Protein AF-0000000077138796 (afdb_homodimer)

Solvent-accessible surface area (backbone atoms only — not comparable to full-atom values): 24630 Å² total; per-residue (Å²): 136,82,81,79,71,82,63,70,66,62,61,59,58,60,59,60,69,66,63,70,77,66,74,88,61,81,78,75,78,73,66,64,68,90,40,55,54,74,89,70,49,51,73,66,55,53,51,49,51,52,53,44,50,52,51,45,54,54,47,49,52,50,46,54,52,45,52,52,51,48,52,52,47,56,36,48,36,50,26,23,49,27,47,30,48,23,30,51,28,45,25,50,26,28,49,34,48,18,53,42,25,49,74,69,69,35,63,67,59,19,50,52,27,49,53,50,23,52,53,35,47,52,52,26,51,54,37,48,51,44,32,52,52,42,53,52,47,46,55,49,51,50,35,48,48,50,22,49,51,28,46,45,48,24,48,53,28,47,47,34,34,55,44,34,55,40,24,41,54,40,39,46,74,71,70,52,50,84,84,40,88,83,46,73,60,56,66,60,33,54,50,48,25,52,51,30,45,50,48,22,52,51,33,44,51,50,33,52,49,52,64,68,66,50,76,91,66,82,91,66,75,65,71,58,61,73,52,79,75,128,139,80,80,79,74,82,66,69,65,61,62,58,59,59,59,61,68,66,60,70,77,60,71,86,57,80,78,75,78,73,66,64,68,90,40,55,53,73,88,70,47,52,71,67,54,54,52,50,51,52,54,46,51,53,51,46,54,55,47,49,52,51,47,54,53,47,50,53,50,49,54,50,46,55,35,49,37,50,25,23,49,26,46,30,49,24,30,50,28,46,25,50,27,27,49,34,47,17,54,42,25,49,74,68,68,36,62,66,60,18,51,51,27,47,53,50,24,51,54,36,48,55,52,28,52,54,36,47,52,42,30,52,52,43,54,51,48,48,54,51,50,49,35,47,47,49,25,48,49,28,45,43,48,22,49,53,29,47,47,34,32,55,41,33,54,40,22,40,54,41,39,45,74,70,69,51,48,86,84,40,88,85,46,71,62,55,65,60,34,52,50,49,25,53,53,30,46,50,48,23,52,51,33,45,51,51,33,54,48,52,63,67,67,50,77,91,66,81,92,66,75,66,71,58,61,72,52,80,77,130

pLDDT: mean 87.89, std 19.14, range [30.2, 98.12]

Nearest PDB structures (foldseek):
  8qhw-assembly1_E  TM=7.052E-01  e=2.015E-01  Synechocystis sp. PCC 6803
  9eom-assembly1_A-56  TM=7.105E-01  e=2.452E-01  Synechocystis sp. PCC 6803
  9eom-assembly1_A-58  TM=7.105E-01  e=2.452E-01  Synechocystis sp. PCC 6803
  9eom-assembly1_A-60  TM=7.106E-01  e=2.452E-01  Synechocystis sp. PCC 6803
  4whe-assembly1_A  TM=5.649E-01  e=1.501E-01  Escherichia coli K-12

Organism: Leptospira biflexa serovar Patoc (strain Patoc 1 / ATCC 23582 / Paris) (NCBI:txid456481)

Sequence (460 aa):
MSARVPFLKTNLFLLLFFSQCVLFEPKISKVPDAYVREEVMNSEQKNATKILTDKIIKLNNEVTNQRKANALTSQAIKISQSKVTKHAAERDLKRAKESYFTLKEDQVSAKRYLEESQAVELERAKEETRYKTWVQKEKEDKAYLEMKEAALGELIAELELVRSEIAVKFQESQGKTPADPEYIKKEIYETQYAEKKSDARRRLSDWERIKTEAPSLPKVNLEDSFDDSKMSARVPFLKTNLFLLLFFSQCVLFEPKISKVPDAYVREEVMNSEQKNATKILTDKIIKLNNEVTNQRKANALTSQAIKISQSKVTKHAAERDLKRAKESYFTLKEDQVSAKRYLEESQAVELERAKEETRYKTWVQKEKEDKAYLEMKEAALGELIAELELVRSEIAVKFQESQGKTPADPEYIKKEIYETQYAEKKSDARRRLSDWERIKTEAPSLPKVNLEDSFDDSK

Structure (mmCIF, N/CA/C/O backbone):
data_AF-0000000077138796-model_v1
#
loop_
_entity.id
_entity.type
_entity.pdbx_description
1 polymer Lipoprotein
#
loop_
_atom_site.group_PDB
_atom_site.id
_atom_site.type_symbol
_atom_site.label_atom_id
_atom_site.label_alt_id
_atom_site.label_comp_id
_atom_site.label_asym_id
_atom_site.label_entity_id
_atom_site.label_seq_id
_atom_site.pdbx_PDB_ins_code
_atom_site.Cartn_x
_atom_site.Cartn_y
_atom_site.Cartn_z
_atom_site.occupancy
_atom_site.B_iso_or_equiv
_atom_site.auth_seq_id
_atom_site.auth_comp_id
_atom_site.auth_asym_id
_atom_site.auth_atom_id
_atom_site.pdbx_PDB_model_num
ATOM 1 N N . MET A 1 1 ? -23.922 -67.812 -21 1 31.36 1 MET A N 1
ATOM 2 C CA . MET A 1 1 ? -24.047 -66.688 -21.938 1 31.36 1 MET A CA 1
ATOM 3 C C . MET A 1 1 ? -23.406 -65.438 -21.375 1 31.36 1 MET A C 1
ATOM 5 O O . MET A 1 1 ? -24.016 -64.75 -20.547 1 31.36 1 MET A O 1
ATOM 9 N N . SER A 1 2 ? -22.062 -65.375 -21.062 1 32.22 2 SER A N 1
ATOM 10 C CA . SER A 1 2 ? -21.188 -64.5 -20.297 1 32.22 2 SER A CA 1
ATOM 11 C C . SER A 1 2 ? -21.078 -63.125 -20.984 1 32.22 2 SER A C 1
ATOM 13 O O . SER A 1 2 ? -20.812 -63.062 -22.188 1 32.22 2 SER A O 1
ATOM 15 N N . ALA A 1 3 ? -21.875 -62.062 -20.484 1 37.69 3 ALA A N 1
ATOM 16 C CA . ALA A 1 3 ? -21.984 -60.688 -20.906 1 37.69 3 ALA A CA 1
ATOM 17 C C . ALA A 1 3 ? -20.609 -60.031 -21.016 1 37.69 3 ALA A C 1
ATOM 19 O O . ALA A 1 3 ? -19.844 -60 -20.031 1 37.69 3 ALA A O 1
ATOM 20 N N . ARG A 1 4 ? -19.953 -60.062 -22.234 1 36.22 4 ARG A N 1
ATOM 21 C CA . ARG A 1 4 ? -18.719 -59.406 -22.625 1 36.22 4 ARG A CA 1
ATOM 22 C C . ARG A 1 4 ? -18.75 -57.938 -22.25 1 36.22 4 ARG A C 1
ATOM 24 O O . ARG A 1 4 ? -19.609 -57.188 -22.734 1 36.22 4 ARG A O 1
ATOM 31 N N . VAL A 1 5 ? -18.469 -57.5 -21.031 1 37.28 5 VAL A N 1
ATOM 32 C CA . VAL A 1 5 ? -18.375 -56.156 -20.469 1 37.28 5 VAL A CA 1
ATOM 33 C C . VAL A 1 5 ? -17.531 -55.281 -21.375 1 37.28 5 VAL A C 1
ATOM 35 O O . VAL A 1 5 ? -16.391 -55.625 -21.719 1 37.28 5 VAL A O 1
ATOM 38 N N . PRO A 1 6 ? -18.141 -54.281 -22.203 1 34.78 6 PRO A N 1
ATOM 39 C CA . PRO A 1 6 ? -17.484 -53.344 -23.109 1 34.78 6 PRO A CA 1
ATOM 40 C C . PRO A 1 6 ? -16.328 -52.594 -22.438 1 34.78 6 PRO A C 1
ATOM 42 O O . PRO A 1 6 ? -16.562 -51.531 -21.844 1 34.78 6 PRO A O 1
ATOM 45 N N . PHE A 1 7 ? -15.477 -53.188 -21.656 1 35.25 7 PHE A N 1
ATOM 46 C CA . PHE A 1 7 ? -14.359 -52.5 -21 1 35.25 7 PHE A CA 1
ATOM 47 C C . PHE A 1 7 ? -13.453 -51.844 -22.016 1 35.25 7 PHE A C 1
ATOM 49 O O . PHE A 1 7 ? -12.594 -51.031 -21.656 1 35.25 7 PHE A O 1
ATOM 56 N N . LEU A 1 8 ? -13.438 -52.281 -23.328 1 36.06 8 LEU A N 1
ATOM 57 C CA . LEU A 1 8 ? -12.336 -51.844 -24.172 1 36.06 8 LEU A CA 1
ATOM 58 C C . LEU A 1 8 ? -12.508 -50.375 -24.578 1 36.06 8 LEU A C 1
ATOM 60 O O . LEU A 1 8 ? -11.516 -49.656 -24.766 1 36.06 8 LEU A O 1
ATOM 64 N N . LYS A 1 9 ? -13.68 -49.812 -24.891 1 41 9 LYS A N 1
ATOM 65 C CA . LYS A 1 9 ? -13.875 -48.5 -25.5 1 41 9 LYS A CA 1
ATOM 66 C C . LYS A 1 9 ? -13.578 -47.375 -24.5 1 41 9 LYS A C 1
ATOM 68 O O . LYS A 1 9 ? -13.164 -46.281 -24.891 1 41 9 LYS A O 1
ATOM 73 N N . THR A 1 10 ? -13.766 -47.688 -23.203 1 36.81 10 THR A N 1
ATOM 74 C CA . THR A 1 10 ? -13.594 -46.562 -22.281 1 36.81 10 THR A CA 1
ATOM 75 C C . THR A 1 10 ? -12.133 -46.156 -22.188 1 36.81 10 THR A C 1
ATOM 77 O O . THR A 1 10 ? -11.82 -44.969 -22.047 1 36.81 10 THR A O 1
ATOM 80 N N . ASN A 1 11 ? -11.203 -47.156 -22.391 1 34.84 11 ASN A N 1
ATOM 81 C CA . ASN A 1 11 ? -9.82 -46.75 -22.172 1 34.84 11 ASN A CA 1
ATOM 82 C C . ASN A 1 11 ? -9.273 -45.938 -23.328 1 34.84 11 ASN A C 1
ATOM 84 O O . ASN A 1 11 ? -8.344 -45.156 -23.156 1 34.84 11 ASN A O 1
ATOM 88 N N . LEU A 1 12 ? -9.781 -46.156 -24.562 1 36.12 12 LEU A N 1
ATOM 89 C CA . LEU A 1 12 ? -9.281 -45.375 -25.703 1 36.12 12 LEU A CA 1
ATOM 90 C C . LEU A 1 12 ? -9.711 -43.906 -25.578 1 36.12 12 LEU A C 1
ATOM 92 O O . LEU A 1 12 ? -8.945 -43 -25.922 1 36.12 12 LEU A O 1
ATOM 96 N N . PHE A 1 13 ? -10.969 -43.594 -25.125 1 35.62 13 PHE A N 1
ATOM 97 C CA . PHE A 1 13 ? -11.453 -42.219 -25.031 1 35.62 13 PHE A CA 1
ATOM 98 C C . PHE A 1 13 ? -10.648 -41.438 -24 1 35.62 13 PHE A C 1
ATOM 100 O O . PHE A 1 13 ? -10.492 -40.219 -24.125 1 35.62 13 PHE A O 1
ATOM 107 N N . LEU A 1 14 ? -10.18 -42.031 -23 1 34.38 14 LEU A N 1
ATOM 108 C CA . LEU A 1 14 ? -9.383 -41.344 -22 1 34.38 14 LEU A CA 1
ATOM 109 C C . LEU A 1 14 ? -8.055 -40.875 -22.594 1 34.38 14 LEU A C 1
ATOM 111 O O . LEU A 1 14 ? -7.531 -39.812 -22.219 1 34.38 14 LEU A O 1
ATOM 115 N N . LEU A 1 15 ? -7.492 -41.531 -23.547 1 37.22 15 LEU A N 1
ATOM 116 C CA . LEU A 1 15 ? -6.234 -41.094 -24.141 1 37.22 15 LEU A CA 1
ATOM 117 C C . LEU A 1 15 ? -6.441 -39.844 -25 1 37.22 15 LEU A C 1
ATOM 119 O O . LEU A 1 15 ? -5.562 -38.969 -25.062 1 37.22 15 LEU A O 1
ATOM 123 N N . LEU A 1 16 ? -7.559 -39.625 -25.641 1 35.34 16 LEU A N 1
ATOM 124 C CA . LEU A 1 16 ? -7.762 -38.469 -26.516 1 35.34 16 LEU A CA 1
ATOM 125 C C . LEU A 1 16 ? -7.805 -37.156 -25.719 1 35.34 16 LEU A C 1
ATOM 127 O O . LEU A 1 16 ? -7.352 -36.125 -26.188 1 35.34 16 LEU A O 1
ATOM 131 N N . PHE A 1 17 ? -8.406 -37.156 -24.531 1 34.5 17 PHE A N 1
ATOM 132 C CA . PHE A 1 17 ? -8.539 -35.906 -23.781 1 34.5 17 PHE A CA 1
ATOM 133 C C . PHE A 1 17 ? -7.18 -35.406 -23.328 1 34.5 17 PHE A C 1
ATOM 135 O O . PHE A 1 17 ? -7.047 -34.25 -22.938 1 34.5 17 PHE A O 1
ATOM 142 N N . PHE A 1 18 ? -6.16 -36.188 -23.266 1 36.19 18 PHE A N 1
ATOM 143 C CA . PHE A 1 18 ? -4.844 -35.719 -22.844 1 36.19 18 PHE A CA 1
ATOM 144 C C . PHE A 1 18 ? -4.25 -34.781 -23.875 1 36.19 18 PHE A C 1
ATOM 146 O O . PHE A 1 18 ? -3.215 -34.156 -23.641 1 36.19 18 PHE A O 1
ATOM 153 N N . SER A 1 19 ? -4.73 -34.688 -25.078 1 34.75 19 SER A N 1
ATOM 154 C CA . SER A 1 19 ? -4.055 -33.906 -26.109 1 34.75 19 SER A CA 1
ATOM 155 C C . SER A 1 19 ? -4.23 -32.406 -25.875 1 34.75 19 SER A C 1
ATOM 157 O O . SER A 1 19 ? -3.617 -31.609 -26.562 1 34.75 19 SER A O 1
ATOM 159 N N . GLN A 1 20 ? -5.152 -31.906 -25.234 1 34.19 20 GLN A N 1
ATOM 160 C CA . GLN A 1 20 ? -5.457 -30.484 -25.406 1 34.19 20 GLN A CA 1
ATOM 161 C C . GLN A 1 20 ? -4.496 -29.625 -24.609 1 34.19 20 GLN A C 1
ATOM 163 O O . GLN A 1 20 ? -4.441 -28.406 -24.797 1 34.19 20 GLN A O 1
ATOM 168 N N . CYS A 1 21 ? -3.943 -29.969 -23.516 1 34.94 21 CYS A N 1
ATOM 169 C CA . CYS A 1 21 ? -3.318 -28.953 -22.672 1 34.94 21 CYS A CA 1
ATOM 170 C C . CYS A 1 21 ? -1.932 -28.594 -23.188 1 34.94 21 CYS A C 1
ATOM 172 O O . CYS A 1 21 ? -1.199 -27.844 -22.547 1 34.94 21 CYS A O 1
ATOM 174 N N . VAL A 1 22 ? -1.152 -29.469 -23.969 1 36.94 22 VAL A N 1
ATOM 175 C CA . VAL A 1 22 ? 0.225 -29.109 -24.281 1 36.94 22 VAL A CA 1
ATOM 176 C C . VAL A 1 22 ? 0.24 -27.953 -25.281 1 36.94 22 VAL A C 1
ATOM 178 O O . VAL A 1 22 ? -0.158 -28.109 -26.438 1 36.94 22 VAL A O 1
ATOM 181 N N . LEU A 1 23 ? 0.192 -26.719 -24.984 1 37.59 23 LEU A N 1
ATOM 182 C CA . LEU A 1 23 ? 0.35 -25.562 -25.859 1 37.59 23 LEU A CA 1
ATOM 183 C C . LEU A 1 23 ? 1.434 -25.828 -26.906 1 37.59 23 LEU A C 1
ATOM 185 O O . LEU A 1 23 ? 1.188 -25.703 -28.109 1 37.59 23 LEU A O 1
ATOM 189 N N . PHE A 1 24 ? 2.785 -25.094 -26.672 1 37.59 24 PHE A N 1
ATOM 190 C CA . PHE A 1 24 ? 3.766 -24.859 -27.734 1 37.59 24 PHE A CA 1
ATOM 191 C C . PHE A 1 24 ? 4.445 -26.172 -28.125 1 37.59 24 PHE A C 1
ATOM 193 O O . PHE A 1 24 ? 5.488 -26.172 -28.781 1 37.59 24 PHE A O 1
ATOM 200 N N . GLU A 1 25 ? 4.324 -27.281 -27.5 1 47.44 25 GLU A N 1
ATOM 201 C CA . GLU A 1 25 ? 5.164 -28.375 -27.984 1 47.44 25 GLU A CA 1
ATOM 202 C C . GLU A 1 25 ? 4.684 -28.875 -29.344 1 47.44 25 GLU A C 1
ATOM 204 O O . GLU A 1 25 ? 3.479 -28.969 -29.578 1 47.44 25 GLU A O 1
ATOM 209 N N . PRO A 1 26 ? 5.602 -28.922 -30.375 1 53.34 26 PRO A N 1
ATOM 210 C CA . PRO A 1 26 ? 5.23 -29.516 -31.672 1 53.34 26 PRO A CA 1
ATOM 211 C C . PRO A 1 26 ? 4.379 -30.781 -31.516 1 53.34 26 PRO A C 1
ATOM 213 O O . PRO A 1 26 ? 4.664 -31.625 -30.656 1 53.34 26 PRO A O 1
ATOM 216 N N . LYS A 1 27 ? 3.223 -30.766 -32.094 1 73.5 27 LYS A N 1
ATOM 217 C CA . LYS A 1 27 ? 2.172 -31.781 -32.188 1 73.5 27 LYS A CA 1
ATOM 218 C C . LYS A 1 27 ? 2.74 -33.125 -32.594 1 73.5 27 LYS A C 1
ATOM 220 O O . LYS A 1 27 ? 3.545 -33.219 -33.531 1 73.5 27 LYS A O 1
ATOM 225 N N . ILE A 1 28 ? 3.039 -33.938 -31.641 1 86.56 28 ILE A N 1
ATOM 226 C CA . ILE A 1 28 ? 3.479 -35.281 -31.922 1 86.56 28 ILE A CA 1
ATOM 227 C C . ILE A 1 28 ? 2.547 -35.938 -32.938 1 86.56 28 ILE A C 1
ATOM 229 O O . ILE A 1 28 ? 1.324 -35.938 -32.781 1 86.56 28 ILE A O 1
ATOM 233 N N . SER A 1 29 ? 3.258 -36.188 -34.031 1 89.62 29 SER A N 1
ATOM 234 C CA . SER A 1 29 ? 2.498 -36.938 -35.031 1 89.62 29 SER A CA 1
ATOM 235 C C . SER A 1 29 ? 2.078 -38.281 -34.5 1 89.62 29 SER A C 1
ATOM 237 O O . SER A 1 29 ? 2.855 -38.969 -33.812 1 89.62 29 SER A O 1
ATOM 239 N N . LYS A 1 30 ? 0.842 -38.625 -34.812 1 94.25 30 LYS A N 1
ATOM 240 C CA . LYS A 1 30 ? 0.315 -39.875 -34.312 1 94.25 30 LYS A CA 1
ATOM 241 C C . LYS A 1 30 ? 0.002 -40.844 -35.469 1 94.25 30 LYS A C 1
ATOM 243 O O . LYS A 1 30 ? -0.43 -40.406 -36.531 1 94.25 30 LYS A O 1
ATOM 248 N N . VAL A 1 31 ? 0.333 -42.188 -35.156 1 96 31 VAL A N 1
ATOM 249 C CA . VAL A 1 31 ? -0.026 -43.25 -36.094 1 96 31 VAL A CA 1
ATOM 250 C C . VAL A 1 31 ? -1.519 -43.531 -36 1 96 31 VAL A C 1
ATOM 252 O O . VAL A 1 31 ? -2.045 -43.75 -34.906 1 96 31 VAL A O 1
ATOM 255 N N . PRO A 1 32 ? -2.266 -43.5 -37.219 1 93.88 32 PRO A N 1
ATOM 256 C CA . PRO A 1 32 ? -3.688 -43.844 -37.156 1 93.88 32 PRO A CA 1
ATOM 257 C C . PRO A 1 32 ? -3.924 -45.25 -36.562 1 93.88 32 PRO A C 1
ATOM 259 O O . PRO A 1 32 ? -3.25 -46.188 -36.938 1 93.88 32 PRO A O 1
ATOM 262 N N . ASP A 1 33 ? -4.922 -45.344 -35.75 1 93.12 33 ASP A N 1
ATOM 263 C CA . ASP A 1 33 ? -5.223 -46.594 -35.031 1 93.12 33 ASP A CA 1
ATOM 264 C C . ASP A 1 33 ? -5.605 -47.719 -36 1 93.12 33 ASP A C 1
ATOM 266 O O . ASP A 1 33 ? -5.371 -48.875 -35.719 1 93.12 33 ASP A O 1
ATOM 270 N N . ALA A 1 34 ? -6.094 -47.281 -37.094 1 92.75 34 ALA A N 1
ATOM 271 C CA . ALA A 1 34 ? -6.586 -48.25 -38.062 1 92.75 34 ALA A CA 1
ATOM 272 C C . ALA A 1 34 ? -5.457 -49.156 -38.562 1 92.75 34 ALA A C 1
ATOM 274 O O . ALA A 1 34 ? -5.699 -50.281 -39.031 1 92.75 34 ALA A O 1
ATOM 275 N N . TYR A 1 35 ? -4.234 -48.719 -38.438 1 94.38 35 TYR A N 1
ATOM 276 C CA . TYR A 1 35 ? -3.113 -49.469 -39 1 94.38 35 TYR A CA 1
ATOM 277 C C . TYR A 1 35 ? -2.363 -50.25 -37.938 1 94.38 35 TYR A C 1
ATOM 279 O O . TYR A 1 35 ? -1.422 -50.969 -38.25 1 94.38 35 TYR A O 1
ATOM 287 N N . VAL A 1 36 ? -2.758 -50.094 -36.781 1 94.94 36 VAL A N 1
ATOM 288 C CA . VAL A 1 36 ? -2.078 -50.781 -35.688 1 94.94 36 VAL A CA 1
ATOM 289 C C . VAL A 1 36 ? -2.883 -52 -35.25 1 94.94 36 VAL A C 1
ATOM 291 O O . VAL A 1 36 ? -3.797 -51.906 -34.438 1 94.94 36 VAL A O 1
ATOM 294 N N . ARG A 1 37 ? -2.432 -53.125 -35.781 1 93.44 37 ARG A N 1
ATOM 295 C CA . ARG A 1 37 ? -3.188 -54.344 -35.594 1 93.44 37 ARG A CA 1
ATOM 296 C C . ARG A 1 37 ? -2.383 -55.375 -34.781 1 93.44 37 ARG A C 1
ATOM 298 O O . ARG A 1 37 ? -1.199 -55.594 -35.062 1 93.44 37 ARG A O 1
ATOM 305 N N . GLU A 1 38 ? -3.035 -56.125 -33.938 1 90.81 38 GLU A N 1
ATOM 306 C CA . GLU A 1 38 ? -2.375 -57.062 -33.062 1 90.81 38 GLU A CA 1
ATOM 307 C C . GLU A 1 38 ? -1.893 -58.281 -33.844 1 90.81 38 GLU A C 1
ATOM 309 O O . GLU A 1 38 ? -0.902 -58.906 -33.469 1 90.81 38 GLU A O 1
ATOM 314 N N . GLU A 1 39 ? -2.574 -58.594 -34.906 1 91.75 39 GLU A N 1
ATOM 315 C CA . GLU A 1 39 ? -2.295 -59.812 -35.656 1 91.75 39 GLU A CA 1
ATOM 316 C C . GLU A 1 39 ? -0.883 -59.781 -36.25 1 91.75 39 GLU A C 1
ATOM 318 O O . GLU A 1 39 ? -0.284 -60.812 -36.469 1 91.75 39 GLU A O 1
ATOM 323 N N . VAL A 1 40 ? -0.346 -58.594 -36.469 1 93.81 40 VAL A N 1
ATOM 324 C CA . VAL A 1 40 ? 0.958 -58.5 -37.125 1 93.81 40 VAL A CA 1
ATOM 325 C C . VAL A 1 40 ? 2.023 -58.156 -36.094 1 93.81 40 VAL A C 1
ATOM 327 O O . VAL A 1 40 ? 3.201 -58 -36.406 1 93.81 40 VAL A O 1
ATOM 330 N N . MET A 1 41 ? 1.694 -58.062 -34.844 1 93.75 41 MET A N 1
ATOM 331 C CA . MET A 1 41 ? 2.635 -57.719 -33.781 1 93.75 41 MET A CA 1
ATOM 332 C C . MET A 1 41 ? 3.451 -58.938 -33.375 1 93.75 41 MET A C 1
ATOM 334 O O . MET A 1 41 ? 2.91 -60.031 -33.219 1 93.75 41 MET A O 1
ATOM 338 N N . ASN A 1 42 ? 4.727 -58.719 -33.188 1 93.62 42 ASN A N 1
ATOM 339 C CA . ASN A 1 42 ? 5.52 -59.75 -32.562 1 93.62 42 ASN A CA 1
ATOM 340 C C . ASN A 1 42 ? 5.496 -59.594 -31.031 1 93.62 42 ASN A C 1
ATOM 342 O O . ASN A 1 42 ? 4.906 -58.656 -30.5 1 93.62 42 ASN A O 1
ATOM 346 N N . SER A 1 43 ? 6.031 -60.594 -30.297 1 93.62 43 SER A N 1
ATOM 347 C CA . SER A 1 43 ? 5.988 -60.625 -28.844 1 93.62 43 SER A CA 1
ATOM 348 C C . SER A 1 43 ? 6.703 -59.406 -28.25 1 93.62 43 SER A C 1
ATOM 350 O O . SER A 1 43 ? 6.242 -58.844 -27.25 1 93.62 43 SER A O 1
ATOM 352 N N . GLU A 1 44 ? 7.781 -59.031 -28.875 1 94.81 44 GLU A N 1
ATOM 353 C CA . GLU A 1 44 ? 8.562 -57.906 -28.391 1 94.81 44 GLU A CA 1
ATOM 354 C C . GLU A 1 44 ? 7.773 -56.594 -28.516 1 94.81 44 GLU A C 1
ATOM 356 O O . GLU A 1 44 ? 7.777 -55.781 -27.609 1 94.81 44 GLU A O 1
ATOM 361 N N . GLN A 1 45 ? 7.094 -56.438 -29.594 1 95.5 45 GLN A N 1
ATOM 362 C CA . GLN A 1 45 ? 6.305 -55.25 -29.844 1 95.5 45 GLN A CA 1
ATOM 363 C C . GLN A 1 45 ? 5.109 -55.156 -28.906 1 95.5 45 GLN A C 1
ATOM 365 O O . GLN A 1 45 ? 4.781 -54.062 -28.406 1 95.5 45 GLN A O 1
ATOM 370 N N . LYS A 1 46 ? 4.465 -56.281 -28.625 1 95.31 46 LYS A N 1
ATOM 371 C CA . LYS A 1 46 ? 3.344 -56.312 -27.688 1 95.31 46 LYS A CA 1
ATOM 372 C C . LYS A 1 46 ? 3.785 -55.906 -26.281 1 95.31 46 LYS A C 1
ATOM 374 O O . LYS A 1 46 ? 3.135 -55.094 -25.641 1 95.31 46 LYS A O 1
ATOM 379 N N . ASN A 1 47 ? 4.918 -56.469 -25.906 1 95.94 47 ASN A N 1
ATOM 380 C CA . ASN A 1 47 ? 5.461 -56.156 -24.594 1 95.94 47 ASN A CA 1
ATOM 381 C C . ASN A 1 47 ? 5.879 -54.688 -24.5 1 95.94 47 ASN A C 1
ATOM 383 O O . ASN A 1 47 ? 5.59 -54 -23.516 1 95.94 47 ASN A O 1
ATOM 387 N N . ALA A 1 48 ? 6.516 -54.156 -25.484 1 96.31 48 ALA A N 1
ATOM 388 C CA . ALA A 1 48 ? 6.973 -52.781 -25.516 1 96.31 48 ALA A CA 1
ATOM 389 C C . ALA A 1 48 ? 5.797 -51.812 -25.453 1 96.31 48 ALA A C 1
ATOM 391 O O . ALA A 1 48 ? 5.844 -50.812 -24.734 1 96.31 48 ALA A O 1
ATOM 392 N N . THR A 1 49 ? 4.742 -52.031 -26.219 1 95.56 49 THR A N 1
ATOM 393 C CA . THR A 1 49 ? 3.564 -51.188 -26.234 1 95.56 49 THR A CA 1
ATOM 394 C C . THR A 1 49 ? 2.918 -51.125 -24.844 1 95.56 49 THR A C 1
ATOM 396 O O . THR A 1 49 ? 2.535 -50.062 -24.391 1 95.56 49 THR A O 1
ATOM 399 N N . LYS A 1 50 ? 2.854 -52.281 -24.266 1 96.38 50 LYS A N 1
ATOM 400 C CA . LYS A 1 50 ? 2.262 -52.344 -22.938 1 96.38 50 LYS A CA 1
ATOM 401 C C . LYS A 1 50 ? 3.088 -51.562 -21.938 1 96.38 50 LYS A C 1
ATOM 403 O O . LYS A 1 50 ? 2.549 -50.719 -21.203 1 96.38 50 LYS A O 1
ATOM 408 N N . ILE A 1 51 ? 4.406 -51.812 -21.938 1 97.5 51 ILE A N 1
ATOM 409 C CA . ILE A 1 51 ? 5.301 -51.156 -20.984 1 97.5 51 ILE A CA 1
ATOM 410 C C . ILE A 1 51 ? 5.273 -49.656 -21.203 1 97.5 51 ILE A C 1
ATOM 412 O O . ILE A 1 51 ? 5.156 -48.875 -20.25 1 97.5 51 ILE A O 1
ATOM 416 N N . LEU A 1 52 ? 5.332 -49.188 -22.422 1 97.81 52 LEU A N 1
ATOM 417 C CA . LEU A 1 52 ? 5.348 -47.75 -22.734 1 97.81 52 LEU A CA 1
ATOM 418 C C . LEU A 1 52 ? 4.023 -47.094 -22.359 1 97.81 52 LEU A C 1
ATOM 420 O O . LEU A 1 52 ? 4.004 -46 -21.797 1 97.81 52 LEU A O 1
ATOM 424 N N . THR A 1 53 ? 2.949 -47.75 -22.625 1 97 53 THR A N 1
ATOM 425 C CA . THR A 1 53 ? 1.637 -47.219 -22.281 1 97 53 THR A CA 1
ATOM 426 C C . THR A 1 53 ? 1.502 -47.031 -20.766 1 97 53 THR A C 1
ATOM 428 O O . THR A 1 53 ? 1.021 -46 -20.297 1 97 53 THR A O 1
ATOM 431 N N . ASP A 1 54 ? 1.979 -48.031 -20.047 1 97.38 54 ASP A N 1
ATOM 432 C CA . ASP A 1 54 ? 1.92 -47.938 -18.594 1 97.38 54 ASP A CA 1
ATOM 433 C C . ASP A 1 54 ? 2.77 -46.781 -18.062 1 97.38 54 ASP A C 1
ATOM 435 O O . ASP A 1 54 ? 2.338 -46.031 -17.188 1 97.38 54 ASP A O 1
ATOM 439 N N . LYS A 1 55 ? 3.9 -46.625 -18.594 1 97.94 55 LYS A N 1
ATOM 440 C CA . LYS A 1 55 ? 4.793 -45.562 -18.188 1 97.94 55 LYS A CA 1
ATOM 441 C C . LYS A 1 55 ? 4.18 -44.188 -18.516 1 97.94 55 LYS A C 1
ATOM 443 O O . LYS A 1 55 ? 4.301 -43.25 -17.734 1 97.94 55 LYS A O 1
ATOM 448 N N . ILE A 1 56 ? 3.582 -44.094 -19.625 1 97.44 56 ILE A N 1
ATOM 449 C CA . ILE A 1 56 ? 2.971 -42.844 -20.062 1 97.44 56 ILE A CA 1
ATOM 450 C C . ILE A 1 56 ? 1.833 -42.469 -19.125 1 97.44 56 ILE A C 1
ATOM 452 O O . ILE A 1 56 ? 1.726 -41.312 -18.703 1 97.44 56 ILE A O 1
ATOM 456 N N . ILE A 1 57 ? 1.004 -43.406 -18.781 1 97.38 57 ILE A N 1
ATOM 457 C CA . ILE A 1 57 ? -0.115 -43.156 -17.875 1 97.38 57 ILE A CA 1
ATOM 458 C C . ILE A 1 57 ? 0.41 -42.656 -16.531 1 97.38 57 ILE A C 1
ATOM 460 O O . ILE A 1 57 ? -0.065 -41.656 -16 1 97.38 57 ILE A O 1
ATOM 464 N N . LYS A 1 58 ? 1.388 -43.406 -16.031 1 97.69 58 LYS A N 1
ATOM 465 C CA . LYS A 1 58 ? 1.968 -43.031 -14.75 1 97.69 58 LYS A CA 1
ATOM 466 C C . LYS A 1 58 ? 2.578 -41.625 -14.797 1 97.69 58 LYS A C 1
ATOM 468 O O . LYS A 1 58 ? 2.312 -40.812 -13.922 1 97.69 58 LYS A O 1
ATOM 473 N N . LEU A 1 59 ? 3.344 -41.344 -15.805 1 97.75 59 LEU A N 1
ATOM 474 C CA . LEU A 1 59 ? 4.031 -40.062 -15.914 1 97.75 59 LEU A CA 1
ATOM 475 C C . LEU A 1 59 ? 3.035 -38.938 -16.172 1 97.75 59 LEU A C 1
ATOM 477 O O . LEU A 1 59 ? 3.221 -37.812 -15.68 1 97.75 59 LEU A O 1
ATOM 481 N N . ASN A 1 60 ? 1.99 -39.188 -16.891 1 96.38 60 ASN A N 1
ATOM 482 C CA . ASN A 1 60 ? 0.95 -38.188 -17.125 1 96.38 60 ASN A CA 1
ATOM 483 C C . ASN A 1 60 ? 0.26 -37.781 -15.82 1 96.38 60 ASN A C 1
ATOM 485 O O . ASN A 1 60 ? -0.049 -36.625 -15.609 1 96.38 60 ASN A O 1
ATOM 489 N N . ASN A 1 61 ? -0 -38.75 -15 1 96.62 61 ASN A N 1
ATOM 490 C CA . ASN A 1 61 ? -0.566 -38.469 -13.688 1 96.62 61 ASN A CA 1
ATOM 491 C C . ASN A 1 61 ? 0.375 -37.594 -12.844 1 96.62 61 ASN A C 1
ATOM 493 O O . ASN A 1 61 ? -0.063 -36.656 -12.18 1 96.62 61 ASN A O 1
ATOM 497 N N . GLU A 1 62 ? 1.651 -37.906 -12.898 1 97.06 62 GLU A N 1
ATOM 498 C CA . GLU A 1 62 ? 2.641 -37.125 -12.18 1 97.06 62 GLU A CA 1
ATOM 499 C C . GLU A 1 62 ? 2.678 -35.688 -12.695 1 97.06 62 GLU A C 1
ATOM 501 O O . GLU A 1 62 ? 2.762 -34.75 -11.906 1 97.06 62 GLU A O 1
ATOM 506 N N . VAL A 1 63 ? 2.584 -35.531 -13.977 1 96.75 63 VAL A N 1
ATOM 507 C CA . VAL A 1 63 ? 2.594 -34.219 -14.602 1 96.75 63 VAL A CA 1
ATOM 508 C C . VAL A 1 63 ? 1.36 -33.438 -14.172 1 96.75 63 VAL A C 1
ATOM 510 O O . VAL A 1 63 ? 1.462 -32.25 -13.812 1 96.75 63 VAL A O 1
ATOM 513 N N . THR A 1 64 ? 0.231 -34.062 -14.148 1 96 64 THR A N 1
ATOM 514 C CA . THR A 1 64 ? -1.012 -33.406 -13.742 1 96 64 THR A CA 1
ATOM 515 C C . THR A 1 64 ? -0.937 -32.969 -12.289 1 96 64 THR A C 1
ATOM 517 O O . THR A 1 64 ? -1.306 -31.828 -11.961 1 96 64 THR A O 1
ATOM 520 N N . ASN A 1 65 ? -0.395 -33.812 -11.445 1 96.06 65 ASN A N 1
ATOM 521 C CA . ASN A 1 65 ? -0.247 -33.469 -10.031 1 96.06 65 ASN A CA 1
ATOM 522 C C . ASN A 1 65 ? 0.74 -32.344 -9.836 1 96.06 65 ASN A C 1
ATOM 524 O O . ASN A 1 65 ? 0.514 -31.453 -9 1 96.06 65 ASN A O 1
ATOM 528 N N . GLN A 1 66 ? 1.775 -32.406 -10.633 1 96.88 66 GLN A N 1
ATOM 529 C CA . GLN A 1 66 ? 2.781 -31.344 -10.531 1 96.88 66 GLN A CA 1
ATOM 530 C C . GLN A 1 66 ? 2.227 -30 -11.008 1 96.88 66 GLN A C 1
ATOM 532 O O . GLN A 1 66 ? 2.566 -28.953 -10.461 1 96.88 66 GLN A O 1
ATOM 537 N N . ARG A 1 67 ? 1.423 -30 -11.992 1 97.06 67 ARG A N 1
ATOM 538 C CA . ARG A 1 67 ? 0.788 -28.766 -12.469 1 97.06 67 ARG A CA 1
ATOM 539 C C . ARG A 1 67 ? -0.088 -28.156 -11.383 1 97.06 67 ARG A C 1
ATOM 541 O O . ARG A 1 67 ? -0.064 -26.938 -11.18 1 97.06 67 ARG A O 1
ATOM 548 N N . LYS A 1 68 ? -0.78 -28.969 -10.719 1 94.81 68 LYS A N 1
ATOM 549 C CA . LYS A 1 68 ? -1.614 -28.5 -9.617 1 94.81 68 LYS A CA 1
ATOM 550 C C . LYS A 1 68 ? -0.763 -27.906 -8.5 1 94.81 68 LYS A C 1
ATOM 552 O O . LYS A 1 68 ? -1.082 -26.844 -7.965 1 94.81 68 LYS A O 1
ATOM 557 N N . ALA A 1 69 ? 0.291 -28.609 -8.172 1 95.38 69 ALA A N 1
ATOM 558 C CA . ALA A 1 69 ? 1.199 -28.141 -7.133 1 95.38 69 ALA A CA 1
ATOM 559 C C . ALA A 1 69 ? 1.808 -26.797 -7.516 1 95.38 69 ALA A C 1
ATOM 561 O O . ALA A 1 69 ? 1.947 -25.906 -6.672 1 95.38 69 ALA A O 1
ATOM 562 N N . ASN A 1 70 ? 2.135 -26.641 -8.789 1 96.31 70 ASN A N 1
ATOM 563 C CA . ASN A 1 70 ? 2.703 -25.391 -9.273 1 96.31 70 ASN A CA 1
ATOM 564 C C . ASN A 1 70 ? 1.706 -24.234 -9.156 1 96.31 70 ASN A C 1
ATOM 566 O O . ASN A 1 70 ? 2.086 -23.109 -8.828 1 96.31 70 ASN A O 1
ATOM 570 N N . ALA A 1 71 ? 0.463 -24.531 -9.445 1 96.06 71 ALA A N 1
ATOM 571 C CA . ALA A 1 71 ? -0.575 -23.516 -9.32 1 96.06 71 ALA A CA 1
ATOM 572 C C . ALA A 1 71 ? -0.724 -23.062 -7.871 1 96.06 71 ALA A C 1
ATOM 574 O O . ALA A 1 71 ? -0.857 -21.859 -7.605 1 96.06 71 ALA A O 1
ATOM 575 N N . LEU A 1 72 ? -0.649 -23.984 -6.941 1 95.44 72 LEU A N 1
ATOM 576 C CA . LEU A 1 72 ? -0.757 -23.656 -5.523 1 95.44 72 LEU A CA 1
ATOM 577 C C . LEU A 1 72 ? 0.454 -22.859 -5.051 1 95.44 72 LEU A C 1
ATOM 579 O O . LEU A 1 72 ? 0.316 -21.922 -4.254 1 95.44 72 LEU A O 1
ATOM 583 N N . THR A 1 73 ? 1.59 -23.25 -5.547 1 95.88 73 THR A N 1
ATOM 584 C CA . THR A 1 73 ? 2.803 -22.516 -5.203 1 95.88 73 THR A CA 1
ATOM 585 C C . THR A 1 73 ? 2.723 -21.078 -5.703 1 95.88 73 THR A C 1
ATOM 587 O O . THR A 1 73 ? 3.078 -20.141 -4.98 1 95.88 73 THR A O 1
ATOM 590 N N . SER A 1 74 ? 2.207 -20.891 -6.895 1 95.94 74 SER A N 1
ATOM 591 C CA . SER A 1 74 ? 2.045 -19.547 -7.449 1 95.94 74 SER A CA 1
ATOM 592 C C . SER A 1 74 ? 1.1 -18.719 -6.598 1 95.94 74 SER A C 1
ATOM 594 O O . SER A 1 74 ? 1.343 -17.516 -6.379 1 95.94 74 SER A O 1
ATOM 596 N N . GLN A 1 75 ? 0.067 -19.406 -6.141 1 96.06 75 GLN A N 1
ATOM 597 C CA . GLN A 1 75 ? -0.877 -18.703 -5.281 1 96.06 75 GLN A CA 1
ATOM 598 C C . GLN A 1 75 ? -0.257 -18.391 -3.922 1 96.06 75 GLN A C 1
ATOM 600 O O . GLN A 1 75 ? -0.52 -17.328 -3.34 1 96.06 75 GLN A O 1
ATOM 605 N N . ALA A 1 76 ? 0.58 -19.234 -3.383 1 95.12 76 ALA A N 1
ATOM 606 C CA . ALA A 1 76 ? 1.284 -19.016 -2.123 1 95.12 76 ALA A CA 1
ATOM 607 C C . ALA A 1 76 ? 2.209 -17.812 -2.221 1 95.12 76 ALA A C 1
ATOM 609 O O . ALA A 1 76 ? 2.352 -17.047 -1.26 1 95.12 76 ALA A O 1
ATOM 610 N N . ILE A 1 77 ? 2.811 -17.625 -3.336 1 97.12 77 ILE A N 1
ATOM 611 C CA . ILE A 1 77 ? 3.672 -16.469 -3.572 1 97.12 77 ILE A CA 1
ATOM 612 C C . ILE A 1 77 ? 2.857 -15.188 -3.451 1 97.12 77 ILE A C 1
ATOM 614 O O . ILE A 1 77 ? 3.295 -14.219 -2.816 1 97.12 77 ILE A O 1
ATOM 618 N N . LYS A 1 78 ? 1.678 -15.188 -4.008 1 96.81 78 LYS A N 1
ATOM 619 C CA . LYS A 1 78 ? 0.808 -14.016 -3.939 1 96.81 78 LYS A CA 1
ATOM 620 C C . LYS A 1 78 ? 0.407 -13.711 -2.498 1 96.81 78 LYS A C 1
ATOM 622 O O . LYS A 1 78 ? 0.35 -12.547 -2.096 1 96.81 78 LYS A O 1
ATOM 627 N N . ILE A 1 79 ? 0.158 -14.734 -1.78 1 97 79 ILE A N 1
ATOM 628 C CA . ILE A 1 79 ? -0.207 -14.57 -0.377 1 97 79 ILE A CA 1
ATOM 629 C C . ILE A 1 79 ? 0.967 -13.969 0.392 1 97 79 ILE A C 1
ATOM 631 O O . ILE A 1 79 ? 0.796 -13 1.14 1 97 79 ILE A O 1
ATOM 635 N N . SER A 1 80 ? 2.098 -14.523 0.163 1 95.62 80 SER A N 1
ATOM 636 C CA . SER A 1 80 ? 3.279 -14.039 0.867 1 95.62 80 SER A CA 1
ATOM 637 C C . SER A 1 80 ? 3.576 -12.586 0.502 1 95.62 80 SER A C 1
ATOM 639 O O . SER A 1 80 ? 3.891 -11.773 1.374 1 95.62 80 SER A O 1
ATOM 641 N N . GLN A 1 81 ? 3.459 -12.297 -0.719 1 96.25 81 GLN A N 1
ATOM 642 C CA . GLN A 1 81 ? 3.664 -10.93 -1.181 1 96.25 81 GLN A CA 1
ATOM 643 C C . GLN A 1 81 ? 2.654 -9.977 -0.545 1 96.25 81 GLN A C 1
ATOM 645 O O . GLN A 1 81 ? 3.014 -8.875 -0.12 1 96.25 81 GLN A O 1
ATOM 650 N N . SER A 1 82 ? 1.425 -10.398 -0.54 1 96.5 82 SER A N 1
ATOM 651 C CA . SER A 1 82 ? 0.376 -9.594 0.072 1 96.5 82 SER A CA 1
ATOM 652 C C . SER A 1 82 ? 0.636 -9.383 1.56 1 96.5 82 SER A C 1
ATOM 654 O O . SER A 1 82 ? 0.353 -8.312 2.1 1 96.5 82 SER A O 1
ATOM 656 N N . LYS A 1 83 ? 1.18 -10.344 2.25 1 96.06 83 LYS A N 1
ATOM 657 C CA . LYS A 1 83 ? 1.521 -10.219 3.664 1 96.06 83 LYS A CA 1
ATOM 658 C C . LYS A 1 83 ? 2.621 -9.18 3.873 1 96.06 83 LYS A C 1
ATOM 660 O O . LYS A 1 83 ? 2.547 -8.367 4.797 1 96.06 83 LYS A O 1
ATOM 665 N N . VAL A 1 84 ? 3.557 -9.258 3.025 1 96.81 84 VAL A N 1
ATOM 666 C CA . VAL A 1 84 ? 4.633 -8.273 3.096 1 96.81 84 VAL A CA 1
ATOM 667 C C . VAL A 1 84 ? 4.059 -6.867 2.943 1 96.81 84 VAL A C 1
ATOM 669 O O . VAL A 1 84 ? 4.402 -5.961 3.707 1 96.81 84 VAL A O 1
ATOM 672 N N . THR A 1 85 ? 3.18 -6.703 1.988 1 97.25 85 THR A N 1
ATOM 673 C CA . THR A 1 85 ? 2.555 -5.406 1.736 1 97.25 85 THR A CA 1
ATOM 674 C C . THR A 1 85 ? 1.723 -4.965 2.938 1 97.25 85 THR A C 1
ATOM 676 O O . THR A 1 85 ? 1.744 -3.793 3.316 1 97.25 85 THR A O 1
ATOM 679 N N . LYS A 1 86 ? 0.995 -5.852 3.543 1 96.75 86 LYS A N 1
ATOM 680 C CA . LYS A 1 86 ? 0.19 -5.551 4.723 1 96.75 86 LYS A CA 1
ATOM 681 C C . LYS A 1 86 ? 1.066 -5.074 5.879 1 96.75 86 LYS A C 1
ATOM 683 O O . LYS A 1 86 ? 0.752 -4.078 6.531 1 96.75 86 LYS A O 1
ATOM 688 N N . HIS A 1 87 ? 2.156 -5.777 6.098 1 96.69 87 HIS A N 1
ATOM 689 C CA . HIS A 1 87 ? 3.059 -5.391 7.176 1 96.69 87 HIS A CA 1
ATOM 690 C C . HIS A 1 87 ? 3.699 -4.035 6.898 1 96.69 87 HIS A C 1
ATOM 692 O O . HIS A 1 87 ? 3.895 -3.238 7.82 1 96.69 87 HIS A O 1
ATOM 698 N N . ALA A 1 88 ? 4.023 -3.771 5.672 1 97.38 88 ALA A N 1
ATOM 699 C CA . ALA A 1 88 ? 4.582 -2.471 5.312 1 97.38 88 ALA A CA 1
ATOM 700 C C . ALA A 1 88 ? 3.586 -1.35 5.598 1 97.38 88 ALA A C 1
ATOM 702 O O . ALA A 1 88 ? 3.953 -0.312 6.156 1 97.38 88 ALA A O 1
ATOM 703 N N . ALA A 1 89 ? 2.357 -1.577 5.195 1 97.19 89 ALA A N 1
ATOM 704 C CA . ALA A 1 89 ? 1.312 -0.589 5.445 1 97.19 89 ALA A CA 1
ATOM 705 C C . ALA A 1 89 ? 1.104 -0.379 6.941 1 97.19 89 ALA A C 1
ATOM 707 O O . ALA A 1 89 ? 0.881 0.747 7.395 1 97.19 89 ALA A O 1
ATOM 708 N N . GLU A 1 90 ? 1.182 -1.408 7.68 1 96.5 90 GLU A N 1
ATOM 709 C CA . GLU A 1 90 ? 1.033 -1.327 9.125 1 96.5 90 GLU A CA 1
ATOM 710 C C . GLU A 1 90 ? 2.186 -0.549 9.758 1 96.5 90 GLU A C 1
ATOM 712 O O . GLU A 1 90 ? 1.972 0.267 10.656 1 96.5 90 GLU A O 1
ATOM 717 N N . ARG A 1 91 ? 3.393 -0.87 9.312 1 97.25 91 ARG A N 1
ATOM 718 C CA . ARG A 1 91 ? 4.555 -0.124 9.789 1 97.25 91 ARG A CA 1
ATOM 719 C C . ARG A 1 91 ? 4.387 1.37 9.539 1 97.25 91 ARG A C 1
ATOM 721 O O . ARG A 1 91 ? 4.609 2.186 10.438 1 97.25 91 ARG A O 1
ATOM 728 N N . ASP A 1 92 ? 3.951 1.721 8.383 1 96.88 92 ASP A N 1
ATOM 729 C CA . ASP A 1 92 ? 3.771 3.121 8.016 1 96.88 92 ASP A CA 1
ATOM 730 C C . ASP A 1 92 ? 2.695 3.781 8.875 1 96.88 92 ASP A C 1
ATOM 732 O O . ASP A 1 92 ? 2.832 4.941 9.266 1 96.88 92 ASP A O 1
ATOM 736 N N . LEU A 1 93 ? 1.615 3.098 9.109 1 97.44 93 LEU A N 1
ATOM 737 C CA . LEU A 1 93 ? 0.569 3.607 9.992 1 97.44 93 LEU A CA 1
ATOM 738 C C . LEU A 1 93 ? 1.121 3.896 11.383 1 97.44 93 LEU A C 1
ATOM 740 O O . LEU A 1 93 ? 0.87 4.965 11.945 1 97.44 93 LEU A O 1
ATOM 744 N N . LYS A 1 94 ? 1.911 2.975 11.906 1 97.62 94 LYS A N 1
ATOM 745 C CA . LYS A 1 94 ? 2.49 3.166 13.234 1 97.62 94 LYS A CA 1
ATOM 746 C C . LYS A 1 94 ? 3.451 4.352 13.25 1 97.62 94 LYS A C 1
ATOM 748 O O . LYS A 1 94 ? 3.484 5.117 14.211 1 97.62 94 LYS A O 1
ATOM 753 N N . ARG A 1 95 ? 4.18 4.539 12.203 1 97.5 95 ARG A N 1
ATOM 754 C CA . ARG A 1 95 ? 5.098 5.668 12.094 1 97.5 95 ARG A CA 1
ATOM 755 C C . ARG A 1 95 ? 4.336 6.988 12.016 1 97.5 95 ARG A C 1
ATOM 757 O O . ARG A 1 95 ? 4.754 7.988 12.602 1 97.5 95 ARG A O 1
ATOM 764 N N . ALA A 1 96 ? 3.27 6.961 11.281 1 96.75 96 ALA A N 1
ATOM 765 C CA . ALA A 1 96 ? 2.436 8.156 11.203 1 96.75 96 ALA A CA 1
ATOM 766 C C . ALA A 1 96 ? 1.871 8.523 12.578 1 96.75 96 ALA A C 1
ATOM 768 O O . ALA A 1 96 ? 1.831 9.695 12.945 1 96.75 96 ALA A O 1
ATOM 769 N N . LYS A 1 97 ? 1.467 7.578 13.336 1 96.94 97 LYS A N 1
ATOM 770 C CA . LYS A 1 97 ? 0.958 7.809 14.688 1 96.94 97 LYS A CA 1
ATOM 771 C C . LYS A 1 97 ? 2.064 8.305 15.609 1 96.94 97 LYS A C 1
ATOM 773 O O . LYS A 1 97 ? 1.84 9.195 16.438 1 96.94 97 LYS A O 1
ATOM 778 N N . GLU A 1 98 ? 3.264 7.727 15.484 1 97.19 98 GLU A N 1
ATOM 779 C CA . GLU A 1 98 ? 4.414 8.211 16.25 1 97.19 98 GLU A CA 1
ATOM 780 C C . GLU A 1 98 ? 4.625 9.711 16.031 1 97.19 98 GLU A C 1
ATOM 782 O O . GLU A 1 98 ? 4.805 10.461 16.984 1 97.19 98 GLU A O 1
ATOM 787 N N . SER A 1 99 ? 4.578 10.133 14.797 1 96.75 99 SER A N 1
ATOM 788 C CA . SER A 1 99 ? 4.77 11.531 14.445 1 96.75 99 SER A CA 1
ATOM 789 C C . SER A 1 99 ? 3.676 12.406 15.047 1 96.75 99 SER A C 1
ATOM 791 O O . SER A 1 99 ? 3.949 13.508 15.531 1 96.75 99 SER A O 1
ATOM 793 N N . TYR A 1 100 ? 2.48 11.914 15.07 1 96.69 100 TYR A N 1
ATOM 794 C CA . TYR A 1 100 ? 1.353 12.648 15.633 1 96.69 100 TYR A CA 1
ATOM 795 C C . TYR A 1 100 ? 1.554 12.898 17.125 1 96.69 100 TYR A C 1
ATOM 797 O O . TYR A 1 100 ? 1.419 14.031 17.594 1 96.69 100 TYR A O 1
ATOM 805 N N . PHE A 1 101 ? 1.983 11.945 17.781 1 96.44 101 PHE A N 1
ATOM 806 C CA . PHE A 1 101 ? 2.107 12.055 19.219 1 96.44 101 PHE A CA 1
ATOM 807 C C . PHE A 1 101 ? 3.371 12.82 19.609 1 96.44 101 PHE A C 1
ATOM 809 O O . PHE A 1 101 ? 3.439 13.422 20.672 1 96.44 101 PHE A O 1
ATOM 816 N N . THR A 1 102 ? 4.328 12.719 18.703 1 96.81 102 THR A N 1
ATOM 817 C CA . THR A 1 102 ? 5.484 13.594 18.906 1 96.81 102 THR A CA 1
ATOM 818 C C . THR A 1 102 ? 5.078 15.062 18.812 1 96.81 102 THR A C 1
ATOM 820 O O . THR A 1 102 ? 5.477 15.867 19.656 1 96.81 102 THR A O 1
ATOM 823 N N . LEU A 1 103 ? 4.234 15.367 17.828 1 94.88 103 LEU A N 1
ATOM 824 C CA . LEU A 1 103 ? 3.746 16.734 17.641 1 94.88 103 LEU A CA 1
ATOM 825 C C . LEU A 1 103 ? 2.875 17.156 18.828 1 94.88 103 LEU A C 1
ATOM 827 O O . LEU A 1 103 ? 2.875 18.328 19.203 1 94.88 103 LEU A O 1
ATOM 831 N N . LYS A 1 104 ? 2.244 16.25 19.406 1 94.12 104 LYS A N 1
ATOM 832 C CA . LYS A 1 104 ? 1.376 16.516 20.562 1 94.12 104 LYS A CA 1
ATOM 833 C C . LYS A 1 104 ? 2.178 16.562 21.859 1 94.12 104 LYS A C 1
ATOM 835 O O . LYS A 1 104 ? 1.614 16.781 22.938 1 94.12 104 LYS A O 1
ATOM 840 N N . GLU A 1 105 ? 3.506 16.234 21.766 1 93.56 105 GLU A N 1
ATOM 841 C CA . GLU A 1 105 ? 4.426 16.234 22.906 1 93.56 105 GLU A CA 1
ATOM 842 C C . GLU A 1 105 ? 4.059 15.148 23.906 1 93.56 105 GLU A C 1
ATOM 844 O O . GLU A 1 105 ? 4.191 15.344 25.125 1 93.56 105 GLU A O 1
ATOM 849 N N . ASP A 1 106 ? 3.416 14.109 23.438 1 95.5 106 ASP A N 1
ATOM 850 C CA . ASP A 1 106 ? 3.166 12.891 24.203 1 95.5 106 ASP A CA 1
ATOM 851 C C . ASP A 1 106 ? 4.262 11.859 23.953 1 95.5 106 ASP A C 1
ATOM 853 O O . ASP A 1 106 ? 4.113 10.977 23.109 1 95.5 106 ASP A O 1
ATOM 857 N N . GLN A 1 107 ? 5.281 11.906 24.812 1 95.5 107 GLN A N 1
ATOM 858 C CA . GLN A 1 107 ? 6.48 11.109 24.578 1 95.5 107 GLN A CA 1
ATOM 859 C C . GLN A 1 107 ? 6.215 9.633 24.859 1 95.5 107 GLN A C 1
ATOM 861 O O . GLN A 1 107 ? 6.812 8.758 24.219 1 95.5 107 GLN A O 1
ATOM 866 N N . VAL A 1 108 ? 5.34 9.312 25.703 1 97.25 108 VAL A N 1
ATOM 867 C CA . VAL A 1 108 ? 5.031 7.934 26.047 1 97.25 108 VAL A CA 1
ATOM 868 C C . VAL A 1 108 ? 4.367 7.238 24.875 1 97.25 108 VAL A C 1
ATOM 870 O O . VAL A 1 108 ? 4.805 6.164 24.453 1 97.25 108 VAL A O 1
ATOM 873 N N . SER A 1 109 ? 3.344 7.879 24.344 1 95.69 109 SER A N 1
ATOM 874 C CA . SER A 1 109 ? 2.674 7.309 23.188 1 95.69 109 SER A CA 1
ATOM 875 C C . SER A 1 109 ? 3.613 7.246 21.984 1 95.69 109 SER A C 1
ATOM 877 O O . SER A 1 109 ? 3.625 6.258 21.25 1 95.69 109 SER A O 1
ATOM 879 N N . ALA A 1 110 ? 4.395 8.25 21.75 1 96.88 110 ALA A N 1
ATOM 880 C CA . ALA A 1 110 ? 5.34 8.266 20.641 1 96.88 110 ALA A CA 1
ATOM 881 C C . ALA A 1 110 ? 6.309 7.09 20.734 1 96.88 110 ALA A C 1
ATOM 883 O O . ALA A 1 110 ? 6.559 6.41 19.734 1 96.88 110 ALA A O 1
ATOM 884 N N . LYS A 1 111 ? 6.781 6.844 21.906 1 97.69 111 LYS A N 1
ATOM 885 C CA . LYS A 1 111 ? 7.719 5.742 22.109 1 97.69 111 LYS A CA 1
ATOM 886 C C . LYS A 1 111 ? 7.039 4.395 21.875 1 97.69 111 LYS A C 1
ATOM 888 O O . LYS A 1 111 ? 7.625 3.488 21.281 1 97.69 111 LYS A O 1
ATOM 893 N N . ARG A 1 112 ? 5.832 4.273 22.375 1 97.62 112 ARG A N 1
ATOM 894 C CA . ARG A 1 112 ? 5.074 3.041 22.172 1 97.62 112 ARG A CA 1
ATOM 895 C C . ARG A 1 112 ? 4.938 2.727 20.688 1 97.62 112 ARG A C 1
ATOM 897 O O . ARG A 1 112 ? 5.223 1.607 20.25 1 97.62 112 ARG A O 1
ATOM 904 N N . TYR A 1 113 ? 4.512 3.729 19.922 1 97.75 113 TYR A N 1
ATOM 905 C CA . TYR A 1 113 ? 4.273 3.492 18.5 1 97.75 113 TYR A CA 1
ATOM 906 C C . TYR A 1 113 ? 5.586 3.287 17.75 1 97.75 113 TYR A C 1
ATOM 908 O O . TYR A 1 113 ? 5.637 2.551 16.766 1 97.75 113 TYR A O 1
ATOM 916 N N . LEU A 1 114 ? 6.637 3.84 18.203 1 97.62 114 LEU A N 1
ATOM 917 C CA . LEU A 1 114 ? 7.953 3.559 17.641 1 97.62 114 LEU A CA 1
ATOM 918 C C . LEU A 1 114 ? 8.328 2.094 17.844 1 97.62 114 LEU A C 1
ATOM 920 O O . LEU A 1 114 ? 8.758 1.423 16.906 1 97.62 114 LEU A O 1
ATOM 924 N N . GLU A 1 115 ? 8.148 1.603 19.016 1 98 115 GLU A N 1
ATOM 925 C CA . GLU A 1 115 ? 8.453 0.207 19.328 1 98 115 GLU A CA 1
ATOM 926 C C . GLU A 1 115 ? 7.574 -0.739 18.516 1 98 115 GLU A C 1
ATOM 928 O O . GLU A 1 115 ? 8.055 -1.744 17.984 1 98 115 GLU A O 1
ATOM 933 N N . GLU A 1 116 ? 6.348 -0.406 18.438 1 97.25 116 GLU A N 1
ATOM 934 C CA . GLU A 1 116 ? 5.438 -1.224 17.641 1 97.25 116 GLU A CA 1
ATOM 935 C C . GLU A 1 116 ? 5.855 -1.251 16.172 1 97.25 116 GLU A C 1
ATOM 937 O O . GLU A 1 116 ? 5.766 -2.289 15.516 1 97.25 116 GLU A O 1
ATOM 942 N N . SER A 1 117 ? 6.246 -0.087 15.641 1 97.38 117 SER A N 1
ATOM 943 C CA . SER A 1 117 ? 6.68 -0.027 14.25 1 97.38 117 SER A CA 1
ATOM 944 C C . SER A 1 117 ? 7.902 -0.906 14.016 1 97.38 117 SER A C 1
ATOM 946 O O . SER A 1 117 ? 8.016 -1.555 12.977 1 97.38 117 SER A O 1
ATOM 948 N N . GLN A 1 118 ? 8.758 -0.98 15.008 1 97.5 118 GLN A N 1
ATOM 949 C CA . GLN A 1 118 ? 9.953 -1.815 14.898 1 97.5 118 GLN A CA 1
ATOM 950 C C . GLN A 1 118 ? 9.594 -3.297 14.953 1 97.5 118 GLN A C 1
ATOM 952 O O . GLN A 1 118 ? 10.172 -4.113 14.234 1 97.5 118 GLN A O 1
ATOM 957 N N . ALA A 1 119 ? 8.656 -3.596 15.781 1 97.19 119 ALA A N 1
ATOM 958 C CA . ALA A 1 119 ? 8.203 -4.98 15.875 1 97.19 119 ALA A CA 1
ATOM 959 C C . ALA A 1 119 ? 7.57 -5.438 14.562 1 97.19 119 ALA A C 1
ATOM 961 O O . ALA A 1 119 ? 7.824 -6.551 14.102 1 97.19 119 ALA A O 1
ATOM 962 N N . VAL A 1 120 ? 6.746 -4.578 13.945 1 96.75 120 VAL A N 1
ATOM 963 C CA . VAL A 1 120 ? 6.094 -4.902 12.68 1 96.75 120 VAL A CA 1
ATOM 964 C C . VAL A 1 120 ? 7.141 -5.062 11.586 1 96.75 120 VAL A C 1
ATOM 966 O O . VAL A 1 120 ? 7.004 -5.918 10.703 1 96.75 120 VAL A O 1
ATOM 969 N N . GLU A 1 121 ? 8.18 -4.273 11.648 1 96.94 121 GLU A N 1
ATOM 970 C CA . GLU A 1 121 ? 9.242 -4.348 10.656 1 96.94 121 GLU A CA 1
ATOM 971 C C . GLU A 1 121 ? 9.977 -5.684 10.734 1 96.94 121 GLU A C 1
ATOM 973 O O . GLU A 1 121 ? 10.375 -6.242 9.711 1 96.94 121 GLU A O 1
ATOM 978 N N . LEU A 1 122 ? 10.148 -6.211 11.883 1 96.38 122 LEU A N 1
ATOM 979 C CA . LEU A 1 122 ? 10.773 -7.52 12.047 1 96.38 122 LEU A CA 1
ATOM 980 C C . LEU A 1 122 ? 9.906 -8.617 11.438 1 96.38 122 LEU A C 1
ATOM 982 O O . LEU A 1 122 ? 10.414 -9.523 10.773 1 96.38 122 LEU A O 1
ATOM 986 N N . GLU A 1 123 ? 8.672 -8.508 11.641 1 94.19 123 GLU A N 1
ATOM 987 C CA . GLU A 1 123 ? 7.758 -9.477 11.031 1 94.19 123 GLU A CA 1
ATOM 988 C C . GLU A 1 123 ? 7.773 -9.375 9.516 1 94.19 123 GLU A C 1
ATOM 990 O O . GLU A 1 123 ? 7.738 -10.391 8.812 1 94.19 123 GLU A O 1
ATOM 995 N N . ARG A 1 124 ? 7.766 -8.203 8.984 1 95.94 124 ARG A N 1
ATOM 996 C CA . ARG A 1 124 ? 7.84 -7.992 7.547 1 95.94 124 ARG A CA 1
ATOM 997 C C . ARG A 1 124 ? 9.078 -8.656 6.961 1 95.94 124 ARG A C 1
ATOM 999 O O . ARG A 1 124 ? 9.016 -9.297 5.906 1 95.94 124 ARG A O 1
ATOM 1006 N N . ALA A 1 125 ? 10.188 -8.555 7.664 1 94.19 125 ALA A N 1
ATOM 1007 C CA . ALA A 1 125 ? 11.445 -9.141 7.199 1 94.19 125 ALA A CA 1
ATOM 1008 C C . ALA A 1 125 ? 11.359 -10.664 7.152 1 94.19 125 ALA A C 1
ATOM 1010 O O . ALA A 1 125 ? 11.883 -11.289 6.227 1 94.19 125 ALA A O 1
ATOM 1011 N N . LYS A 1 126 ? 10.727 -11.258 8.117 1 92.19 126 LYS A N 1
ATOM 1012 C CA . LYS A 1 126 ? 10.523 -12.703 8.117 1 92.19 126 LYS A CA 1
ATOM 1013 C C . LYS A 1 126 ? 9.68 -13.133 6.918 1 92.19 126 LYS A C 1
ATOM 1015 O O . LYS A 1 126 ? 10.008 -14.117 6.246 1 92.19 126 LYS A O 1
ATOM 1020 N N . GLU A 1 127 ? 8.641 -12.32 6.723 1 94.5 127 GLU A N 1
ATOM 1021 C CA . GLU A 1 127 ? 7.766 -12.648 5.602 1 94.5 127 GLU A CA 1
ATOM 1022 C C . GLU A 1 127 ? 8.484 -12.469 4.27 1 94.5 127 GLU A C 1
ATOM 1024 O O . GLU A 1 127 ? 8.25 -13.219 3.322 1 94.5 127 GLU A O 1
ATOM 1029 N N . GLU A 1 128 ? 9.328 -11.547 4.184 1 94.88 128 GLU A N 1
ATOM 1030 C CA . GLU A 1 128 ? 10.109 -11.336 2.969 1 94.88 128 GLU A CA 1
ATOM 1031 C C . GLU A 1 128 ? 11.008 -12.531 2.676 1 94.88 128 GLU A C 1
ATOM 1033 O O . GLU A 1 128 ? 11.172 -12.922 1.518 1 94.88 128 GLU A O 1
ATOM 1038 N N . THR A 1 129 ? 11.516 -13.102 3.717 1 93.94 129 THR A N 1
ATOM 1039 C CA . THR A 1 129 ? 12.328 -14.305 3.549 1 93.94 129 THR A CA 1
ATOM 1040 C C . THR A 1 129 ? 11.469 -15.461 3.037 1 93.94 129 THR A C 1
ATOM 1042 O O . THR A 1 129 ? 11.891 -16.203 2.146 1 93.94 129 THR A O 1
ATOM 1045 N N . ARG A 1 130 ? 10.359 -15.594 3.568 1 94.19 130 ARG A N 1
ATOM 1046 C CA . ARG A 1 130 ? 9.453 -16.625 3.092 1 94.19 130 ARG A CA 1
ATOM 1047 C C . ARG A 1 130 ? 9.078 -16.391 1.631 1 94.19 130 ARG A C 1
ATOM 1049 O O . ARG A 1 130 ? 9.023 -17.344 0.843 1 94.19 130 ARG A O 1
ATOM 1056 N N . TYR A 1 131 ? 8.828 -15.172 1.306 1 96.5 131 TYR A N 1
ATOM 1057 C CA . TYR A 1 131 ? 8.516 -14.812 -0.071 1 96.5 131 TYR A CA 1
ATOM 1058 C C . TYR A 1 131 ? 9.625 -15.242 -1.018 1 96.5 131 TYR A C 1
ATOM 1060 O O . TYR A 1 131 ? 9.367 -15.883 -2.039 1 96.5 131 TYR A O 1
ATOM 1068 N N . LYS A 1 132 ? 10.812 -14.984 -0.677 1 94.44 132 LYS A N 1
ATOM 1069 C CA . LYS A 1 132 ? 11.953 -15.359 -1.507 1 94.44 132 LYS A CA 1
ATOM 1070 C C . LYS A 1 132 ? 12.086 -16.875 -1.618 1 94.44 132 LYS A C 1
ATOM 1072 O O . LYS A 1 132 ? 12.43 -17.391 -2.682 1 94.44 132 LYS A O 1
ATOM 1077 N N . THR A 1 133 ? 11.828 -17.562 -0.515 1 94.56 133 THR A N 1
ATOM 1078 C CA . THR A 1 133 ? 11.883 -19.016 -0.522 1 94.56 133 THR A CA 1
ATOM 1079 C C . THR A 1 133 ? 10.812 -19.594 -1.441 1 94.56 133 THR A C 1
ATOM 1081 O O . THR A 1 133 ? 11.07 -20.547 -2.184 1 94.56 133 THR A O 1
ATOM 1084 N N . TRP A 1 134 ? 9.625 -18.984 -1.433 1 95.19 134 TRP A N 1
ATOM 1085 C CA . TRP A 1 134 ? 8.555 -19.422 -2.326 1 95.19 134 TRP A CA 1
ATOM 1086 C C . TR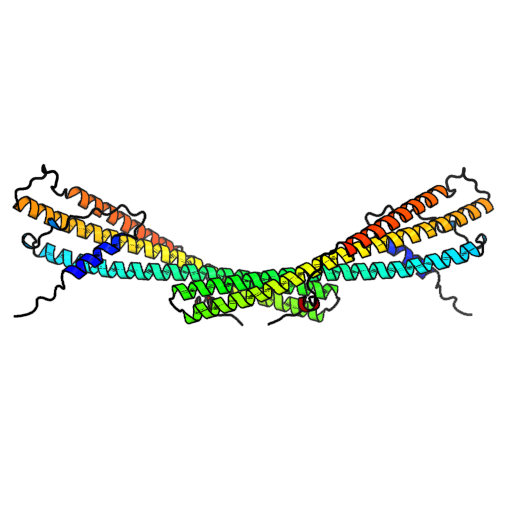P A 1 134 ? 8.945 -19.203 -3.785 1 95.19 134 TRP A C 1
ATOM 1088 O O . TRP A 1 134 ? 8.68 -20.047 -4.641 1 95.19 134 TRP A O 1
ATOM 1098 N N . VAL A 1 135 ? 9.523 -18.078 -4.09 1 95.31 135 VAL A N 1
ATOM 1099 C CA . VAL A 1 135 ? 9.922 -17.734 -5.453 1 95.31 135 VAL A CA 1
ATOM 1100 C C . VAL A 1 135 ? 10.953 -18.75 -5.949 1 95.31 135 VAL A C 1
ATOM 1102 O O . VAL A 1 135 ? 10.883 -19.219 -7.09 1 95.31 135 VAL A O 1
ATOM 1105 N N . GLN A 1 136 ? 11.875 -19.141 -5.066 1 94.31 136 GLN A N 1
ATOM 1106 C CA . GLN A 1 136 ? 12.867 -20.141 -5.43 1 94.31 136 GLN A CA 1
ATOM 1107 C C . GLN A 1 136 ? 12.211 -21.5 -5.676 1 94.31 136 GLN A C 1
ATOM 1109 O O . GLN A 1 136 ? 12.539 -22.188 -6.648 1 94.31 136 GLN A O 1
ATOM 1114 N N . LYS A 1 137 ? 11.336 -21.875 -4.879 1 93.88 137 LYS A N 1
ATOM 1115 C CA . LYS A 1 137 ? 10.625 -23.125 -5.043 1 93.88 137 LYS A CA 1
ATOM 1116 C C . LYS A 1 137 ? 9.859 -23.156 -6.367 1 93.88 137 LYS A C 1
ATOM 1118 O O . LYS A 1 137 ? 9.844 -24.188 -7.051 1 93.88 137 LYS A O 1
ATOM 1123 N N . GLU A 1 138 ? 9.18 -22.047 -6.68 1 95.75 138 GLU A N 1
ATOM 1124 C CA . GLU A 1 138 ? 8.445 -21.969 -7.941 1 95.75 138 GLU A CA 1
ATOM 1125 C C . GLU A 1 138 ? 9.375 -22.203 -9.133 1 95.75 138 GLU A C 1
ATOM 1127 O O . GLU A 1 138 ? 9.016 -22.906 -10.078 1 95.75 138 GLU A O 1
ATOM 1132 N N . LYS A 1 139 ? 10.523 -21.609 -9.055 1 95.44 139 LYS A N 1
ATOM 1133 C CA . LYS A 1 139 ? 11.5 -21.781 -10.133 1 95.44 139 LYS A CA 1
ATOM 1134 C C . LYS A 1 139 ? 11.914 -23.234 -10.289 1 95.44 139 LYS A C 1
ATOM 1136 O O . LYS A 1 139 ? 11.953 -23.766 -11.398 1 95.44 139 LYS A O 1
ATOM 1141 N N . GLU A 1 140 ? 12.18 -23.891 -9.219 1 94.44 140 GLU A N 1
ATOM 1142 C CA . GLU A 1 140 ? 12.562 -25.312 -9.227 1 94.44 140 GLU A CA 1
ATOM 1143 C C . GLU A 1 140 ? 11.414 -26.188 -9.703 1 94.44 140 GLU A C 1
ATOM 1145 O O . GLU A 1 140 ? 11.609 -27.094 -10.516 1 94.44 140 GLU A O 1
ATOM 1150 N N . ASP A 1 141 ? 10.234 -25.906 -9.172 1 95.56 141 ASP A N 1
ATOM 1151 C CA . ASP A 1 141 ? 9.062 -26.688 -9.531 1 95.56 141 ASP A CA 1
ATOM 1152 C C . ASP A 1 141 ? 8.742 -26.547 -11.023 1 95.56 141 ASP A C 1
ATOM 1154 O O . ASP A 1 141 ? 8.328 -27.5 -11.672 1 95.56 141 ASP A O 1
ATOM 1158 N N . LYS A 1 142 ? 8.898 -25.359 -11.539 1 96.88 142 LYS A N 1
ATOM 1159 C CA . LYS A 1 142 ? 8.656 -25.125 -12.961 1 96.88 142 LYS A CA 1
ATOM 1160 C C . LYS A 1 142 ? 9.633 -25.938 -13.82 1 96.88 142 LYS A C 1
ATOM 1162 O O . LYS A 1 142 ? 9.234 -26.562 -14.797 1 96.88 142 LYS A O 1
ATOM 1167 N N . ALA A 1 143 ? 10.867 -25.875 -13.414 1 96.69 143 ALA A N 1
ATOM 1168 C CA . ALA A 1 143 ? 11.875 -26.641 -14.141 1 96.69 143 ALA A CA 1
ATOM 1169 C C . ALA A 1 143 ? 11.594 -28.141 -14.047 1 96.69 143 ALA A C 1
ATOM 1171 O O . ALA A 1 143 ? 11.734 -28.875 -15.031 1 96.69 143 ALA A O 1
ATOM 1172 N N . TYR A 1 144 ? 11.195 -28.641 -12.93 1 97.06 144 TYR A N 1
ATOM 1173 C CA . TYR A 1 144 ? 10.844 -30.031 -12.719 1 97.06 144 TYR A CA 1
ATOM 1174 C C . TYR A 1 144 ? 9.664 -30.438 -13.602 1 97.06 144 TYR A C 1
ATOM 1176 O O . TYR A 1 144 ? 9.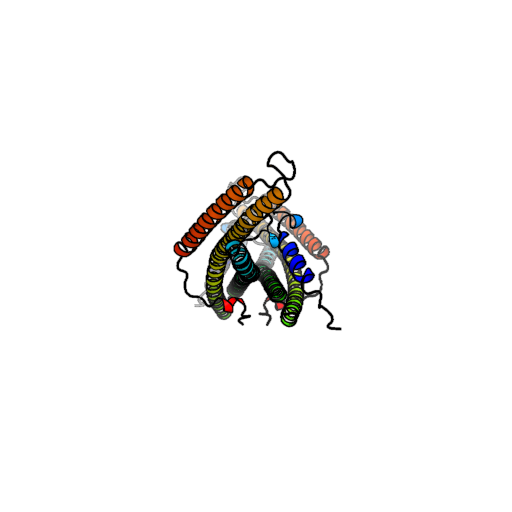695 -31.5 -14.234 1 97.06 144 TYR A O 1
ATOM 1184 N N . LEU A 1 145 ? 8.688 -29.547 -13.633 1 97.88 145 LEU A N 1
ATOM 1185 C CA . LEU A 1 145 ? 7.523 -29.812 -14.477 1 97.88 145 LEU A CA 1
ATOM 1186 C C . LEU A 1 145 ? 7.93 -29.906 -15.945 1 97.88 145 LEU A C 1
ATOM 1188 O O . LEU A 1 145 ? 7.516 -30.828 -16.656 1 97.88 145 LEU A O 1
ATOM 1192 N N . GLU A 1 146 ? 8.727 -29 -16.359 1 97.5 146 GLU A N 1
ATOM 1193 C CA . GLU A 1 146 ? 9.18 -29 -17.75 1 97.5 146 GLU A CA 1
ATOM 1194 C C . GLU A 1 146 ? 9.961 -30.266 -18.078 1 97.5 146 GLU A C 1
ATOM 1196 O O . GLU A 1 146 ? 9.82 -30.828 -19.172 1 97.5 146 GLU A O 1
ATOM 1201 N N . MET A 1 147 ? 10.797 -30.734 -17.125 1 97.56 147 MET A N 1
ATOM 1202 C CA . MET A 1 147 ? 11.555 -31.969 -17.297 1 97.56 147 MET A CA 1
ATOM 1203 C C . MET A 1 147 ? 10.617 -33.156 -17.438 1 97.56 147 MET A C 1
ATOM 1205 O O . MET A 1 147 ? 10.781 -34 -18.344 1 97.56 147 MET A O 1
ATOM 1209 N N . LYS A 1 148 ? 9.609 -33.219 -16.609 1 97.62 148 LYS A N 1
ATOM 1210 C CA . LYS A 1 148 ? 8.664 -34.312 -16.656 1 97.62 148 LYS A CA 1
ATOM 1211 C C . LYS A 1 148 ? 7.828 -34.312 -17.922 1 97.62 148 LYS A C 1
ATOM 1213 O O . LYS A 1 148 ? 7.551 -35.344 -18.516 1 97.62 148 LYS A O 1
ATOM 1218 N N . GLU A 1 149 ? 7.438 -33.125 -18.312 1 97.56 149 GLU A N 1
ATOM 1219 C CA . GLU A 1 149 ? 6.672 -32.969 -19.547 1 97.56 149 GLU A CA 1
ATOM 1220 C C . GLU A 1 149 ? 7.492 -33.406 -20.766 1 97.56 149 GLU A C 1
ATOM 1222 O O . GLU A 1 149 ? 6.973 -34.062 -21.672 1 97.56 149 GLU A O 1
ATOM 1227 N N . ALA A 1 150 ? 8.758 -33.031 -20.734 1 97.44 150 ALA A N 1
ATOM 1228 C CA . ALA A 1 150 ? 9.633 -33.438 -21.828 1 97.44 150 ALA A CA 1
ATOM 1229 C C . ALA A 1 150 ? 9.812 -34.938 -21.844 1 97.44 150 ALA A C 1
ATOM 1231 O O . ALA A 1 150 ? 9.805 -35.562 -22.922 1 97.44 150 ALA A O 1
ATOM 1232 N N . ALA A 1 151 ? 9.984 -35.562 -20.719 1 97.75 151 ALA A N 1
ATOM 1233 C CA . ALA A 1 151 ? 10.102 -37.031 -20.625 1 97.75 151 ALA A CA 1
ATOM 1234 C C . ALA A 1 151 ? 8.836 -37.719 -21.141 1 97.75 151 ALA A C 1
ATOM 1236 O O . ALA A 1 151 ? 8.906 -38.719 -21.812 1 97.75 151 ALA A O 1
ATOM 1237 N N . LEU A 1 152 ? 7.699 -37.094 -20.766 1 97.75 152 LEU A N 1
ATOM 1238 C CA . LEU A 1 152 ? 6.43 -37.625 -21.25 1 97.75 152 LEU A CA 1
ATOM 1239 C C . LEU A 1 152 ? 6.367 -37.562 -22.781 1 97.75 152 LEU A C 1
ATOM 1241 O O . LEU A 1 152 ? 5.961 -38.531 -23.422 1 97.75 152 LEU A O 1
ATOM 1245 N N . GLY A 1 153 ? 6.781 -36.438 -23.297 1 96.94 153 GLY A N 1
ATOM 1246 C CA . GLY A 1 153 ? 6.82 -36.312 -24.75 1 96.94 153 GLY A CA 1
ATOM 1247 C C . GLY A 1 153 ? 7.699 -37.344 -25.422 1 96.94 153 GLY A C 1
ATOM 1248 O O . GLY A 1 153 ? 7.355 -37.844 -26.484 1 96.94 153 GLY A O 1
ATOM 1249 N N . GLU A 1 154 ? 8.82 -37.688 -24.812 1 97.81 154 GLU A N 1
ATOM 1250 C CA . GLU A 1 154 ? 9.727 -38.688 -25.359 1 97.81 154 GLU A CA 1
ATOM 1251 C C . GLU A 1 154 ? 9.07 -40.062 -25.359 1 97.81 154 GLU A C 1
ATOM 1253 O O . GLU A 1 154 ? 9.156 -40.812 -26.344 1 97.81 154 GLU A O 1
ATOM 1258 N N . LEU A 1 155 ? 8.438 -40.406 -24.25 1 97.62 155 LEU A N 1
ATOM 1259 C CA . LEU A 1 155 ? 7.781 -41.688 -24.156 1 97.62 155 LEU A CA 1
ATOM 1260 C C . LEU A 1 155 ? 6.672 -41.844 -25.188 1 97.62 155 LEU A C 1
ATOM 1262 O O . LEU A 1 155 ? 6.52 -42.875 -25.812 1 97.62 155 LEU A O 1
ATOM 1266 N N . ILE A 1 156 ? 5.938 -40.75 -25.359 1 97.69 156 ILE A N 1
ATOM 1267 C CA . ILE A 1 156 ? 4.859 -40.781 -26.344 1 97.69 156 ILE A CA 1
ATOM 1268 C C . ILE A 1 156 ? 5.449 -40.938 -27.75 1 97.69 156 ILE A C 1
ATOM 1270 O O . ILE A 1 156 ? 4.938 -41.719 -28.562 1 97.69 156 ILE A O 1
ATOM 1274 N N . ALA A 1 157 ? 6.527 -40.25 -28 1 97.88 157 ALA A N 1
ATOM 1275 C CA . ALA A 1 157 ? 7.191 -40.344 -29.297 1 97.88 157 ALA A CA 1
ATOM 1276 C C . ALA A 1 157 ? 7.73 -41.75 -29.516 1 97.88 157 ALA A C 1
ATOM 1278 O O . ALA A 1 157 ? 7.676 -42.281 -30.625 1 97.88 157 ALA A O 1
ATOM 1279 N N . GLU A 1 158 ? 8.273 -42.406 -28.516 1 98.06 158 GLU A N 1
ATOM 1280 C CA . GLU A 1 158 ? 8.773 -43.75 -28.609 1 98.06 158 GLU A CA 1
ATOM 1281 C C . GLU A 1 158 ? 7.645 -44.75 -28.922 1 98.06 158 GLU A C 1
ATOM 1283 O O . GLU A 1 158 ? 7.797 -45.625 -29.766 1 98.06 158 GLU A O 1
ATOM 1288 N N . LEU A 1 159 ? 6.578 -44.5 -28.219 1 97.81 159 LEU A N 1
ATOM 1289 C CA . LEU A 1 159 ? 5.422 -45.375 -28.484 1 97.81 159 LEU A CA 1
ATOM 1290 C C . LEU A 1 159 ? 4.957 -45.219 -29.922 1 97.81 159 LEU A C 1
ATOM 1292 O O . LEU A 1 159 ? 4.664 -46.219 -30.594 1 97.81 159 LEU A O 1
ATOM 1296 N N . GLU A 1 160 ? 4.918 -44 -30.422 1 97.56 160 GLU A N 1
ATOM 1297 C CA . GLU A 1 160 ? 4.48 -43.781 -31.797 1 97.56 160 GLU A CA 1
ATOM 1298 C C . GLU A 1 160 ? 5.457 -44.406 -32.781 1 97.56 160 GLU A C 1
ATOM 1300 O O . GLU A 1 160 ? 5.051 -44.875 -33.844 1 97.56 160 GLU A O 1
ATOM 1305 N N . LEU A 1 161 ? 6.734 -44.469 -32.469 1 98.06 161 LEU A N 1
ATOM 1306 C CA . LEU A 1 161 ? 7.711 -45.156 -33.312 1 98.06 161 LEU A CA 1
ATOM 1307 C C . LEU A 1 161 ? 7.422 -46.656 -33.375 1 98.06 161 LEU A C 1
ATOM 1309 O O . LEU A 1 161 ? 7.402 -47.219 -34.469 1 98.06 161 LEU A O 1
ATOM 1313 N N . VAL A 1 162 ? 7.18 -47.219 -32.25 1 97.69 162 VAL A N 1
ATOM 1314 C CA . VAL A 1 162 ? 6.832 -48.656 -32.219 1 97.69 162 VAL A CA 1
ATOM 1315 C C . VAL A 1 162 ? 5.555 -48.875 -33.031 1 97.69 162 VAL A C 1
ATOM 1317 O O . VAL A 1 162 ? 5.488 -49.812 -33.844 1 97.69 162 VAL A O 1
ATOM 1320 N N . ARG A 1 163 ? 4.578 -48 -32.844 1 97.5 163 ARG A N 1
ATOM 1321 C CA . ARG A 1 163 ? 3.312 -48.125 -33.562 1 97.5 163 ARG A CA 1
ATOM 1322 C C . ARG A 1 163 ? 3.52 -47.969 -35.062 1 97.5 163 ARG A C 1
ATOM 1324 O O . ARG A 1 163 ? 2.857 -48.656 -35.875 1 97.5 163 ARG A O 1
ATOM 1331 N N . SER A 1 164 ? 4.453 -47.125 -35.438 1 97.25 164 SER A N 1
ATOM 1332 C CA . SER A 1 164 ? 4.738 -46.938 -36.875 1 97.25 164 SER A CA 1
ATOM 1333 C C . SER A 1 164 ? 5.336 -48.188 -37.469 1 97.25 164 SER A C 1
ATOM 1335 O O . SER A 1 164 ? 5.027 -48.562 -38.625 1 97.25 164 SER A O 1
ATOM 1337 N N . GLU A 1 165 ? 6.172 -48.969 -36.781 1 97.19 165 GLU A N 1
ATOM 1338 C CA . GLU A 1 165 ? 6.746 -50.219 -37.25 1 97.19 165 GLU A CA 1
ATOM 1339 C C . GLU A 1 165 ? 5.668 -51.281 -37.438 1 97.19 165 GLU A C 1
ATOM 1341 O O . GLU A 1 165 ? 5.688 -52 -38.438 1 97.19 165 GLU A O 1
ATOM 1346 N N . ILE A 1 166 ? 4.766 -51.25 -36.5 1 96.81 166 ILE A N 1
ATOM 1347 C CA . ILE A 1 166 ? 3.648 -52.188 -36.562 1 96.81 166 ILE A CA 1
ATOM 1348 C C . ILE A 1 166 ? 2.77 -51.844 -37.781 1 96.81 166 ILE A C 1
ATOM 1350 O O . ILE A 1 166 ? 2.363 -52.719 -38.531 1 96.81 166 ILE A O 1
ATOM 1354 N N . ALA A 1 167 ? 2.535 -50.562 -37.938 1 96.88 167 ALA A N 1
ATOM 1355 C CA . ALA A 1 167 ? 1.678 -50.062 -39 1 96.88 167 ALA A CA 1
ATOM 1356 C C . ALA A 1 167 ? 2.283 -50.406 -40.375 1 96.88 167 ALA A C 1
ATOM 1358 O O . ALA A 1 167 ? 1.576 -50.812 -41.281 1 96.88 167 ALA A O 1
ATOM 1359 N N . VAL A 1 168 ? 3.586 -50.25 -40.531 1 96.62 168 VAL A N 1
ATOM 1360 C CA . VAL A 1 168 ? 4.277 -50.562 -41.781 1 96.62 168 VAL A CA 1
ATOM 1361 C C . VAL A 1 168 ? 4.148 -52.031 -42.094 1 96.62 168 VAL A C 1
ATOM 1363 O O . VAL A 1 168 ? 3.818 -52.438 -43.219 1 96.62 168 VAL A O 1
ATOM 1366 N N . LYS A 1 169 ? 4.336 -52.906 -41.125 1 95.56 169 LYS A N 1
ATOM 1367 C CA . LYS A 1 169 ? 4.211 -54.344 -41.281 1 95.56 169 LYS A CA 1
ATOM 1368 C C . LYS A 1 169 ? 2.799 -54.75 -41.75 1 95.56 169 LYS A C 1
ATOM 1370 O O . LYS A 1 169 ? 2.625 -55.594 -42.625 1 95.56 169 LYS A O 1
ATOM 1375 N N . PHE A 1 170 ? 1.875 -54.125 -41.125 1 95.94 170 PHE A N 1
ATOM 1376 C CA . PHE A 1 170 ? 0.482 -54.375 -41.469 1 95.94 170 PHE A CA 1
ATOM 1377 C C . PHE A 1 170 ? 0.181 -53.938 -42.906 1 95.94 170 PHE A C 1
ATOM 1379 O O . PHE A 1 170 ? -0.415 -54.688 -43.688 1 95.94 170 PHE A O 1
ATOM 1386 N N . GLN A 1 171 ? 0.628 -52.75 -43.281 1 96.62 171 GLN A N 1
ATOM 1387 C CA . GLN A 1 171 ? 0.38 -52.25 -44.625 1 96.62 171 GLN A CA 1
ATOM 1388 C C . GLN A 1 171 ? 1.068 -53.125 -45.656 1 96.62 171 GLN A C 1
ATOM 1390 O O . GLN A 1 171 ? 0.496 -53.375 -46.719 1 96.62 171 GLN A O 1
ATOM 1395 N N . GLU A 1 172 ? 2.213 -53.562 -45.312 1 95.31 172 GLU A N 1
ATOM 1396 C CA . GLU A 1 172 ? 2.934 -54.438 -46.219 1 95.31 172 GLU A CA 1
ATOM 1397 C C . GLU A 1 172 ? 2.227 -55.781 -46.375 1 95.31 172 GLU A C 1
ATOM 1399 O O . GLU A 1 172 ? 2.189 -56.344 -47.469 1 95.31 172 GLU A O 1
ATOM 1404 N N . SER A 1 173 ? 1.638 -56.25 -45.281 1 93.69 173 SER A N 1
ATOM 1405 C CA . SER A 1 173 ? 0.898 -57.5 -45.344 1 93.69 173 SER A CA 1
ATOM 1406 C C . SER A 1 173 ? -0.352 -57.375 -46.188 1 93.69 173 SER A C 1
ATOM 1408 O O . SER A 1 173 ? -0.875 -58.406 -46.688 1 93.69 173 SER A O 1
ATOM 1410 N N . GLN A 1 174 ? -0.794 -56.156 -46.406 1 94 174 GLN A N 1
ATOM 1411 C CA . GLN A 1 174 ? -1.968 -55.906 -47.219 1 94 174 GLN A CA 1
ATOM 1412 C C . GLN A 1 174 ? -1.567 -55.562 -48.656 1 94 174 GLN A C 1
ATOM 1414 O O . GLN A 1 174 ? -2.414 -55.219 -49.469 1 94 174 GLN A O 1
ATOM 1419 N N . GLY A 1 175 ? -0.29 -55.531 -48.906 1 94 175 GLY A N 1
ATOM 1420 C CA . GLY A 1 175 ? 0.206 -55.312 -50.25 1 94 175 GLY A CA 1
ATOM 1421 C C . GLY A 1 175 ? 0.481 -53.844 -50.562 1 94 175 GLY A C 1
ATOM 1422 O O . GLY A 1 175 ? 0.747 -53.5 -51.719 1 94 175 GLY A O 1
ATOM 1423 N N . LYS A 1 176 ? 0.396 -53.094 -49.5 1 94.38 176 LYS A N 1
ATOM 1424 C CA . LYS A 1 176 ? 0.681 -51.688 -49.719 1 94.38 176 LYS A CA 1
ATOM 1425 C C . LYS A 1 176 ? 2.182 -51.438 -49.812 1 94.38 176 LYS A C 1
ATOM 1427 O O . LYS A 1 176 ? 2.98 -52.156 -49.25 1 94.38 176 LYS A O 1
ATOM 1432 N N . THR A 1 177 ? 2.57 -50.375 -50.562 1 93.25 177 THR A N 1
ATOM 1433 C CA . THR A 1 177 ? 3.969 -50 -50.781 1 93.25 177 THR A CA 1
ATOM 1434 C C . THR A 1 177 ? 4.23 -48.562 -50.375 1 93.25 177 THR A C 1
ATOM 1436 O O . THR A 1 177 ? 3.289 -47.781 -50.188 1 93.25 177 THR A O 1
ATOM 1439 N N . PRO A 1 178 ? 5.5 -48.219 -50.188 1 92 178 PRO A N 1
ATOM 1440 C CA . PRO A 1 178 ? 5.848 -46.844 -49.812 1 92 178 PRO A CA 1
ATOM 1441 C C . PRO A 1 178 ? 5.391 -45.781 -50.812 1 92 178 PRO A C 1
ATOM 1443 O O . PRO A 1 178 ? 5.328 -44.594 -50.5 1 92 178 PRO A O 1
ATOM 1446 N N . ALA A 1 179 ? 5.055 -46.156 -51.969 1 92 179 ALA A N 1
ATOM 1447 C CA . ALA A 1 179 ? 4.586 -45.25 -53 1 92 179 ALA A CA 1
ATOM 1448 C C . ALA A 1 179 ? 3.123 -44.844 -52.781 1 92 179 ALA A C 1
ATOM 1450 O O . ALA A 1 179 ? 2.643 -43.875 -53.344 1 92 179 ALA A O 1
ATOM 1451 N N . ASP A 1 180 ? 2.496 -45.594 -51.969 1 93.56 180 ASP A N 1
ATOM 1452 C CA . ASP A 1 180 ? 1.101 -45.312 -51.656 1 93.56 180 ASP A CA 1
ATOM 1453 C C . ASP A 1 180 ? 0.984 -44.094 -50.75 1 93.56 180 ASP A C 1
ATOM 1455 O O . ASP A 1 180 ? 1.752 -43.938 -49.812 1 93.56 180 ASP A O 1
ATOM 1459 N N . PRO A 1 181 ? 0.048 -43.281 -51.062 1 91.25 181 PRO A N 1
ATOM 1460 C CA . PRO A 1 181 ? -0.088 -42 -50.312 1 91.25 181 PRO A CA 1
ATOM 1461 C C . PRO A 1 181 ? -0.361 -42.219 -48.844 1 91.25 181 PRO A C 1
ATOM 1463 O O . PRO A 1 181 ? 0.061 -41.406 -48 1 91.25 181 PRO A O 1
ATOM 1466 N N . GLU A 1 182 ? -1.003 -43.312 -48.469 1 91.06 182 GLU A N 1
ATOM 1467 C CA . GLU A 1 182 ? -1.38 -43.531 -47.062 1 91.06 182 GLU A CA 1
ATOM 1468 C C . GLU A 1 182 ? -0.315 -44.344 -46.344 1 91.06 182 GLU A C 1
ATOM 1470 O O . GLU A 1 182 ? -0.466 -44.625 -45.156 1 91.06 182 GLU A O 1
ATOM 1475 N N . TYR A 1 183 ? 0.727 -44.688 -47.062 1 94.69 183 TYR A N 1
ATOM 1476 C CA . TYR A 1 183 ? 1.772 -45.5 -46.438 1 94.69 183 TYR A CA 1
ATOM 1477 C C . TYR A 1 183 ? 2.48 -44.75 -45.344 1 94.69 183 TYR A C 1
ATOM 1479 O O . TYR A 1 183 ? 2.873 -43.594 -45.5 1 94.69 183 TYR A O 1
ATOM 1487 N N . ILE A 1 184 ? 2.627 -45.312 -44.219 1 95.5 184 ILE A N 1
ATOM 1488 C CA . ILE A 1 184 ? 3.236 -44.719 -43.062 1 95.5 184 ILE A CA 1
ATOM 1489 C C . ILE A 1 184 ? 4.742 -44.562 -43.25 1 95.5 184 ILE A C 1
ATOM 1491 O O . ILE A 1 184 ? 5.426 -45.562 -43.562 1 95.5 184 ILE A O 1
ATOM 1495 N N . LYS A 1 185 ? 5.176 -43.406 -43.219 1 94.44 185 LYS A N 1
ATOM 1496 C CA . LYS A 1 185 ? 6.605 -43.125 -43.312 1 94.44 185 LYS A CA 1
ATOM 1497 C C . LYS A 1 185 ? 7.289 -43.219 -41.969 1 94.44 185 LYS A C 1
ATOM 1499 O O . LYS A 1 185 ? 7.266 -42.25 -41.188 1 94.44 185 LYS A O 1
ATOM 1504 N N . LYS A 1 186 ? 8.055 -44.25 -41.75 1 94.88 186 LYS A N 1
ATOM 1505 C CA . LYS A 1 186 ? 8.695 -44.531 -40.469 1 94.88 186 LYS A CA 1
ATOM 1506 C C . LYS A 1 186 ? 9.688 -43.406 -40.094 1 94.88 186 LYS A C 1
ATOM 1508 O O . LYS A 1 186 ? 9.898 -43.125 -38.938 1 94.88 186 LYS A O 1
ATOM 1513 N N . GLU A 1 187 ? 10.273 -42.812 -41.125 1 94.88 187 GLU A N 1
ATOM 1514 C CA . GLU A 1 187 ? 11.305 -41.781 -40.938 1 94.88 187 GLU A CA 1
ATOM 1515 C C . GLU A 1 187 ? 10.773 -40.594 -40.156 1 94.88 187 GLU A C 1
ATOM 1517 O O . GLU A 1 187 ? 11.516 -39.938 -39.406 1 94.88 187 GLU A O 1
ATOM 1522 N N . ILE A 1 188 ? 9.516 -40.281 -40.281 1 95.69 188 ILE A N 1
ATOM 1523 C CA . ILE A 1 188 ? 8.891 -39.188 -39.594 1 95.69 188 ILE A CA 1
ATOM 1524 C C . ILE A 1 188 ? 8.906 -39.438 -38.094 1 95.69 188 ILE A C 1
ATOM 1526 O O . ILE A 1 188 ? 9.227 -38.531 -37.312 1 95.69 188 ILE A O 1
ATOM 1530 N N . TYR A 1 189 ? 8.641 -40.625 -37.781 1 97.25 189 TYR A N 1
ATOM 1531 C CA . TYR A 1 189 ? 8.523 -41 -36.375 1 97.25 189 TYR A CA 1
ATOM 1532 C C . TYR A 1 189 ? 9.891 -41.219 -35.75 1 97.25 189 TYR A C 1
ATOM 1534 O O . TYR A 1 189 ? 10.086 -40.969 -34.562 1 97.25 189 TYR A O 1
ATOM 1542 N N . GLU A 1 190 ? 10.867 -41.688 -36.531 1 97.75 190 GLU A N 1
ATOM 1543 C CA . GLU A 1 190 ? 12.25 -41.781 -36.062 1 97.75 190 GLU A CA 1
ATOM 1544 C C . GLU A 1 190 ? 12.812 -40.406 -35.719 1 97.75 190 GLU A C 1
ATOM 1546 O O . GLU A 1 190 ? 13.43 -40.188 -34.688 1 97.75 190 GLU A O 1
ATOM 1551 N N . THR A 1 191 ? 12.523 -39.469 -36.594 1 97.5 191 THR A N 1
ATOM 1552 C CA . THR A 1 191 ? 13 -38.094 -36.375 1 97.5 191 THR A CA 1
ATOM 1553 C C . THR A 1 191 ? 12.32 -37.469 -35.188 1 97.5 191 THR A C 1
ATOM 1555 O O . THR A 1 191 ? 12.977 -36.812 -34.375 1 97.5 191 THR A O 1
ATOM 1558 N N . GLN A 1 192 ? 11.031 -37.688 -35.094 1 97.38 192 GLN A N 1
ATOM 1559 C CA . GLN A 1 192 ? 10.273 -37.156 -33.969 1 97.38 192 GLN A CA 1
ATOM 1560 C C . GLN A 1 192 ? 10.82 -37.688 -32.656 1 97.38 192 GLN A C 1
ATOM 1562 O O . GLN A 1 192 ? 10.992 -36.938 -31.688 1 97.38 192 GLN A O 1
ATOM 1567 N N . TYR A 1 193 ? 11.102 -38.938 -32.625 1 97.81 193 TYR A N 1
ATOM 1568 C CA . TYR A 1 193 ? 11.617 -39.531 -31.391 1 97.81 193 TYR A CA 1
ATOM 1569 C C . TYR A 1 193 ? 12.992 -39 -31.047 1 97.81 193 TYR A C 1
ATOM 1571 O O . TYR A 1 193 ? 13.266 -38.688 -29.891 1 97.81 193 TYR A O 1
ATOM 1579 N N . ALA A 1 194 ? 13.797 -38.844 -32.031 1 97.88 194 ALA A N 1
ATOM 1580 C CA . ALA A 1 194 ? 15.133 -38.281 -31.812 1 97.88 194 ALA A CA 1
ATOM 1581 C C . ALA A 1 194 ? 15.062 -36.875 -31.266 1 97.88 194 ALA A C 1
ATOM 1583 O O . ALA A 1 194 ? 15.812 -36.531 -30.344 1 97.88 194 ALA A O 1
ATOM 1584 N N . GLU A 1 195 ? 14.18 -36.094 -31.812 1 97.19 195 GLU A N 1
ATOM 1585 C CA . GLU A 1 195 ? 14.016 -34.688 -31.375 1 97.19 195 GLU A CA 1
ATOM 1586 C C . GLU A 1 195 ? 13.523 -34.625 -29.922 1 97.19 195 GLU A C 1
ATOM 1588 O O . GLU A 1 195 ? 14.047 -33.875 -29.125 1 97.19 195 GLU A O 1
ATOM 1593 N N . LYS A 1 196 ? 12.531 -35.406 -29.625 1 97.62 196 LYS A N 1
ATOM 1594 C CA . LYS A 1 196 ? 11.969 -35.406 -28.281 1 97.62 196 LYS A CA 1
ATOM 1595 C C . LYS A 1 196 ? 12.969 -35.938 -27.266 1 97.62 196 LYS A C 1
ATOM 1597 O O . LYS A 1 196 ? 13.016 -35.5 -26.125 1 97.62 196 LYS A O 1
ATOM 1602 N N . LYS A 1 197 ? 13.75 -36.906 -27.703 1 97.69 197 LYS A N 1
ATOM 1603 C CA . LYS A 1 197 ? 14.797 -37.469 -26.844 1 97.69 197 LYS A CA 1
ATOM 1604 C C . LYS A 1 197 ? 15.836 -36.375 -26.516 1 97.69 197 LYS A C 1
ATOM 1606 O O . LYS A 1 197 ? 16.25 -36.25 -25.359 1 97.69 197 LYS A O 1
ATOM 1611 N N . SER A 1 198 ? 16.141 -35.688 -27.516 1 97.31 198 SER A N 1
ATOM 1612 C CA . SER A 1 198 ? 17.094 -34.594 -27.328 1 97.31 198 SER A CA 1
ATOM 1613 C C . SER A 1 198 ? 16.516 -33.531 -26.406 1 97.31 198 SER A C 1
ATOM 1615 O O . SER A 1 198 ? 17.219 -33.031 -25.516 1 97.31 198 SER A O 1
ATOM 1617 N N . ASP A 1 199 ? 15.336 -33.156 -26.578 1 96.62 199 ASP A N 1
ATOM 1618 C CA . ASP A 1 199 ? 14.68 -32.156 -25.734 1 96.62 199 ASP A CA 1
ATOM 1619 C C . ASP A 1 199 ? 14.625 -32.625 -24.281 1 96.62 199 ASP A C 1
ATOM 1621 O O . ASP A 1 199 ? 14.891 -31.844 -23.375 1 96.62 199 ASP A O 1
ATOM 1625 N N . ALA A 1 200 ? 14.297 -33.875 -24.125 1 97.69 200 ALA A N 1
ATOM 1626 C CA . ALA A 1 200 ? 14.219 -34.438 -22.766 1 97.69 200 ALA A CA 1
ATOM 1627 C C . ALA A 1 200 ? 15.57 -34.344 -22.062 1 97.69 200 ALA A C 1
ATOM 1629 O O . ALA A 1 200 ? 15.641 -34.031 -20.875 1 97.69 200 ALA A O 1
ATOM 1630 N N . ARG A 1 201 ? 16.594 -34.625 -22.859 1 97.94 201 ARG A N 1
ATOM 1631 C CA . ARG A 1 201 ? 17.938 -34.562 -22.281 1 97.94 201 ARG A CA 1
ATOM 1632 C C . ARG A 1 201 ? 18.281 -33.125 -21.906 1 97.94 201 ARG A C 1
ATOM 1634 O O . ARG A 1 201 ? 18.875 -32.875 -20.859 1 97.94 201 ARG A O 1
ATOM 1641 N N . ARG A 1 202 ? 17.922 -32.219 -22.719 1 97.94 202 ARG A N 1
ATOM 1642 C CA . ARG A 1 202 ? 18.188 -30.812 -22.453 1 97.94 202 ARG A CA 1
ATOM 1643 C C . ARG A 1 202 ? 17.438 -30.344 -21.203 1 97.94 202 ARG A C 1
ATOM 1645 O O . ARG A 1 202 ? 18.016 -29.672 -20.344 1 97.94 202 ARG A O 1
ATOM 1652 N N . ARG A 1 203 ? 16.172 -30.688 -21.109 1 97.62 203 ARG A N 1
ATOM 1653 C CA . ARG A 1 203 ? 15.352 -30.25 -19.984 1 97.62 203 ARG A CA 1
ATOM 1654 C C . ARG A 1 203 ? 15.844 -30.875 -18.672 1 97.62 203 ARG A C 1
ATOM 1656 O O . ARG A 1 203 ? 15.758 -30.25 -17.609 1 97.62 203 ARG A O 1
ATOM 1663 N N . LEU A 1 204 ? 16.312 -32.094 -18.797 1 96.88 204 LEU A N 1
ATOM 1664 C CA . LEU A 1 204 ? 16.906 -32.75 -17.625 1 96.88 204 LEU A CA 1
ATOM 1665 C C . LEU A 1 204 ? 18.141 -31.984 -17.156 1 96.88 204 LEU A C 1
ATOM 1667 O O . LEU A 1 204 ? 18.297 -31.719 -15.961 1 96.88 204 LEU A O 1
ATOM 1671 N N . SER A 1 205 ? 18.953 -31.609 -18.078 1 96.75 205 SER A N 1
ATOM 1672 C CA . SER A 1 205 ? 20.141 -30.828 -17.75 1 96.75 205 SER A CA 1
ATOM 1673 C C . SER A 1 205 ? 19.781 -29.484 -17.141 1 96.75 205 SER A C 1
ATOM 1675 O O . SER A 1 205 ? 20.422 -29.047 -16.172 1 96.75 205 SER A O 1
ATOM 1677 N N . ASP A 1 206 ? 18.812 -28.828 -17.672 1 95.81 206 ASP A N 1
ATOM 1678 C CA . ASP A 1 206 ? 18.359 -27.547 -17.141 1 95.81 206 ASP A CA 1
ATOM 1679 C C . ASP A 1 206 ? 17.875 -27.672 -15.703 1 95.81 206 ASP A C 1
ATOM 1681 O O . ASP A 1 206 ? 18.219 -26.844 -14.859 1 95.81 206 ASP A O 1
ATOM 1685 N N . TRP A 1 207 ? 17.109 -28.656 -15.43 1 96.25 207 TRP A N 1
ATOM 1686 C CA . TRP A 1 207 ? 16.578 -28.891 -14.086 1 96.25 207 TRP A CA 1
ATOM 1687 C C . TRP A 1 207 ? 17.703 -29.109 -13.094 1 96.25 207 TRP A C 1
ATOM 1689 O O . TRP A 1 207 ? 17.703 -28.547 -11.992 1 96.25 207 TRP A O 1
ATOM 1699 N N . GLU A 1 208 ? 18.719 -29.891 -13.547 1 95.88 208 GLU A N 1
ATOM 1700 C CA . GLU A 1 208 ? 19.859 -30.141 -12.688 1 95.88 208 GLU A CA 1
ATOM 1701 C C . GLU A 1 208 ? 20.656 -28.859 -12.414 1 95.88 208 GLU A C 1
ATOM 1703 O O . GLU A 1 208 ? 21.078 -28.609 -11.281 1 95.88 208 GLU A O 1
ATOM 1708 N N . ARG A 1 209 ? 20.766 -28.062 -13.328 1 96.19 209 ARG A N 1
ATOM 1709 C CA . ARG A 1 209 ? 21.469 -26.781 -13.18 1 96.19 209 ARG A CA 1
ATOM 1710 C C . ARG A 1 209 ? 20.719 -25.859 -12.219 1 96.19 209 ARG A C 1
ATOM 1712 O O . ARG A 1 209 ? 21.328 -25.266 -11.336 1 96.19 209 ARG A O 1
ATOM 1719 N N . ILE A 1 210 ? 19.438 -25.781 -12.398 1 94.31 210 ILE A N 1
ATOM 1720 C CA . ILE A 1 210 ? 18.609 -24.891 -11.578 1 94.31 210 ILE A CA 1
ATOM 1721 C C . ILE A 1 210 ? 18.672 -25.359 -10.117 1 94.31 210 ILE A C 1
ATOM 1723 O O . ILE A 1 210 ? 18.75 -24.531 -9.203 1 94.31 210 ILE A O 1
ATOM 1727 N N . LYS A 1 211 ? 18.688 -26.594 -9.922 1 90.94 211 LYS A N 1
ATOM 1728 C CA . LYS A 1 211 ? 18.734 -27.156 -8.578 1 90.94 211 LYS A CA 1
ATOM 1729 C C . LYS A 1 211 ? 20.094 -26.859 -7.918 1 90.94 211 LYS A C 1
ATOM 1731 O O . LYS A 1 211 ? 20.141 -26.531 -6.73 1 90.94 211 LYS A O 1
ATOM 1736 N N . THR A 1 212 ? 21.094 -26.906 -8.695 1 91.94 212 THR A N 1
ATOM 1737 C CA . THR A 1 212 ? 22.438 -26.734 -8.172 1 91.94 212 THR A CA 1
ATOM 1738 C C . THR A 1 212 ? 22.75 -25.266 -7.941 1 91.94 212 THR A C 1
ATOM 1740 O O . THR A 1 212 ? 23.469 -24.906 -7.004 1 91.94 212 THR A O 1
ATOM 1743 N N . GLU A 1 213 ? 22.219 -24.391 -8.781 1 90.5 213 GLU A N 1
ATOM 1744 C CA . GLU A 1 213 ? 22.516 -22.953 -8.711 1 90.5 213 GLU A CA 1
ATOM 1745 C C . GLU A 1 213 ? 21.594 -22.25 -7.73 1 90.5 213 GLU A C 1
ATOM 1747 O O . GLU A 1 213 ? 21.75 -21.062 -7.457 1 90.5 213 GLU A O 1
ATOM 1752 N N . ALA A 1 214 ? 20.703 -22.984 -7.184 1 87.06 214 ALA A N 1
ATOM 1753 C CA . ALA A 1 214 ? 19.75 -22.359 -6.258 1 87.06 214 ALA A CA 1
ATOM 1754 C C . ALA A 1 214 ? 20.469 -21.797 -5.043 1 87.06 214 ALA A C 1
ATOM 1756 O O . ALA A 1 214 ? 21.312 -22.469 -4.434 1 87.06 214 ALA A O 1
ATOM 1757 N N . PRO A 1 215 ? 20.172 -20.5 -4.828 1 84.12 215 PRO A N 1
ATOM 1758 C CA . PRO A 1 215 ? 20.812 -19.906 -3.658 1 84.12 215 PRO A CA 1
ATOM 1759 C C . PRO A 1 215 ? 20.406 -20.578 -2.352 1 84.12 215 PRO A C 1
ATOM 1761 O O . PRO A 1 215 ? 19.312 -21.141 -2.256 1 84.12 215 PRO A O 1
ATOM 1764 N N . SER A 1 216 ? 21.391 -20.641 -1.429 1 82.25 216 SER A N 1
ATOM 1765 C CA . SER A 1 216 ? 21.078 -21.141 -0.093 1 82.25 216 SER A CA 1
ATOM 1766 C C . SER A 1 216 ? 20.266 -20.109 0.706 1 82.25 216 SER A C 1
ATOM 1768 O O . SER A 1 216 ? 20.75 -19.016 0.98 1 82.25 216 SER A O 1
ATOM 1770 N N . LEU A 1 217 ? 19 -20.344 0.861 1 78.62 217 LEU A N 1
ATOM 1771 C CA . LEU A 1 217 ? 18.141 -19.484 1.672 1 78.62 217 LEU A CA 1
ATOM 1772 C C . LEU A 1 217 ? 17.969 -20.062 3.074 1 78.62 217 LEU A C 1
ATOM 1774 O O . LEU A 1 217 ? 18.062 -21.281 3.27 1 78.62 217 LEU A O 1
ATOM 1778 N N . PRO A 1 218 ? 17.828 -19.031 4.039 1 80 218 PRO A N 1
ATOM 1779 C CA . PRO A 1 218 ? 17.562 -19.547 5.383 1 80 218 PRO A CA 1
ATOM 1780 C C . PRO A 1 218 ? 16.359 -20.484 5.414 1 80 218 PRO A C 1
ATOM 1782 O O . PRO A 1 218 ? 15.422 -20.328 4.625 1 80 218 PRO A O 1
ATOM 1785 N N . LYS A 1 219 ? 16.594 -21.422 6.301 1 82.56 219 LYS A N 1
ATOM 1786 C CA . LYS A 1 219 ? 15.492 -22.375 6.426 1 82.56 219 LYS A CA 1
ATOM 1787 C C . LYS A 1 219 ? 14.289 -21.75 7.117 1 82.56 219 LYS A C 1
ATOM 1789 O O . LYS A 1 219 ? 14.398 -21.25 8.234 1 82.56 219 LYS A O 1
ATOM 1794 N N . VAL A 1 220 ? 13.203 -21.578 6.293 1 83.75 220 VAL A N 1
ATOM 1795 C CA . VAL A 1 220 ? 11.969 -21.031 6.855 1 83.75 220 VAL A CA 1
ATOM 1796 C C . VAL A 1 220 ? 10.812 -21.984 6.598 1 83.75 220 VAL A C 1
ATOM 1798 O O . VAL A 1 220 ? 10.828 -22.734 5.621 1 83.75 220 VAL A O 1
ATOM 1801 N N . ASN A 1 221 ? 9.914 -21.984 7.684 1 84.19 221 ASN A N 1
ATOM 1802 C CA . ASN A 1 221 ? 8.711 -22.781 7.488 1 84.19 221 ASN A CA 1
ATOM 1803 C C . ASN A 1 221 ? 7.746 -22.109 6.52 1 84.19 221 ASN A C 1
ATOM 1805 O O . ASN A 1 221 ? 7.129 -21.094 6.855 1 84.19 221 ASN A O 1
ATOM 1809 N N . LEU A 1 222 ? 7.516 -22.641 5.379 1 87.75 222 LEU A N 1
ATOM 1810 C CA . LEU A 1 222 ? 6.715 -22.062 4.312 1 87.75 222 LEU A CA 1
ATOM 1811 C C . LEU A 1 222 ? 5.234 -22.078 4.672 1 87.75 222 LEU A C 1
ATOM 1813 O O . LEU A 1 222 ? 4.465 -21.234 4.188 1 87.75 222 LEU A O 1
ATOM 1817 N N . GLU A 1 223 ? 4.871 -23.016 5.535 1 81.12 223 GLU A N 1
ATOM 1818 C CA . GLU A 1 223 ? 3.461 -23.141 5.895 1 81.12 223 GLU A CA 1
ATOM 1819 C C . GLU A 1 223 ? 2.994 -21.953 6.723 1 81.12 223 GLU A C 1
ATOM 1821 O O . GLU A 1 223 ? 1.804 -21.625 6.742 1 81.12 223 GLU A O 1
ATOM 1826 N N . ASP A 1 224 ? 3.855 -21.297 7.305 1 84 224 ASP A N 1
ATOM 1827 C CA . ASP A 1 224 ? 3.535 -20.094 8.086 1 84 224 ASP A CA 1
ATOM 1828 C C . ASP A 1 224 ? 2.963 -19 7.195 1 84 224 ASP A C 1
ATOM 1830 O O . ASP A 1 224 ? 2.334 -18.062 7.688 1 84 224 ASP A O 1
ATOM 1834 N N . SER A 1 225 ? 3.209 -19.156 5.961 1 84.81 225 SER A N 1
ATOM 1835 C CA . SER A 1 225 ? 2.686 -18.172 5.012 1 84.81 225 SER A CA 1
ATOM 1836 C C . SER A 1 225 ? 1.164 -18.109 5.07 1 84.81 225 SER A C 1
ATOM 1838 O O . SER A 1 225 ? 0.572 -17.078 4.754 1 84.81 225 SER A O 1
ATOM 1840 N N . PHE A 1 226 ? 0.627 -19.156 5.562 1 85.44 226 PHE A N 1
ATOM 1841 C CA . PHE A 1 22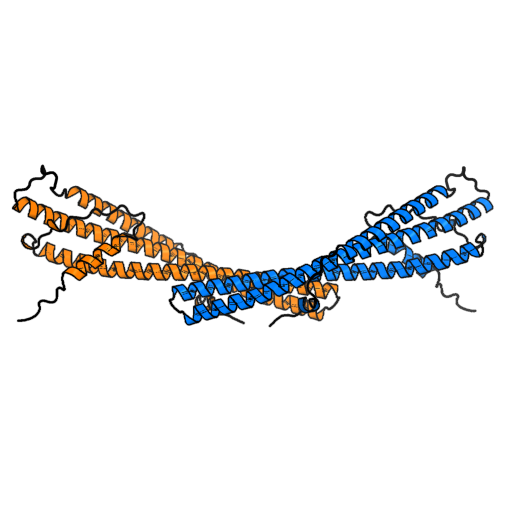6 ? -0.828 -19.234 5.512 1 85.44 226 PHE A CA 1
ATOM 1842 C C . PHE A 1 226 ? -1.436 -18.891 6.867 1 85.44 226 PHE A C 1
ATOM 1844 O O . PHE A 1 226 ? -2.652 -18.719 6.984 1 85.44 226 PHE A O 1
ATOM 1851 N N . ASP A 1 227 ? -0.591 -18.797 7.816 1 79.81 227 ASP A N 1
ATOM 1852 C CA . ASP A 1 227 ? -1.052 -18.484 9.164 1 79.81 227 ASP A CA 1
ATOM 1853 C C . ASP A 1 227 ? -1.492 -17.031 9.281 1 79.81 227 ASP A C 1
ATOM 1855 O O . ASP A 1 227 ? -0.896 -16.156 8.664 1 79.81 227 ASP A O 1
ATOM 1859 N N . ASP A 1 228 ? -2.693 -16.859 9.82 1 72.31 228 ASP A N 1
ATOM 1860 C CA . ASP A 1 228 ? -3.178 -15.508 10.094 1 72.31 228 ASP A CA 1
ATOM 1861 C C . ASP A 1 228 ? -2.432 -14.883 11.266 1 72.31 228 ASP A C 1
ATOM 1863 O O . ASP A 1 228 ? -2.418 -15.438 12.367 1 72.31 228 ASP A O 1
ATOM 1867 N N . SER A 1 229 ? -1.282 -14.719 11.141 1 53.75 229 SER A N 1
ATOM 1868 C CA . SER A 1 229 ? -0.513 -14.188 12.258 1 53.75 229 SER A CA 1
ATOM 1869 C C . SER A 1 229 ? -1.337 -13.188 13.07 1 53.75 229 SER A C 1
ATOM 1871 O O . SER A 1 229 ? -2.07 -12.375 12.508 1 53.75 229 SER A O 1
ATOM 1873 N N . LYS A 1 230 ? -1.564 -13.469 14.422 1 44.28 230 LYS A N 1
ATOM 1874 C CA . LYS A 1 230 ? -2.105 -12.617 15.484 1 44.28 230 LYS A CA 1
ATOM 1875 C C . LYS A 1 230 ? -1.397 -11.266 15.516 1 44.28 230 LYS A C 1
ATOM 1877 O O . LYS A 1 230 ? -0.197 -11.18 15.25 1 44.28 230 LYS A O 1
ATOM 1882 N N . MET B 1 1 ? 14.594 51.344 50.062 1 30.2 1 MET B N 1
ATOM 1883 C CA . MET B 1 1 ? 15.539 51.094 48.969 1 30.2 1 MET B CA 1
ATOM 1884 C C . MET B 1 1 ? 14.969 50.062 48 1 30.2 1 MET B C 1
ATOM 1886 O O . MET B 1 1 ? 15.188 48.844 48.188 1 30.2 1 MET B O 1
ATOM 1890 N N . SER B 1 2 ? 13.695 50.188 47.531 1 33.06 2 SER B N 1
ATOM 1891 C CA . SER B 1 2 ? 12.766 49.344 46.781 1 33.06 2 SER B CA 1
ATOM 1892 C C . SER B 1 2 ? 13.266 49.062 45.375 1 33.06 2 SER B C 1
ATOM 1894 O O . SER B 1 2 ? 13.641 50 44.656 1 33.06 2 SER B O 1
ATOM 1896 N N . ALA B 1 3 ? 13.938 47.812 45.125 1 38.25 3 ALA B N 1
ATOM 1897 C CA . ALA B 1 3 ? 14.547 47.312 43.906 1 38.25 3 ALA B CA 1
ATOM 1898 C C . ALA B 1 3 ? 13.57 47.375 42.75 1 38.25 3 ALA B C 1
ATOM 1900 O O . ALA B 1 3 ? 12.469 46.844 42.812 1 38.25 3 ALA B O 1
ATOM 1901 N N . ARG B 1 4 ? 13.609 48.469 41.906 1 38.78 4 ARG B N 1
ATOM 1902 C CA . ARG B 1 4 ? 12.914 48.719 40.656 1 38.78 4 ARG B CA 1
ATOM 1903 C C . ARG B 1 4 ? 13.109 47.531 39.688 1 38.78 4 ARG B C 1
ATOM 1905 O O . ARG B 1 4 ? 14.242 47.25 39.281 1 38.78 4 ARG B O 1
ATOM 1912 N N . VAL B 1 5 ? 12.383 46.375 39.781 1 37 5 VAL B N 1
ATOM 1913 C CA . VAL B 1 5 ? 12.383 45.188 38.938 1 37 5 VAL B CA 1
ATOM 1914 C C . VAL B 1 5 ? 12.305 45.625 37.469 1 37 5 VAL B C 1
ATOM 1916 O O . VAL B 1 5 ? 11.406 46.375 37.094 1 37 5 VAL B O 1
ATOM 1919 N N . PRO B 1 6 ? 13.461 45.5 36.656 1 33.91 6 PRO B N 1
ATOM 1920 C CA . PRO B 1 6 ? 13.555 45.844 35.25 1 33.91 6 PRO B CA 1
ATOM 1921 C C . PRO B 1 6 ? 12.453 45.219 34.406 1 33.91 6 PRO B C 1
ATOM 1923 O O . PRO B 1 6 ? 12.586 44.062 34 1 33.91 6 PRO B O 1
ATOM 1926 N N . PHE B 1 7 ? 11.172 45.312 34.688 1 35.75 7 PHE B N 1
ATOM 1927 C CA . PHE B 1 7 ? 10.039 44.781 33.938 1 35.75 7 PHE B CA 1
ATOM 1928 C C . PHE B 1 7 ? 10.07 45.281 32.5 1 35.75 7 PHE B C 1
ATOM 1930 O O . PHE B 1 7 ? 9.312 44.812 31.656 1 35.75 7 PHE B O 1
ATOM 1937 N N . LEU B 1 8 ? 10.758 46.438 32.188 1 36.59 8 LEU B N 1
ATOM 1938 C CA . LEU B 1 8 ? 10.492 47.031 30.891 1 36.59 8 LEU B CA 1
ATOM 1939 C C . LEU B 1 8 ? 11.164 46.25 29.766 1 36.59 8 LEU B C 1
ATOM 1941 O O . LEU B 1 8 ? 10.656 46.219 28.641 1 36.59 8 LEU B O 1
ATOM 1945 N N . LYS B 1 9 ? 12.359 45.656 29.844 1 40.94 9 LYS B N 1
ATOM 1946 C CA . LYS B 1 9 ? 13.133 45.062 28.75 1 40.94 9 LYS B CA 1
ATOM 1947 C C . LYS B 1 9 ? 12.516 43.75 28.281 1 40.94 9 LYS B C 1
ATOM 1949 O O . LYS B 1 9 ? 12.688 43.375 27.125 1 40.94 9 LYS B O 1
ATOM 1954 N N . THR B 1 10 ? 11.789 43.094 29.172 1 36.75 10 THR B N 1
ATOM 1955 C CA . THR B 1 10 ? 11.32 41.781 28.734 1 36.75 10 THR B CA 1
ATOM 1956 C C . THR B 1 10 ? 10.234 41.938 27.672 1 36.75 10 THR B C 1
ATOM 1958 O O . THR B 1 10 ? 10.141 41.125 26.75 1 36.75 10 THR B O 1
ATOM 1961 N N . ASN B 1 11 ? 9.453 43.062 27.766 1 34.38 11 ASN B N 1
ATOM 1962 C CA . ASN B 1 11 ? 8.352 43.094 26.797 1 34.38 11 ASN B CA 1
ATOM 1963 C C . ASN B 1 11 ? 8.844 43.438 25.391 1 34.38 11 ASN B C 1
ATOM 1965 O O . ASN B 1 11 ? 8.203 43.062 24.406 1 34.38 11 ASN B O 1
ATOM 1969 N N . LEU B 1 12 ? 9.953 44.188 25.266 1 35.62 12 LEU B N 1
ATOM 1970 C CA . LEU B 1 12 ? 10.438 44.5 23.922 1 35.62 12 LEU B CA 1
ATOM 1971 C C . LEU B 1 12 ? 10.984 43.281 23.234 1 35.62 12 LEU B C 1
ATOM 1973 O O . LEU B 1 12 ? 10.805 43.094 22.016 1 35.62 12 LEU B O 1
ATOM 1977 N N . PHE B 1 13 ? 11.734 42.375 23.953 1 35.66 13 PHE B N 1
ATOM 1978 C CA . PHE B 1 13 ? 12.328 41.188 23.328 1 35.66 13 PHE B CA 1
ATOM 1979 C C . PHE B 1 13 ? 11.242 40.219 22.828 1 35.66 13 PHE B C 1
ATOM 1981 O O . PHE B 1 13 ? 11.469 39.469 21.875 1 35.66 13 PHE B O 1
ATOM 1988 N N . LEU B 1 14 ? 10.125 40.156 23.422 1 34.5 14 LEU B N 1
ATOM 1989 C CA . LEU B 1 14 ? 9.055 39.281 22.938 1 34.5 14 LEU B CA 1
ATOM 1990 C C . LEU B 1 14 ? 8.516 39.781 21.594 1 34.5 14 LEU B C 1
ATOM 1992 O O . LEU B 1 14 ? 8.125 38.969 20.75 1 34.5 14 LEU B O 1
ATOM 1996 N N . LEU B 1 15 ? 8.523 41.031 21.297 1 37.56 15 LEU B N 1
ATOM 1997 C CA . LEU B 1 15 ? 8.023 41.531 20 1 37.56 15 LEU B CA 1
ATOM 1998 C C . LEU B 1 15 ? 8.977 41.125 18.875 1 37.56 15 LEU B C 1
ATOM 2000 O O . LEU B 1 15 ? 8.539 40.844 17.766 1 37.56 15 LEU B O 1
ATOM 2004 N N . LEU B 1 16 ? 10.258 41.031 19.047 1 35.72 16 LEU B N 1
ATOM 2005 C CA . LEU B 1 16 ? 11.195 40.75 17.969 1 35.72 16 LEU B CA 1
ATOM 2006 C C . LEU B 1 16 ? 11.023 39.312 17.484 1 35.72 16 LEU B C 1
ATOM 2008 O O . LEU B 1 16 ? 11.164 39.031 16.297 1 35.72 16 LEU B O 1
ATOM 2012 N N . PHE B 1 17 ? 10.797 38.344 18.359 1 34.59 17 PHE B N 1
ATOM 2013 C CA . PHE B 1 17 ? 10.719 36.938 17.938 1 34.59 17 PHE B CA 1
ATOM 2014 C C . PHE B 1 17 ? 9.492 36.719 17.062 1 34.59 17 PHE B C 1
ATOM 2016 O O . PHE B 1 17 ? 9.422 35.719 16.312 1 34.59 17 PHE B O 1
ATOM 2023 N N . PHE B 1 18 ? 8.492 37.531 17.062 1 36.53 18 PHE B N 1
ATOM 2024 C CA . PHE B 1 18 ? 7.336 37.375 16.203 1 36.53 18 PHE B CA 1
ATOM 2025 C C . PHE B 1 18 ? 7.723 37.594 14.742 1 36.53 18 PHE B C 1
ATOM 2027 O O . PHE B 1 18 ? 6.938 37.281 13.836 1 36.53 18 PHE B O 1
ATOM 2034 N N . SER B 1 19 ? 8.859 38.125 14.383 1 35.31 19 SER B N 1
ATOM 2035 C CA . SER B 1 19 ? 9.18 38.469 13 1 35.31 19 SER B CA 1
ATOM 2036 C C . SER B 1 19 ? 9.477 37.25 12.172 1 35.31 19 SER B C 1
ATOM 2038 O O . SER B 1 19 ? 9.484 37.281 10.945 1 35.31 19 SER B O 1
ATOM 2040 N N . GLN B 1 20 ? 9.938 36.188 12.602 1 34.94 20 GLN B N 1
ATOM 2041 C CA . GLN B 1 20 ? 10.555 35.219 11.695 1 34.94 20 GLN B CA 1
ATOM 2042 C C . GLN B 1 20 ? 9.508 34.375 10.969 1 34.94 20 GLN B C 1
ATOM 2044 O O . GLN B 1 20 ? 9.812 33.719 9.969 1 34.94 20 GLN B O 1
ATOM 2049 N N . CYS B 1 21 ? 8.367 34.094 11.43 1 35.75 21 CYS B N 1
ATOM 2050 C CA . CYS B 1 21 ? 7.535 33.094 10.781 1 35.75 21 CYS B CA 1
ATOM 2051 C C . CYS B 1 21 ? 6.836 33.688 9.555 1 35.75 21 CYS B C 1
ATOM 2053 O O . CYS B 1 21 ? 6.039 33 8.906 1 35.75 21 CYS B O 1
ATOM 2055 N N . VAL B 1 22 ? 6.641 35.031 9.398 1 38.66 22 VAL B N 1
ATOM 2056 C CA . VAL B 1 22 ? 5.867 35.562 8.273 1 38.66 22 VAL B CA 1
ATOM 2057 C C . VAL B 1 22 ? 6.676 35.438 6.988 1 38.66 22 VAL B C 1
ATOM 2059 O O . VAL B 1 22 ? 7.555 36.25 6.711 1 38.66 22 VAL B O 1
ATOM 2062 N N . LEU B 1 23 ? 6.984 34.406 6.426 1 36.59 23 LEU B N 1
ATOM 2063 C CA . LEU B 1 23 ? 7.758 34.281 5.195 1 36.59 23 LEU B CA 1
ATOM 2064 C C . LEU B 1 23 ? 7.234 35.219 4.121 1 36.59 23 LEU B C 1
ATOM 2066 O O . LEU B 1 23 ? 8.016 35.906 3.473 1 36.59 23 LEU B O 1
ATOM 2070 N N . PHE B 1 24 ? 6.07 34.844 3.357 1 38.03 24 PHE B N 1
ATOM 2071 C CA . PHE B 1 24 ? 5.785 35.562 2.123 1 38.03 24 PHE B CA 1
ATOM 2072 C C . PHE B 1 24 ? 5.16 36.938 2.42 1 38.03 24 PHE B C 1
ATOM 2074 O O . PHE B 1 24 ? 4.641 37.594 1.52 1 38.03 24 PHE B O 1
ATOM 2081 N N . GLU B 1 25 ? 4.73 37.312 3.582 1 47.88 25 GLU B N 1
ATOM 2082 C CA . GLU B 1 25 ? 4.062 38.625 3.652 1 47.88 25 GLU B CA 1
ATOM 2083 C C . GLU B 1 25 ? 5.066 39.75 3.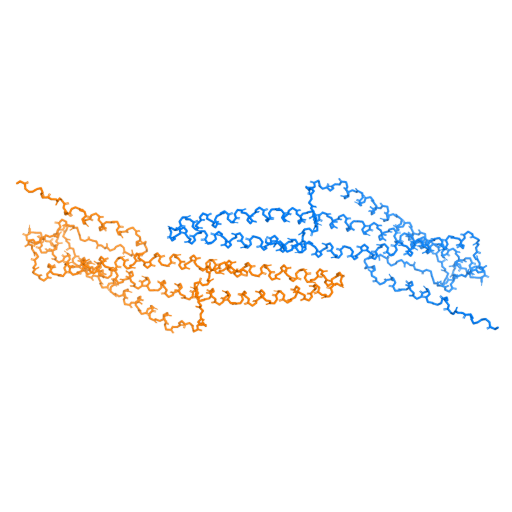555 1 47.88 25 GLU B C 1
ATOM 2085 O O . GLU B 1 25 ? 6.164 39.688 4.113 1 47.88 25 GLU B O 1
ATOM 2090 N N . PRO B 1 26 ? 4.84 40.719 2.561 1 53.5 26 PRO B N 1
ATOM 2091 C CA . PRO B 1 26 ? 5.684 41.906 2.545 1 53.5 26 PRO B CA 1
ATOM 2092 C C . PRO B 1 26 ? 5.973 42.469 3.945 1 53.5 26 PRO B C 1
ATOM 2094 O O . PRO B 1 26 ? 5.078 42.5 4.789 1 53.5 26 PRO B O 1
ATOM 2097 N N . LYS B 1 27 ? 7.227 42.562 4.262 1 74.88 27 LYS B N 1
ATOM 2098 C CA . LYS B 1 27 ? 7.852 43.062 5.492 1 74.88 27 LYS B CA 1
ATOM 2099 C C . LYS B 1 27 ? 7.262 44.375 5.93 1 74.88 27 LYS B C 1
ATOM 2101 O O . LYS B 1 27 ? 7.07 45.281 5.105 1 74.88 27 LYS B O 1
ATOM 2106 N N . ILE B 1 28 ? 6.32 44.344 6.805 1 87.38 28 ILE B N 1
ATOM 2107 C CA . ILE B 1 28 ? 5.766 45.562 7.387 1 87.38 28 ILE B CA 1
ATOM 2108 C C . ILE B 1 28 ? 6.895 46.469 7.852 1 87.38 28 ILE B C 1
ATOM 2110 O O . ILE B 1 28 ? 7.789 46.031 8.586 1 87.38 28 ILE B O 1
ATOM 2114 N N . SER B 1 29 ? 6.848 47.594 7.133 1 89.94 29 SER B N 1
ATOM 2115 C CA . SER B 1 29 ? 7.793 48.594 7.602 1 89.94 29 SER B CA 1
ATOM 2116 C C . SER B 1 29 ? 7.488 49 9.031 1 89.94 29 SER B C 1
ATOM 2118 O O . SER B 1 29 ? 6.324 49.188 9.398 1 89.94 29 SER B O 1
ATOM 2120 N N . LYS B 1 30 ? 8.555 49.125 9.781 1 94.31 30 LYS B N 1
ATOM 2121 C CA . LYS B 1 30 ? 8.383 49.5 11.18 1 94.31 30 LYS B CA 1
ATOM 2122 C C . LYS B 1 30 ? 9 50.875 11.469 1 94.31 30 LYS B C 1
ATOM 2124 O O . LYS B 1 30 ? 10.031 51.219 10.898 1 94.31 30 LYS B O 1
ATOM 2129 N N . VAL B 1 31 ? 8.219 51.656 12.375 1 96 31 VAL B N 1
ATOM 2130 C CA . VAL B 1 31 ? 8.75 52.938 12.844 1 96 31 VAL B CA 1
ATOM 2131 C C . VAL B 1 31 ? 9.82 52.688 13.906 1 96 31 VAL B C 1
ATOM 2133 O O . VAL B 1 31 ? 9.609 51.906 14.844 1 96 31 VAL B O 1
ATOM 2136 N N . PRO B 1 32 ? 11.07 53.312 13.727 1 94 32 PRO B N 1
ATOM 2137 C CA . PRO B 1 32 ? 12.086 53.156 14.766 1 94 32 PRO B CA 1
ATOM 2138 C C . PRO B 1 32 ? 11.602 53.594 16.141 1 94 32 PRO B C 1
ATOM 2140 O O . PRO B 1 32 ? 11.008 54.656 16.281 1 94 32 PRO B O 1
ATOM 2143 N N . ASP B 1 33 ? 11.938 52.875 17.125 1 93.19 33 ASP B N 1
ATOM 2144 C CA . ASP B 1 33 ? 11.477 53.125 18.5 1 93.19 33 ASP B CA 1
ATOM 2145 C C . ASP B 1 33 ? 12.008 54.438 19.031 1 93.19 33 ASP B C 1
ATOM 2147 O O . ASP B 1 33 ? 11.359 55.094 19.859 1 93.19 33 ASP B O 1
ATOM 2151 N N . ALA B 1 34 ? 13.094 54.812 18.5 1 92.81 34 ALA B N 1
ATOM 2152 C CA . ALA B 1 34 ? 13.766 56 18.969 1 92.81 34 ALA B CA 1
ATOM 2153 C C . ALA B 1 34 ? 12.891 57.25 18.75 1 92.81 34 ALA B C 1
ATOM 2155 O O . ALA B 1 34 ? 13.031 58.25 19.453 1 92.81 34 ALA B O 1
ATOM 2156 N N . TYR B 1 35 ? 11.938 57.156 17.859 1 94.56 35 TYR B N 1
ATOM 2157 C CA . TYR B 1 35 ? 11.148 58.344 17.5 1 94.56 35 TYR B CA 1
ATOM 2158 C C . TYR B 1 35 ? 9.773 58.312 18.141 1 94.56 35 TYR B C 1
ATOM 2160 O O . TYR B 1 35 ? 8.984 59.25 18 1 94.56 35 TYR B O 1
ATOM 2168 N N . VAL B 1 36 ? 9.516 57.25 18.812 1 95.25 36 VAL B N 1
ATOM 2169 C CA . VAL B 1 36 ? 8.211 57.125 19.438 1 95.25 36 VAL B CA 1
ATOM 2170 C C . VAL B 1 36 ? 8.312 57.438 20.922 1 95.25 36 VAL B C 1
ATOM 2172 O O . VAL B 1 36 ? 8.617 56.562 21.734 1 95.25 36 VAL B O 1
ATOM 2175 N N . ARG B 1 37 ? 7.938 58.688 21.219 1 93.38 37 ARG B N 1
ATOM 2176 C CA . ARG B 1 37 ? 8.117 59.188 22.578 1 93.38 37 ARG B CA 1
ATOM 2177 C C . ARG B 1 37 ? 6.777 59.5 23.219 1 93.38 37 ARG B C 1
ATOM 2179 O O . ARG B 1 37 ? 5.914 60.125 22.594 1 93.38 37 ARG B O 1
ATOM 2186 N N . GLU B 1 38 ? 6.664 59.25 24.484 1 90.94 38 GLU B N 1
ATOM 2187 C CA . GLU B 1 38 ? 5.406 59.406 25.203 1 90.94 38 GLU B CA 1
ATOM 2188 C C . GLU B 1 38 ? 5.109 60.906 25.438 1 90.94 38 GLU B C 1
ATOM 2190 O O . GLU B 1 38 ? 3.945 61.281 25.516 1 90.94 38 GLU B O 1
ATOM 2195 N N . GLU B 1 39 ? 6.145 61.656 25.516 1 92 39 GLU B N 1
ATOM 2196 C CA . GLU B 1 39 ? 6.016 63.094 25.859 1 92 39 GLU B CA 1
ATOM 2197 C C . GLU B 1 39 ? 5.191 63.812 24.797 1 92 39 GLU B C 1
ATOM 2199 O O . GLU B 1 39 ? 4.555 64.812 25.094 1 92 39 GLU B O 1
ATOM 2204 N N . VAL B 1 40 ? 5.188 63.344 23.578 1 93.88 40 VAL B N 1
ATOM 2205 C CA . VAL B 1 40 ? 4.508 64.062 22.5 1 93.88 40 VAL B CA 1
ATOM 2206 C C . VAL B 1 40 ? 3.195 63.344 22.156 1 93.88 40 VAL B C 1
ATOM 2208 O O . VAL B 1 40 ? 2.463 63.781 21.266 1 93.88 40 VAL B O 1
ATOM 2211 N N . MET B 1 41 ? 2.838 62.344 22.875 1 93.69 41 MET B N 1
ATOM 2212 C CA . MET B 1 41 ? 1.607 61.594 22.625 1 93.69 41 MET B CA 1
ATOM 2213 C C . MET B 1 41 ? 0.406 62.312 23.25 1 93.69 41 MET B C 1
ATOM 2215 O O . MET B 1 41 ? 0.485 62.812 24.375 1 93.69 41 MET B O 1
ATOM 2219 N N . ASN B 1 42 ? -0.652 62.375 22.469 1 93.62 42 ASN B N 1
ATOM 2220 C CA . ASN B 1 42 ? -1.906 62.812 23.094 1 93.62 42 ASN B CA 1
ATOM 2221 C C . ASN B 1 42 ? -2.65 61.625 23.719 1 93.62 42 ASN B C 1
ATOM 2223 O O . ASN B 1 42 ? -2.207 60.469 23.609 1 93.62 42 ASN B O 1
ATOM 2227 N N . SER B 1 43 ? -3.727 61.906 24.453 1 93.56 43 SER B N 1
ATOM 2228 C CA . SER B 1 43 ? -4.473 60.875 25.188 1 93.56 43 SER B CA 1
ATOM 2229 C C . SER B 1 43 ? -5.055 59.844 24.25 1 93.56 43 SER B C 1
ATOM 2231 O O . SER B 1 43 ? -5.059 58.625 24.562 1 93.56 43 SER B O 1
ATOM 2233 N N . GLU B 1 44 ? -5.496 60.312 23.125 1 94.44 44 GLU B N 1
ATOM 2234 C CA . GLU B 1 44 ? -6.09 59.406 22.141 1 94.44 44 GLU B CA 1
ATOM 2235 C C . GLU B 1 44 ? -5.051 58.438 21.578 1 94.44 44 GLU B C 1
ATOM 2237 O O . GLU B 1 44 ? -5.324 57.25 21.438 1 94.44 44 GLU B O 1
ATOM 2242 N N . GLN B 1 45 ? -3.891 58.906 21.328 1 95.44 45 GLN B N 1
ATOM 2243 C CA . GLN B 1 45 ? -2.807 58.094 20.781 1 95.44 45 GLN B CA 1
ATOM 2244 C C . GLN B 1 45 ? -2.32 57.062 21.812 1 95.44 45 GLN B C 1
ATOM 2246 O O . GLN B 1 45 ? -2.041 55.906 21.469 1 95.44 45 GLN B O 1
ATOM 2251 N N . LYS B 1 46 ? -2.238 57.469 23.078 1 95.38 46 LYS B N 1
ATOM 2252 C CA . LYS B 1 46 ? -1.842 56.531 24.141 1 95.38 46 LYS B CA 1
ATOM 2253 C C . LYS B 1 46 ? -2.836 55.406 24.281 1 95.38 46 LYS B C 1
ATOM 2255 O O . LYS B 1 46 ? -2.439 54.219 24.359 1 95.38 46 LYS B O 1
ATOM 2260 N N . ASN B 1 47 ? -4.102 55.781 24.25 1 95.88 47 ASN B N 1
ATOM 2261 C CA . ASN B 1 47 ? -5.152 54.75 24.344 1 95.88 47 ASN B CA 1
ATOM 2262 C C . ASN B 1 47 ? -5.152 53.844 23.141 1 95.88 47 ASN B C 1
ATOM 2264 O O . ASN B 1 47 ? -5.281 52.625 23.281 1 95.88 47 ASN B O 1
ATOM 2268 N N . ALA B 1 48 ? -5.012 54.344 21.969 1 96.31 48 ALA B N 1
ATOM 2269 C CA . ALA B 1 48 ? -5.004 53.562 20.734 1 96.31 48 ALA B CA 1
ATOM 2270 C C . ALA B 1 48 ? -3.84 52.594 20.719 1 96.31 48 ALA B C 1
ATOM 2272 O O . ALA B 1 48 ? -4.004 51.438 20.328 1 96.31 48 ALA B O 1
ATOM 2273 N N . THR B 1 49 ? -2.65 53 21.078 1 95.62 49 THR B N 1
ATOM 2274 C CA . THR B 1 49 ? -1.468 52.156 21.094 1 95.62 49 THR B CA 1
ATOM 2275 C C . THR B 1 49 ? -1.663 50.969 22.062 1 95.62 49 THR B C 1
ATOM 2277 O O . THR B 1 49 ? -1.32 49.844 21.734 1 95.62 49 THR B O 1
ATOM 2280 N N . LYS B 1 50 ? -2.219 51.344 23.188 1 96.31 50 LYS B N 1
ATOM 2281 C CA . LYS B 1 50 ? -2.467 50.281 24.172 1 96.31 50 LYS B CA 1
ATOM 2282 C C . LYS B 1 50 ? -3.463 49.25 23.641 1 96.31 50 LYS B C 1
ATOM 2284 O O . LYS B 1 50 ? -3.203 48.062 23.703 1 96.31 50 LYS B O 1
ATOM 2289 N N . ILE B 1 51 ? -4.582 49.781 23.109 1 97.5 51 ILE B N 1
ATOM 2290 C CA . ILE B 1 51 ? -5.637 48.875 22.625 1 97.5 51 ILE B CA 1
ATOM 2291 C C . ILE B 1 51 ? -5.105 48.031 21.484 1 97.5 51 ILE B C 1
ATOM 2293 O O . ILE B 1 51 ? -5.32 46.812 21.453 1 97.5 51 ILE B O 1
ATOM 2297 N N . LEU B 1 52 ? -4.395 48.594 20.562 1 97.81 52 LEU B N 1
ATOM 2298 C CA . LEU B 1 52 ? -3.867 47.875 19.406 1 97.81 52 LEU B CA 1
ATOM 2299 C C . LEU B 1 52 ? -2.834 46.844 19.844 1 97.81 52 LEU B C 1
ATOM 2301 O O . LEU B 1 52 ? -2.83 45.688 19.344 1 97.81 52 LEU B O 1
ATOM 2305 N N . THR B 1 53 ? -1.997 47.188 20.75 1 96.94 53 THR B N 1
ATOM 2306 C CA . THR B 1 53 ? -0.982 46.25 21.234 1 96.94 53 THR B CA 1
ATOM 2307 C C . THR B 1 53 ? -1.631 45.031 21.891 1 96.94 53 THR B C 1
ATOM 2309 O O . THR B 1 53 ? -1.223 43.906 21.641 1 96.94 53 THR B O 1
ATOM 2312 N N . ASP B 1 54 ? -2.666 45.312 22.672 1 97.44 54 ASP B N 1
ATOM 2313 C CA . ASP B 1 54 ? -3.371 44.219 23.328 1 97.44 54 ASP B CA 1
ATOM 2314 C C . ASP B 1 54 ? -4.035 43.281 22.312 1 97.44 54 ASP B C 1
ATOM 2316 O O . ASP B 1 54 ? -3.963 42.062 22.438 1 97.44 54 ASP B O 1
ATOM 2320 N N . LYS B 1 55 ? -4.637 43.844 21.344 1 98 55 LYS B N 1
ATOM 2321 C CA . LYS B 1 55 ? -5.289 43.062 20.297 1 98 55 LYS B CA 1
ATOM 2322 C C . LYS B 1 55 ? -4.273 42.219 19.516 1 98 55 LYS B C 1
ATOM 2324 O O . LYS B 1 55 ? -4.543 41.062 19.172 1 98 55 LYS B O 1
ATOM 2329 N N . ILE B 1 56 ? -3.166 42.781 19.25 1 97.44 56 ILE B N 1
ATOM 2330 C CA . ILE B 1 56 ? -2.115 42.094 18.5 1 97.44 56 ILE B CA 1
ATOM 2331 C C . ILE B 1 56 ? -1.601 40.906 19.297 1 97.44 56 ILE B C 1
ATOM 2333 O O . ILE B 1 56 ? -1.437 39.812 18.734 1 97.44 56 ILE B O 1
ATOM 2337 N N . ILE B 1 57 ? -1.354 41.094 20.562 1 97.44 57 ILE B N 1
ATOM 2338 C CA . ILE B 1 57 ? -0.863 40 21.406 1 97.44 57 ILE B CA 1
ATOM 2339 C C . ILE B 1 57 ? -1.879 38.875 21.422 1 97.44 57 ILE B C 1
ATOM 2341 O O . ILE B 1 57 ? -1.52 37.688 21.219 1 97.44 57 ILE B O 1
ATOM 2345 N N . LYS B 1 58 ? -3.123 39.25 21.641 1 97.56 58 LYS B N 1
ATOM 2346 C CA . LYS B 1 58 ? -4.184 38.25 21.688 1 97.56 58 LYS B CA 1
ATOM 2347 C C . LYS B 1 58 ? -4.289 37.5 20.359 1 97.56 58 LYS B C 1
ATOM 2349 O O . LYS B 1 58 ? -4.328 36.281 20.344 1 97.56 58 LYS B O 1
ATOM 2354 N N . LEU B 1 59 ? -4.297 38.219 19.281 1 97.69 59 LEU B N 1
ATOM 2355 C CA . LEU B 1 59 ? -4.461 37.594 17.953 1 97.69 59 LEU B CA 1
ATOM 2356 C C . LEU B 1 59 ? -3.232 36.781 17.594 1 97.69 59 LEU B C 1
ATOM 2358 O O . LEU B 1 59 ? -3.355 35.719 16.938 1 97.69 59 LEU B O 1
ATOM 2362 N N . ASN B 1 60 ? -2.064 37.188 17.969 1 96.19 60 ASN B N 1
ATOM 2363 C CA . ASN B 1 60 ? -0.847 36.438 17.734 1 96.19 60 ASN B CA 1
ATOM 2364 C C . ASN B 1 60 ? -0.883 35.062 18.438 1 96.19 60 ASN B C 1
ATOM 2366 O O . ASN B 1 60 ? -0.441 34.062 17.875 1 96.19 60 ASN B O 1
ATOM 2370 N N . ASN B 1 61 ? -1.357 35.062 19.641 1 96.56 61 ASN B N 1
ATOM 2371 C CA . ASN B 1 61 ? -1.527 33.812 20.359 1 96.56 61 ASN B CA 1
ATOM 2372 C C . ASN B 1 61 ? -2.51 32.875 19.641 1 96.56 61 ASN B C 1
ATOM 2374 O O . ASN B 1 61 ? -2.266 31.688 19.531 1 96.56 61 ASN B O 1
ATOM 2378 N N . GLU B 1 62 ? -3.598 33.438 19.172 1 97.06 62 GLU B N 1
ATOM 2379 C CA . GLU B 1 62 ? -4.574 32.656 18.422 1 97.06 62 GLU B CA 1
ATOM 2380 C C . GLU B 1 62 ? -3.953 32.062 17.156 1 97.06 62 GLU B C 1
ATOM 2382 O O . GLU B 1 62 ? -4.188 30.906 16.828 1 97.06 62 GLU B O 1
ATOM 2387 N N . VAL B 1 63 ? -3.152 32.844 16.484 1 96.69 63 VAL B N 1
ATOM 2388 C CA . VAL B 1 63 ? -2.484 32.438 15.258 1 96.69 63 VAL B CA 1
ATOM 2389 C C . VAL B 1 63 ? -1.518 31.281 15.578 1 96.69 63 VAL B C 1
ATOM 2391 O O . VAL B 1 63 ? -1.485 30.266 14.875 1 96.69 63 VAL B O 1
ATOM 2394 N N . THR B 1 64 ? -0.778 31.406 16.656 1 95.88 64 THR B N 1
ATOM 2395 C CA . THR B 1 64 ? 0.177 30.375 17.062 1 95.88 64 THR B CA 1
ATOM 2396 C C . THR B 1 64 ? -0.54 29.078 17.391 1 95.88 64 THR B C 1
ATOM 2398 O O . THR B 1 64 ? -0.119 28 16.953 1 95.88 64 THR B O 1
ATOM 2401 N N . ASN B 1 65 ? -1.648 29.188 18.078 1 96 65 ASN B N 1
ATOM 2402 C CA . ASN B 1 65 ? -2.428 28 18.438 1 96 65 ASN B CA 1
ATOM 2403 C C . ASN B 1 65 ? -3.031 27.344 17.203 1 96 65 ASN B C 1
ATOM 2405 O O . ASN B 1 65 ? -3.064 26.109 17.094 1 96 65 ASN B O 1
ATOM 2409 N N . GLN B 1 66 ? -3.461 28.219 16.312 1 96.75 66 GLN B N 1
ATOM 2410 C CA . GLN B 1 66 ? -4.051 27.688 15.094 1 96.75 66 GLN B CA 1
ATOM 2411 C C . GLN B 1 66 ? -3.002 26.984 14.227 1 96.75 66 GLN B C 1
ATOM 2413 O O . GLN B 1 66 ? -3.295 25.984 13.57 1 96.75 66 GLN B O 1
ATOM 2418 N N . ARG B 1 67 ? -1.827 27.469 14.172 1 96.94 67 ARG B N 1
ATOM 2419 C CA . ARG B 1 67 ? -0.744 26.828 13.43 1 96.94 67 ARG B CA 1
ATOM 2420 C C . ARG B 1 67 ? -0.451 25.438 13.977 1 96.94 67 ARG B C 1
ATOM 2422 O O . ARG B 1 67 ? -0.266 24.5 13.219 1 96.94 67 ARG B O 1
ATOM 2429 N N . LYS B 1 68 ? -0.444 25.328 15.242 1 94.75 68 LYS B N 1
ATOM 2430 C CA . LYS B 1 68 ? -0.232 24.031 15.875 1 94.75 68 LYS B CA 1
ATOM 2431 C C . LYS B 1 68 ? -1.361 23.062 15.531 1 94.75 68 LYS B C 1
ATOM 2433 O O . LYS B 1 68 ? -1.113 21.906 15.211 1 94.75 68 LYS B O 1
ATOM 2438 N N . ALA B 1 69 ? -2.574 23.578 15.633 1 95.38 69 ALA B N 1
ATOM 2439 C CA . ALA B 1 69 ? -3.734 22.75 15.305 1 95.38 69 ALA B CA 1
ATOM 2440 C C . ALA B 1 69 ? -3.67 22.281 13.859 1 95.38 69 ALA B C 1
ATOM 2442 O O . ALA B 1 69 ? -4 21.125 13.562 1 95.38 69 ALA B O 1
ATOM 2443 N N . ASN B 1 70 ? -3.232 23.172 12.969 1 96.31 70 ASN B N 1
ATOM 2444 C CA . ASN B 1 70 ? -3.109 22.812 11.562 1 96.31 70 ASN B CA 1
ATOM 2445 C C . ASN B 1 70 ? -2.07 21.719 11.352 1 96.31 70 ASN B C 1
ATOM 2447 O O . ASN B 1 70 ? -2.258 20.828 10.516 1 96.31 70 ASN B O 1
ATOM 2451 N N . ALA B 1 71 ? -0.982 21.797 12.078 1 95.94 71 ALA B N 1
ATOM 2452 C CA . ALA B 1 71 ? 0.052 20.766 11.984 1 95.94 71 ALA B CA 1
ATOM 2453 C C . ALA B 1 71 ? -0.481 19.406 12.422 1 95.94 71 ALA B C 1
ATOM 2455 O O . ALA B 1 71 ? -0.207 18.391 11.789 1 95.94 71 ALA B O 1
ATOM 2456 N N . LEU B 1 72 ? -1.27 19.391 13.477 1 95.38 72 LEU B N 1
ATOM 2457 C CA . LEU B 1 72 ? -1.854 18.156 13.977 1 95.38 72 LEU B CA 1
ATOM 2458 C C . LEU B 1 72 ? -2.877 17.594 12.992 1 95.38 72 LEU B C 1
ATOM 2460 O O . LEU B 1 72 ? -2.951 16.375 12.789 1 95.38 72 LEU B O 1
ATOM 2464 N N . THR B 1 73 ? -3.643 18.484 12.445 1 95.81 73 THR B N 1
ATOM 2465 C CA . THR B 1 73 ? -4.617 18.062 11.445 1 95.81 73 THR B CA 1
ATOM 2466 C C . THR B 1 73 ? -3.918 17.438 10.242 1 95.81 73 THR B C 1
ATOM 2468 O O . THR B 1 73 ? -4.352 16.391 9.742 1 95.81 73 THR B O 1
ATOM 2471 N N . SER B 1 74 ? -2.82 18.016 9.82 1 95.81 74 SER B N 1
ATOM 2472 C CA . SER B 1 74 ? -2.053 17.469 8.703 1 95.81 74 SER B CA 1
ATOM 2473 C C . SER B 1 74 ? -1.532 16.078 9.023 1 95.81 74 SER B C 1
ATOM 2475 O O . SER B 1 74 ? -1.541 15.188 8.164 1 95.81 74 SER B O 1
ATOM 2477 N N . GLN B 1 75 ? -1.115 15.938 10.266 1 96 75 GLN B N 1
ATOM 2478 C CA . GLN B 1 75 ? -0.638 14.625 10.688 1 96 75 GLN B CA 1
ATOM 2479 C C . GLN B 1 75 ? -1.787 13.625 10.773 1 96 75 GLN B C 1
ATOM 2481 O O . GLN B 1 75 ? -1.62 12.445 10.453 1 96 75 GLN B O 1
ATOM 2486 N N . ALA B 1 76 ? -2.963 14.031 11.195 1 95.12 76 ALA B N 1
ATOM 2487 C CA . ALA B 1 76 ? -4.145 13.172 11.25 1 95.12 76 ALA B CA 1
ATOM 2488 C C . ALA B 1 76 ? -4.527 12.672 9.859 1 95.12 76 ALA B C 1
ATOM 2490 O O . ALA B 1 76 ? -4.953 11.531 9.703 1 95.12 76 ALA B O 1
ATOM 2491 N N . ILE B 1 77 ? -4.383 13.508 8.898 1 97.19 77 ILE B N 1
ATOM 2492 C CA . ILE B 1 77 ? -4.656 13.125 7.516 1 97.19 77 ILE B CA 1
ATOM 2493 C C . ILE B 1 77 ? -3.732 11.977 7.105 1 97.19 77 ILE B C 1
ATOM 2495 O O . ILE B 1 77 ? -4.176 11.008 6.492 1 97.19 77 ILE B O 1
ATOM 2499 N N . LYS B 1 78 ? -2.471 12.062 7.461 1 96.81 78 LYS B N 1
ATOM 2500 C CA . LYS B 1 78 ? -1.511 11.016 7.137 1 96.81 78 LYS B CA 1
ATOM 2501 C C . LYS B 1 78 ? -1.883 9.703 7.816 1 96.81 78 LYS B C 1
ATOM 2503 O O . LYS B 1 78 ? -1.758 8.633 7.219 1 96.81 78 LYS B O 1
ATOM 2508 N N . ILE B 1 79 ? -2.324 9.812 9.023 1 97 79 ILE B N 1
ATOM 2509 C CA . ILE B 1 79 ? -2.736 8.625 9.758 1 97 79 ILE B CA 1
ATOM 2510 C C . ILE B 1 79 ? -3.939 7.98 9.07 1 97 79 ILE B C 1
ATOM 2512 O O . ILE B 1 79 ? -3.955 6.773 8.828 1 97 79 ILE B O 1
ATOM 2516 N N . SER B 1 80 ? -4.891 8.805 8.758 1 95.62 80 SER B N 1
ATOM 2517 C CA . SER B 1 80 ? -6.09 8.281 8.117 1 95.62 80 SER B CA 1
ATOM 2518 C C . SER B 1 80 ? -5.758 7.652 6.766 1 95.62 80 SER B C 1
ATOM 2520 O O . SER B 1 80 ? -6.266 6.578 6.438 1 95.62 80 SER B O 1
ATOM 2522 N N . GLN B 1 81 ? -4.945 8.281 6.039 1 96.25 81 GLN B N 1
ATOM 2523 C CA . GLN B 1 81 ? -4.516 7.75 4.75 1 96.25 81 GLN B CA 1
ATOM 2524 C C . GLN B 1 81 ? -3.797 6.414 4.922 1 96.25 81 GLN B C 1
ATOM 2526 O O . GLN B 1 81 ? -4.031 5.477 4.156 1 96.25 81 GLN B O 1
ATOM 2531 N N . SER B 1 82 ? -2.908 6.383 5.875 1 96.56 82 SER B N 1
ATOM 2532 C CA . SER B 1 82 ? -2.186 5.145 6.152 1 96.56 82 SER B CA 1
ATOM 2533 C C . SER B 1 82 ? -3.137 4.027 6.562 1 96.56 82 SER B C 1
ATOM 2535 O O . SER B 1 82 ? -2.924 2.863 6.219 1 96.56 82 SER B O 1
ATOM 2537 N N . LYS B 1 83 ? -4.18 4.32 7.293 1 96.06 83 LYS B N 1
ATOM 2538 C CA . LYS B 1 83 ? -5.176 3.328 7.688 1 96.06 83 LYS B CA 1
ATOM 2539 C C . LYS B 1 83 ? -5.91 2.775 6.469 1 96.06 83 LYS B C 1
ATOM 2541 O O . LYS B 1 83 ? -6.137 1.567 6.367 1 96.06 83 LYS B O 1
ATOM 2546 N N . VAL B 1 84 ? -6.254 3.674 5.629 1 96.81 84 VAL B N 1
ATOM 2547 C CA . VAL B 1 84 ? -6.906 3.244 4.398 1 96.81 84 VAL B CA 1
ATOM 2548 C C . VAL B 1 84 ? -6.004 2.27 3.646 1 96.81 84 VAL B C 1
ATOM 2550 O O . VAL B 1 84 ? -6.457 1.22 3.188 1 96.81 84 VAL B O 1
ATOM 2553 N N . THR B 1 85 ? -4.734 2.6 3.539 1 97.31 85 THR B N 1
ATOM 2554 C CA . THR B 1 85 ? -3.77 1.753 2.848 1 97.31 85 THR B CA 1
ATOM 2555 C C . THR B 1 85 ? -3.635 0.403 3.545 1 97.31 85 THR B C 1
ATOM 2557 O O . THR B 1 85 ? -3.561 -0.637 2.889 1 97.31 85 THR B O 1
ATOM 2560 N N . LYS B 1 86 ? -3.59 0.382 4.844 1 96.81 86 LYS B N 1
ATOM 2561 C CA . LYS B 1 86 ? -3.502 -0.853 5.617 1 96.81 86 LYS B CA 1
ATOM 2562 C C . LYS B 1 86 ? -4.703 -1.754 5.355 1 96.81 86 LYS B C 1
ATOM 2564 O O . LYS B 1 86 ? -4.551 -2.955 5.129 1 96.81 86 LYS B O 1
ATOM 2569 N N . HIS B 1 87 ? -5.875 -1.174 5.383 1 96.62 87 HIS B N 1
ATOM 2570 C CA . HIS B 1 87 ? -7.078 -1.959 5.133 1 96.62 87 HIS B CA 1
ATOM 2571 C C . HIS B 1 87 ? -7.098 -2.502 3.709 1 96.62 87 HIS B C 1
ATOM 2573 O O . HIS B 1 87 ? -7.543 -3.629 3.475 1 96.62 87 HIS B O 1
ATOM 2579 N N . ALA B 1 88 ? -6.648 -1.713 2.773 1 97.25 88 ALA B N 1
ATOM 2580 C CA . ALA B 1 88 ? -6.574 -2.184 1.393 1 97.25 88 ALA B CA 1
ATOM 2581 C C . ALA B 1 88 ? -5.641 -3.385 1.272 1 97.25 88 ALA B C 1
ATOM 2583 O O . ALA B 1 88 ? -5.973 -4.371 0.61 1 97.25 88 ALA B O 1
ATOM 2584 N N . ALA B 1 89 ? -4.484 -3.266 1.896 1 97.19 89 ALA B N 1
ATOM 2585 C CA . ALA B 1 89 ? -3.529 -4.371 1.876 1 97.19 89 ALA B CA 1
ATOM 2586 C C . ALA B 1 89 ? -4.117 -5.613 2.541 1 97.19 89 ALA B C 1
ATOM 2588 O O . ALA B 1 89 ? -3.895 -6.734 2.08 1 97.19 89 ALA B O 1
ATOM 2589 N N . GLU B 1 90 ? -4.836 -5.434 3.58 1 96.56 90 GLU B N 1
ATOM 2590 C CA . GLU B 1 90 ? -5.477 -6.543 4.281 1 96.56 90 GLU B CA 1
ATOM 2591 C C . GLU B 1 90 ? -6.539 -7.207 3.41 1 96.56 90 GLU B C 1
ATOM 2593 O O . GLU B 1 90 ? -6.641 -8.438 3.371 1 96.56 90 GLU B O 1
ATOM 2598 N N . ARG B 1 91 ? -7.352 -6.375 2.793 1 97.31 91 ARG B N 1
ATOM 2599 C CA . ARG B 1 91 ? -8.352 -6.91 1.871 1 97.31 91 ARG B CA 1
ATOM 2600 C C . ARG B 1 91 ? -7.695 -7.77 0.795 1 97.31 91 ARG B C 1
ATOM 2602 O O . ARG B 1 91 ? -8.141 -8.891 0.531 1 97.31 91 ARG B O 1
ATOM 2609 N N . ASP B 1 92 ? -6.641 -7.32 0.224 1 96.81 92 ASP B N 1
ATOM 2610 C CA . ASP B 1 92 ? -5.941 -8.039 -0.836 1 96.81 92 ASP B CA 1
ATOM 2611 C C . ASP B 1 92 ? -5.363 -9.359 -0.318 1 96.81 92 ASP B C 1
ATOM 2613 O O . ASP B 1 92 ? -5.387 -10.367 -1.021 1 96.81 92 ASP B O 1
ATOM 2617 N N . LEU B 1 93 ? -4.797 -9.32 0.858 1 97.44 93 LEU B N 1
ATOM 2618 C CA . LEU B 1 93 ? -4.297 -10.547 1.472 1 97.44 93 LEU B CA 1
ATOM 2619 C C . LEU B 1 93 ? -5.414 -11.57 1.628 1 97.44 93 LEU B C 1
ATOM 2621 O O . LEU B 1 93 ? -5.242 -12.742 1.276 1 97.44 93 LEU B O 1
ATOM 2625 N N . LYS B 1 94 ? -6.566 -11.125 2.102 1 97.62 94 LYS B N 1
ATOM 2626 C CA . LYS B 1 94 ? -7.695 -12.039 2.283 1 97.62 94 LYS B CA 1
ATOM 2627 C C . LYS B 1 94 ? -8.172 -12.594 0.944 1 97.62 94 LYS B C 1
ATOM 2629 O O . LYS B 1 94 ? -8.516 -13.773 0.841 1 97.62 94 LYS B O 1
ATOM 2634 N N . ARG B 1 95 ? -8.172 -11.789 -0.064 1 97.56 95 ARG B N 1
ATOM 2635 C CA . ARG B 1 95 ? -8.57 -12.234 -1.396 1 97.56 95 ARG B CA 1
ATOM 2636 C C . ARG B 1 95 ? -7.574 -13.258 -1.945 1 97.56 95 ARG B C 1
ATOM 2638 O O . ARG B 1 95 ? -7.965 -14.227 -2.596 1 97.56 95 ARG B O 1
ATOM 2645 N N . ALA B 1 96 ? -6.312 -13.008 -1.706 1 96.75 96 ALA B N 1
ATOM 2646 C CA . ALA B 1 96 ? -5.297 -13.961 -2.133 1 96.75 96 ALA B CA 1
ATOM 2647 C C . ALA B 1 96 ? -5.484 -15.305 -1.437 1 96.75 96 ALA B C 1
ATOM 2649 O O . ALA B 1 96 ? -5.352 -16.359 -2.064 1 96.75 96 ALA B O 1
ATOM 2650 N N . LYS B 1 97 ? -5.793 -15.312 -0.2 1 97 97 LYS B N 1
ATOM 2651 C CA . LYS B 1 97 ? -6.043 -16.547 0.547 1 97 97 LYS B CA 1
ATOM 2652 C C . LYS B 1 97 ? -7.305 -17.25 0.045 1 97 97 LYS B C 1
ATOM 2654 O O . LYS B 1 97 ? -7.336 -18.469 -0.068 1 97 97 LYS B O 1
ATOM 2659 N N . GLU B 1 98 ? -8.352 -16.469 -0.241 1 97.31 98 GLU B N 1
ATOM 2660 C CA . GLU B 1 98 ? -9.562 -17.031 -0.838 1 97.31 98 GLU B CA 1
ATOM 2661 C C . GLU B 1 98 ? -9.227 -17.828 -2.1 1 97.31 98 GLU B C 1
ATOM 2663 O O . GLU B 1 98 ? -9.695 -18.953 -2.27 1 97.31 98 GLU B O 1
ATOM 2668 N N . SER B 1 99 ? -8.438 -17.25 -2.971 1 96.81 99 SER B N 1
ATOM 2669 C CA . SER B 1 99 ? -8.039 -17.891 -4.223 1 96.81 99 SER B CA 1
ATOM 2670 C C . SER B 1 99 ? -7.254 -19.172 -3.963 1 96.81 99 SER B C 1
ATOM 2672 O O . SER B 1 99 ? -7.453 -20.172 -4.652 1 96.81 99 SER B O 1
ATOM 2674 N N . TYR B 1 100 ? -6.438 -19.172 -2.961 1 96.69 100 TYR B N 1
ATOM 2675 C CA . TYR B 1 100 ? -5.641 -20.344 -2.602 1 96.69 100 TYR B CA 1
ATOM 2676 C C . TYR B 1 100 ? -6.539 -21.5 -2.18 1 96.69 100 TYR B C 1
ATOM 2678 O O . TYR B 1 100 ? -6.387 -22.625 -2.672 1 96.69 100 TYR B O 1
ATOM 2686 N N . PHE B 1 101 ? -7.473 -21.219 -1.423 1 96.38 101 PHE B N 1
ATOM 2687 C CA . PHE B 1 101 ? -8.32 -22.281 -0.889 1 96.38 101 PHE B CA 1
ATOM 2688 C C . PHE B 1 101 ? -9.344 -22.734 -1.928 1 96.38 101 PHE B C 1
ATOM 2690 O O . PHE B 1 101 ? -9.805 -23.875 -1.889 1 96.38 101 PHE B O 1
ATOM 2697 N N . THR B 1 102 ? -9.656 -21.781 -2.805 1 96.75 102 THR B N 1
ATOM 2698 C CA . THR B 1 102 ? -10.461 -22.219 -3.943 1 96.75 102 THR B CA 1
ATOM 2699 C C . THR B 1 102 ? -9.711 -23.234 -4.789 1 96.75 102 THR B C 1
ATOM 2701 O O . THR B 1 102 ? -10.266 -24.266 -5.18 1 96.75 102 THR B O 1
ATOM 2704 N N . LEU B 1 103 ? -8.406 -22.969 -5.023 1 94.88 103 LEU B N 1
ATOM 2705 C CA . LEU B 1 103 ? -7.566 -23.875 -5.793 1 94.88 103 LEU B CA 1
ATOM 2706 C C . LEU B 1 103 ? -7.395 -25.203 -5.066 1 94.88 103 LEU B C 1
ATOM 2708 O O . LEU B 1 103 ? -7.305 -26.25 -5.703 1 94.88 103 LEU B O 1
ATOM 2712 N N . LYS B 1 104 ? -7.438 -25.188 -3.805 1 94.19 104 LYS B N 1
ATOM 2713 C CA . LYS B 1 104 ? -7.289 -26.391 -2.984 1 94.19 104 LYS B CA 1
ATOM 2714 C C . LYS B 1 104 ? -8.617 -27.125 -2.844 1 94.19 104 LYS B C 1
ATOM 2716 O O . LYS B 1 104 ? -8.688 -28.156 -2.184 1 94.19 104 LYS B O 1
ATOM 2721 N N . GLU B 1 105 ? -9.734 -26.5 -3.371 1 93.62 105 GLU B N 1
ATOM 2722 C CA . GLU B 1 105 ? -11.086 -27.047 -3.332 1 93.62 105 GLU B CA 1
ATOM 2723 C C . GLU B 1 105 ? -11.609 -27.125 -1.901 1 93.62 105 GLU B C 1
ATOM 2725 O O . GLU B 1 105 ? -12.32 -28.062 -1.546 1 93.62 105 GLU B O 1
ATOM 2730 N N . ASP B 1 106 ? -11.086 -26.266 -1.048 1 95.5 106 ASP B N 1
ATOM 2731 C CA . ASP B 1 106 ? -11.617 -26.047 0.295 1 95.5 106 ASP B CA 1
ATOM 2732 C C . ASP B 1 106 ? -12.633 -24.906 0.308 1 95.5 106 ASP B C 1
ATOM 2734 O O . ASP B 1 106 ? -12.281 -23.766 0.595 1 95.5 106 ASP B O 1
ATOM 2738 N N . GLN B 1 107 ? -13.883 -25.266 0.119 1 95.5 107 GLN B N 1
ATOM 2739 C CA . GLN B 1 107 ? -14.938 -24.266 -0.077 1 95.5 107 GLN B CA 1
ATOM 2740 C C . GLN B 1 107 ? -15.25 -23.547 1.226 1 95.5 107 GLN B C 1
ATOM 2742 O O . GLN B 1 107 ? -15.609 -22.359 1.211 1 95.5 107 GLN B O 1
ATOM 2747 N N . VAL B 1 108 ? -15.094 -24.156 2.311 1 97.25 108 VAL B N 1
ATOM 2748 C CA . VAL B 1 108 ? -15.398 -23.562 3.607 1 97.25 108 VAL B CA 1
ATOM 2749 C C . VAL B 1 108 ? -14.406 -22.422 3.9 1 97.25 108 VAL B C 1
ATOM 2751 O O . VAL B 1 108 ? -14.812 -21.312 4.215 1 97.25 108 VAL B O 1
ATOM 2754 N N . SER B 1 109 ? -13.141 -22.734 3.748 1 95.5 109 SER B N 1
ATOM 2755 C CA . SER B 1 109 ? -12.125 -21.703 3.961 1 95.5 109 SER B CA 1
ATOM 2756 C C . SER B 1 109 ? -12.25 -20.594 2.936 1 95.5 109 SER B C 1
ATOM 2758 O O . SER B 1 109 ? -12.117 -19.406 3.275 1 95.5 109 SER B O 1
ATOM 2760 N N . ALA B 1 110 ? -12.5 -20.906 1.719 1 96.94 110 ALA B N 1
ATOM 2761 C CA . ALA B 1 110 ? -12.648 -19.891 0.674 1 96.94 110 ALA B CA 1
ATOM 2762 C C . ALA B 1 110 ? -13.773 -18.922 1.012 1 96.94 110 ALA B C 1
ATOM 2764 O O . ALA B 1 110 ? -13.609 -17.703 0.893 1 96.94 110 ALA B O 1
ATOM 2765 N N . LYS B 1 111 ? -14.859 -19.469 1.482 1 97.75 111 LYS B N 1
ATOM 2766 C CA . LYS B 1 111 ? -16 -18.625 1.842 1 97.75 111 LYS B CA 1
ATOM 2767 C C . LYS B 1 111 ? -15.68 -17.75 3.045 1 97.75 111 LYS B C 1
ATOM 2769 O O . LYS B 1 111 ? -16.062 -16.578 3.086 1 97.75 111 LYS B O 1
ATOM 2774 N N . ARG B 1 112 ? -15.008 -18.328 4.016 1 97.62 112 ARG B N 1
ATOM 2775 C CA . ARG B 1 112 ? -14.609 -17.547 5.188 1 97.62 112 ARG B CA 1
ATOM 2776 C C . ARG B 1 112 ? -13.781 -16.328 4.789 1 97.62 112 ARG B C 1
ATOM 2778 O O . ARG B 1 112 ? -14.062 -15.219 5.219 1 97.62 112 ARG B O 1
ATOM 2785 N N . TYR B 1 113 ? -12.758 -16.562 3.939 1 97.69 113 TYR B N 1
ATOM 2786 C CA . TYR B 1 113 ? -11.867 -15.469 3.57 1 97.69 113 TYR B CA 1
ATOM 2787 C C . TYR B 1 113 ? -12.57 -14.477 2.656 1 97.69 113 TYR B C 1
ATOM 2789 O O . TYR B 1 113 ? -12.273 -13.281 2.68 1 97.69 113 TYR B O 1
ATOM 2797 N N . LEU B 1 114 ? -13.523 -14.891 1.922 1 97.56 114 LEU B N 1
ATOM 2798 C CA . LEU B 1 114 ? -14.344 -13.969 1.145 1 97.56 114 LEU B CA 1
ATOM 2799 C C . LEU B 1 114 ? -15.133 -13.039 2.061 1 97.56 114 LEU B C 1
ATOM 2801 O O . LEU B 1 114 ? -15.148 -11.82 1.858 1 97.56 114 LEU B O 1
ATOM 2805 N N . GLU B 1 115 ? -15.75 -13.586 3.053 1 98 115 GLU B N 1
ATOM 2806 C CA . GLU B 1 115 ? -16.516 -12.797 4.008 1 98 115 GLU B CA 1
ATOM 2807 C C . GLU B 1 115 ? -15.617 -11.82 4.766 1 98 115 GLU B C 1
ATOM 2809 O O . GLU B 1 115 ? -15.977 -10.664 4.965 1 98 115 GLU B O 1
ATOM 2814 N N . GLU B 1 116 ? -14.5 -12.312 5.141 1 97.19 116 GLU B N 1
ATOM 2815 C CA . GLU B 1 116 ? -13.547 -11.445 5.828 1 97.19 116 GLU B CA 1
ATOM 2816 C C . GLU B 1 116 ? -13.102 -10.289 4.934 1 97.19 116 GLU B C 1
ATOM 2818 O O . GLU B 1 116 ? -12.945 -9.164 5.402 1 97.19 116 GLU B O 1
ATOM 2823 N N . SER B 1 117 ? -12.836 -10.594 3.664 1 97.31 117 SER B N 1
ATOM 2824 C CA . SER B 1 117 ? -12.422 -9.547 2.734 1 97.31 117 SER B CA 1
ATOM 2825 C C . SER B 1 117 ? -13.508 -8.484 2.58 1 97.31 117 SER B C 1
ATOM 2827 O O . SER B 1 117 ? -13.203 -7.293 2.482 1 97.31 117 SER B O 1
ATOM 2829 N N . GLN B 1 118 ? -14.742 -8.906 2.648 1 97.5 118 GLN B N 1
ATOM 2830 C CA . GLN B 1 118 ? -15.859 -7.973 2.541 1 97.5 118 GLN B CA 1
A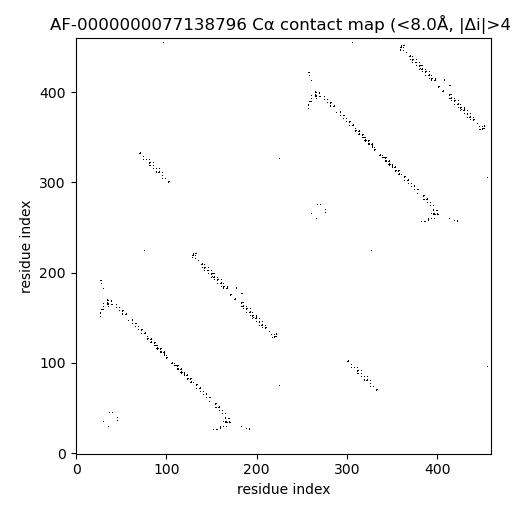TOM 2831 C C . GLN B 1 118 ? -15.984 -7.117 3.799 1 97.5 118 GLN B C 1
ATOM 2833 O O . GLN B 1 118 ? -16.266 -5.922 3.719 1 97.5 118 GLN B 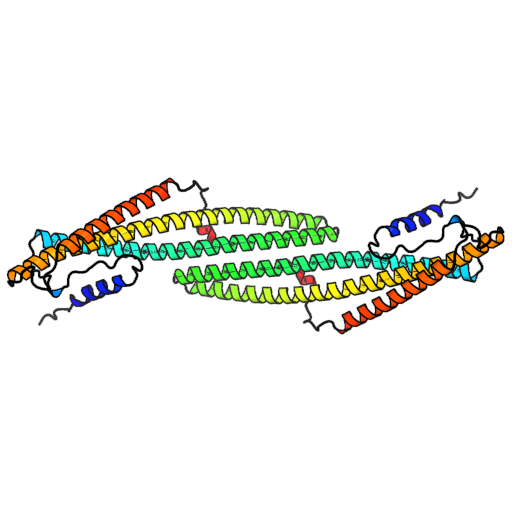O 1
ATOM 2838 N N . ALA B 1 119 ? -15.758 -7.738 4.898 1 97.19 119 ALA B N 1
ATOM 2839 C CA . ALA B 1 119 ? -15.789 -6.996 6.156 1 97.19 119 ALA B CA 1
ATOM 2840 C C . ALA B 1 119 ? -14.695 -5.93 6.195 1 97.19 119 ALA B C 1
ATOM 2842 O O . ALA B 1 119 ? -14.938 -4.801 6.629 1 97.19 119 ALA B O 1
ATOM 2843 N N . VAL B 1 120 ? -13.492 -6.273 5.738 1 96.75 120 VAL B N 1
ATOM 2844 C CA . VAL B 1 120 ? -12.367 -5.34 5.719 1 96.75 120 VAL B CA 1
ATOM 2845 C C . VAL B 1 120 ? -12.664 -4.199 4.75 1 96.75 120 VAL B C 1
ATOM 2847 O O . VAL B 1 120 ? -12.297 -3.049 5.012 1 96.75 120 VAL B O 1
ATOM 2850 N N . GLU B 1 121 ? -13.328 -4.512 3.68 1 97 121 GLU B N 1
ATOM 2851 C CA . GLU B 1 121 ? -13.672 -3.492 2.693 1 97 121 GLU B CA 1
ATOM 2852 C C . GLU B 1 121 ? -14.641 -2.465 3.273 1 97 121 GLU B C 1
ATOM 2854 O O . GLU B 1 121 ? -14.547 -1.274 2.971 1 97 121 GLU B O 1
ATOM 2859 N N . LEU B 1 122 ? -15.523 -2.873 4.098 1 96.31 122 LEU B N 1
ATOM 2860 C CA . LEU B 1 122 ? -16.453 -1.958 4.762 1 96.31 122 LEU B CA 1
ATOM 2861 C C . LEU B 1 122 ? -15.695 -1.023 5.707 1 96.31 122 LEU B C 1
ATOM 2863 O O . LEU B 1 122 ? -15.984 0.174 5.758 1 96.31 122 LEU B O 1
ATOM 2867 N N . GLU B 1 123 ? -14.773 -1.565 6.379 1 94.19 123 GLU B N 1
ATOM 2868 C CA . GLU B 1 123 ? -13.961 -0.735 7.262 1 94.19 123 GLU B CA 1
ATOM 2869 C C . GLU B 1 123 ? -13.125 0.267 6.465 1 94.19 123 GLU B C 1
ATOM 2871 O O . GLU B 1 123 ? -12.984 1.422 6.871 1 94.19 123 GLU B O 1
ATOM 2876 N N . ARG B 1 124 ? -12.562 -0.139 5.406 1 96 124 ARG B N 1
ATOM 2877 C CA . ARG B 1 124 ? -11.797 0.75 4.539 1 96 124 ARG B CA 1
ATOM 2878 C C . ARG B 1 124 ? -12.648 1.923 4.066 1 96 124 ARG B C 1
ATOM 2880 O O . ARG B 1 124 ? -12.188 3.066 4.055 1 96 124 ARG B O 1
ATOM 2887 N N . ALA B 1 125 ? -13.883 1.642 3.742 1 94.19 125 ALA B N 1
ATOM 2888 C CA . ALA B 1 125 ? -14.789 2.674 3.258 1 94.19 125 ALA B CA 1
ATOM 2889 C C . ALA B 1 125 ? -15.086 3.701 4.348 1 94.19 125 ALA B C 1
ATOM 2891 O O . ALA B 1 125 ? -15.164 4.902 4.074 1 94.19 125 ALA B O 1
ATOM 2892 N N . LYS B 1 126 ? -15.25 3.254 5.547 1 92.31 126 LYS B N 1
ATOM 2893 C CA . LYS B 1 126 ? -15.453 4.16 6.676 1 92.31 126 LYS B CA 1
ATOM 2894 C C . LYS B 1 126 ? -14.25 5.078 6.867 1 92.31 126 LYS B C 1
ATOM 2896 O O . LYS B 1 126 ? -14.406 6.281 7.066 1 92.31 126 LYS B O 1
ATOM 2901 N N . GLU B 1 127 ? -13.102 4.402 6.75 1 94.5 127 GLU B N 1
ATOM 2902 C CA . GLU B 1 127 ? -11.883 5.188 6.926 1 94.5 127 GLU B CA 1
ATOM 2903 C C . GLU B 1 127 ? -11.695 6.18 5.785 1 94.5 127 GLU B C 1
ATOM 2905 O O . GLU B 1 127 ? -11.188 7.285 5.996 1 94.5 127 GLU B O 1
ATOM 2910 N N . GLU B 1 128 ? -12.094 5.848 4.652 1 94.81 128 GLU B N 1
ATOM 2911 C CA . GLU B 1 128 ? -12.023 6.762 3.514 1 94.81 128 GLU B CA 1
ATOM 2912 C C . GLU B 1 128 ? -12.891 7.992 3.738 1 94.81 128 GLU B C 1
ATOM 2914 O O . GLU B 1 128 ? -12.508 9.109 3.381 1 94.81 128 GLU B O 1
ATOM 2919 N N . THR B 1 129 ? -14.008 7.766 4.348 1 93.94 129 THR B N 1
ATOM 2920 C CA . THR B 1 129 ? -14.883 8.883 4.68 1 93.94 129 THR B CA 1
ATOM 2921 C C . THR B 1 129 ? -14.227 9.797 5.715 1 93.94 129 THR B C 1
ATOM 2923 O O . THR B 1 129 ? -14.281 11.023 5.594 1 93.94 129 THR B O 1
ATOM 2926 N N . ARG B 1 130 ? -13.633 9.227 6.637 1 94.25 130 ARG B N 1
ATOM 2927 C CA . ARG B 1 130 ? -12.914 10.016 7.629 1 94.25 130 ARG B CA 1
ATOM 2928 C C . ARG B 1 130 ? -11.773 10.797 6.988 1 94.25 130 ARG B C 1
ATOM 2930 O O . ARG B 1 130 ? -11.555 11.969 7.312 1 94.25 130 ARG B O 1
ATOM 2937 N N . TYR B 1 131 ? -11.078 10.141 6.102 1 96.38 131 TYR B N 1
ATOM 2938 C CA . TYR B 1 131 ? -10 10.789 5.371 1 96.38 131 TYR B CA 1
ATOM 2939 C C . TYR B 1 131 ? -10.5 12.023 4.633 1 96.38 131 TYR B C 1
ATOM 2941 O O . TYR B 1 131 ? -9.906 13.102 4.738 1 96.38 131 TYR B O 1
ATOM 2949 N N . LYS B 1 132 ? -11.562 11.93 3.988 1 94.38 132 LYS B N 1
ATOM 2950 C CA . LYS B 1 132 ? -12.133 13.047 3.242 1 94.38 132 LYS B CA 1
ATOM 2951 C C . LYS B 1 132 ? -12.57 14.172 4.18 1 94.38 132 LYS B C 1
ATOM 2953 O O . LYS B 1 132 ? -12.414 15.352 3.859 1 94.38 132 LYS B O 1
ATOM 2958 N N . THR B 1 133 ? -13.133 13.781 5.316 1 94.5 133 THR B N 1
ATOM 2959 C CA . THR B 1 133 ? -13.555 14.773 6.305 1 94.5 133 THR B CA 1
ATOM 2960 C C . THR B 1 133 ? -12.352 15.531 6.855 1 94.5 133 THR B C 1
ATOM 2962 O O . THR B 1 133 ? -12.406 16.75 7.035 1 94.5 133 THR B O 1
ATOM 2965 N N . TRP B 1 134 ? -11.242 14.805 7.07 1 95.12 134 TRP B N 1
ATOM 2966 C CA . TRP B 1 134 ? -10.016 15.445 7.527 1 95.12 134 TRP B CA 1
ATOM 2967 C C . TRP B 1 134 ? -9.484 16.422 6.484 1 95.12 134 TRP B C 1
ATOM 2969 O O . TRP B 1 134 ? -9.039 17.516 6.82 1 95.12 134 TRP B O 1
ATOM 2979 N N . VAL B 1 135 ? -9.508 16.047 5.238 1 95.19 135 VAL B N 1
ATOM 2980 C CA . VAL B 1 135 ? -9.008 16.875 4.148 1 95.19 135 VAL B CA 1
ATOM 2981 C C . VAL B 1 135 ? -9.836 18.156 4.062 1 95.19 135 VAL B C 1
ATOM 2983 O O . VAL B 1 135 ? -9.281 19.25 3.891 1 95.19 135 VAL B O 1
ATOM 2986 N N . GLN B 1 136 ? -11.141 18.047 4.258 1 94.25 136 GLN B N 1
ATOM 2987 C CA . GLN B 1 136 ? -12.008 19.219 4.258 1 94.25 136 GLN B CA 1
ATOM 2988 C C . GLN B 1 136 ? -11.695 20.141 5.445 1 94.25 136 GLN B C 1
ATOM 2990 O O . GLN B 1 136 ? -11.617 21.359 5.289 1 94.25 136 GLN B O 1
ATOM 2995 N N . LYS B 1 137 ? -11.523 19.578 6.555 1 93.88 137 LYS B N 1
ATOM 2996 C CA . LYS B 1 137 ? -11.18 20.344 7.746 1 93.88 137 LYS B CA 1
ATOM 2997 C C . LYS B 1 137 ? -9.875 21.109 7.555 1 93.88 137 LYS B C 1
ATOM 2999 O O . LYS B 1 137 ? -9.75 22.266 7.957 1 93.88 137 LYS B O 1
ATOM 3004 N N . GLU B 1 138 ? -8.859 20.406 6.984 1 95.88 138 GLU B N 1
ATOM 3005 C CA . GLU B 1 138 ? -7.578 21.062 6.734 1 95.88 138 GLU B CA 1
ATOM 3006 C C . GLU B 1 138 ? -7.742 22.281 5.832 1 95.88 138 GLU B C 1
ATOM 3008 O O . GLU B 1 138 ? -7.133 23.328 6.074 1 95.88 138 GLU B O 1
ATOM 3013 N N . LYS B 1 139 ? -8.57 22.141 4.848 1 95.38 139 LYS B N 1
ATOM 3014 C CA . LYS B 1 139 ? -8.82 23.25 3.928 1 95.38 139 LYS B CA 1
ATOM 3015 C C . LYS B 1 139 ? -9.453 24.438 4.652 1 95.38 139 LYS B C 1
ATOM 3017 O O . LYS B 1 139 ? -9.023 25.578 4.465 1 95.38 139 LYS B O 1
ATOM 3022 N N . GLU B 1 140 ? -10.406 24.188 5.465 1 94.5 140 GLU B N 1
ATOM 3023 C CA . GLU B 1 140 ? -11.078 25.234 6.234 1 94.5 140 GLU B CA 1
ATOM 3024 C C . GLU B 1 140 ? -10.133 25.859 7.25 1 94.5 140 GLU B C 1
ATOM 3026 O O . GLU B 1 140 ? -10.094 27.078 7.391 1 94.5 140 GLU B O 1
ATOM 3031 N N . ASP B 1 141 ? -9.375 25 7.914 1 95.62 141 ASP B N 1
ATOM 3032 C CA . ASP B 1 141 ? -8.445 25.484 8.922 1 95.62 141 ASP B CA 1
ATOM 3033 C C . ASP B 1 141 ? -7.352 26.344 8.297 1 95.62 141 ASP B C 1
ATOM 3035 O O . ASP B 1 141 ? -6.922 27.344 8.883 1 95.62 141 ASP B O 1
ATOM 3039 N N . LYS B 1 142 ? -6.898 25.969 7.129 1 96.81 142 LYS B N 1
ATOM 3040 C CA . LYS B 1 142 ? -5.883 26.75 6.43 1 96.81 142 LYS B CA 1
ATOM 3041 C C . LYS B 1 142 ? -6.418 28.125 6.059 1 96.81 142 LYS B C 1
ATOM 3043 O O . LYS B 1 142 ? -5.73 29.141 6.246 1 96.81 142 LYS B O 1
ATOM 3048 N N . ALA B 1 143 ? -7.621 28.125 5.559 1 96.69 143 ALA B N 1
ATOM 3049 C CA . ALA B 1 143 ? -8.242 29.406 5.215 1 96.69 143 ALA B CA 1
ATOM 3050 C C . ALA B 1 143 ? -8.453 30.266 6.457 1 96.69 143 ALA B C 1
ATOM 3052 O O . ALA B 1 143 ? -8.234 31.469 6.418 1 96.69 143 ALA B O 1
ATOM 3053 N N . TYR B 1 144 ? -8.852 29.703 7.539 1 97.06 144 TYR B N 1
ATOM 3054 C CA . TYR B 1 144 ? -9.039 30.391 8.805 1 97.06 144 TYR B CA 1
ATOM 3055 C C . TYR B 1 144 ? -7.73 30.984 9.305 1 97.06 144 TYR B C 1
ATOM 3057 O O . TYR B 1 144 ? -7.688 32.156 9.734 1 97.06 144 TYR B O 1
ATOM 3065 N N . LEU B 1 145 ? -6.684 30.172 9.188 1 97.88 145 LEU B N 1
ATOM 3066 C CA . LEU B 1 145 ? -5.367 30.641 9.594 1 97.88 145 LEU B CA 1
ATOM 3067 C C . LEU B 1 145 ? -4.934 31.844 8.742 1 97.88 145 LEU B C 1
ATOM 3069 O O . LEU B 1 145 ? -4.457 32.844 9.281 1 97.88 145 LEU B O 1
ATOM 3073 N N . GLU B 1 146 ? -5.129 31.734 7.484 1 97.44 146 GLU B N 1
ATOM 3074 C CA . GLU B 1 146 ? -4.754 32.812 6.586 1 97.44 146 GLU B CA 1
ATOM 3075 C C . GLU B 1 146 ? -5.535 34.094 6.898 1 97.44 146 GLU B C 1
ATOM 3077 O O . GLU B 1 146 ? -4.98 35.188 6.855 1 97.44 146 GLU B O 1
ATOM 3082 N N . MET B 1 147 ? -6.832 33.938 7.234 1 97.5 147 MET B N 1
ATOM 3083 C CA . MET B 1 147 ? -7.668 35.062 7.613 1 97.5 147 MET B CA 1
ATOM 3084 C C . MET B 1 147 ? -7.148 35.75 8.883 1 97.5 147 MET B C 1
ATOM 3086 O O . MET B 1 147 ? -7.016 36.969 8.945 1 97.5 147 MET B O 1
ATOM 3090 N N . LYS B 1 148 ? -6.789 34.938 9.836 1 97.69 148 LYS B N 1
ATOM 3091 C CA . LYS B 1 148 ? -6.301 35.469 11.109 1 97.69 148 LYS B CA 1
ATOM 3092 C C . LYS B 1 148 ? -4.938 36.125 10.938 1 97.69 148 LYS B C 1
ATOM 3094 O O . LYS B 1 148 ? -4.672 37.156 11.547 1 97.69 148 LYS B O 1
ATOM 3099 N N . GLU B 1 149 ? -4.113 35.5 10.133 1 97.44 149 GLU B N 1
ATOM 3100 C CA . GLU B 1 149 ? -2.801 36.094 9.859 1 97.44 149 GLU B CA 1
ATOM 3101 C C . GLU B 1 149 ? -2.924 37.438 9.148 1 97.44 149 GLU B C 1
ATOM 3103 O O . GLU B 1 149 ? -2.189 38.375 9.453 1 97.44 149 GLU B O 1
ATOM 3108 N N . ALA B 1 150 ? -3.848 37.5 8.219 1 97.31 150 ALA B N 1
ATOM 3109 C CA . ALA B 1 150 ? -4.078 38.75 7.512 1 97.31 150 ALA B CA 1
ATOM 3110 C C . ALA B 1 150 ? -4.605 39.812 8.461 1 97.31 150 ALA B C 1
ATOM 3112 O O . ALA B 1 150 ? -4.199 40.969 8.383 1 97.31 150 ALA B O 1
ATOM 3113 N N . ALA B 1 151 ? -5.516 39.469 9.344 1 97.69 151 ALA B N 1
ATOM 3114 C CA . ALA B 1 151 ? -6.039 40.406 10.344 1 97.69 151 ALA B CA 1
ATOM 3115 C C . ALA B 1 151 ? -4.93 40.906 11.266 1 97.69 151 ALA B C 1
ATOM 3117 O O . ALA B 1 151 ? -4.895 42.094 11.617 1 97.69 151 ALA B O 1
ATOM 3118 N N . LEU B 1 152 ? -4.047 39.969 11.602 1 97.69 152 LEU B N 1
ATOM 3119 C CA . LEU B 1 152 ? -2.9 40.344 12.422 1 97.69 152 LEU B CA 1
ATOM 3120 C C . LEU B 1 152 ? -2.02 41.344 11.695 1 97.69 152 LEU B C 1
ATOM 3122 O O . LEU B 1 152 ? -1.602 42.344 12.281 1 97.69 152 LEU B O 1
ATOM 3126 N N . GLY B 1 153 ? -1.797 41.094 10.453 1 96.88 153 GLY B N 1
ATOM 3127 C CA . GLY B 1 153 ? -1.022 42.031 9.648 1 96.88 153 GLY B CA 1
ATOM 3128 C C . GLY B 1 153 ? -1.638 43.406 9.578 1 96.88 153 GLY B C 1
ATOM 3129 O O . GLY B 1 153 ? -0.925 44.406 9.617 1 96.88 153 GLY B O 1
ATOM 3130 N N . GLU B 1 154 ? -2.951 43.5 9.516 1 97.75 154 GLU B N 1
ATOM 3131 C CA . GLU B 1 154 ? -3.658 44.75 9.477 1 97.75 154 GLU B CA 1
ATOM 3132 C C . GLU B 1 154 ? -3.49 45.531 10.789 1 97.75 154 GLU B C 1
ATOM 3134 O O . GLU B 1 154 ? -3.221 46.719 10.789 1 97.75 154 GLU B O 1
ATOM 3139 N N . LEU B 1 155 ? -3.629 44.812 11.891 1 97.69 155 LEU B N 1
ATOM 3140 C CA . LEU B 1 155 ? -3.494 45.438 13.195 1 97.69 155 LEU B CA 1
ATOM 3141 C C . LEU B 1 155 ? -2.082 45.969 13.398 1 97.69 155 LEU B C 1
ATOM 3143 O O . LEU B 1 155 ? -1.9 47.062 13.93 1 97.69 155 LEU B O 1
ATOM 3147 N N . ILE B 1 156 ? -1.126 45.188 12.961 1 97.69 156 ILE B N 1
ATOM 3148 C CA . ILE B 1 156 ? 0.259 45.625 13.086 1 97.69 156 ILE B CA 1
ATOM 3149 C C . ILE B 1 156 ? 0.492 46.875 12.227 1 97.69 156 ILE B C 1
ATOM 3151 O O . ILE B 1 156 ? 1.13 47.844 12.672 1 97.69 156 ILE B O 1
ATOM 3155 N N . ALA B 1 157 ? -0.065 46.844 11.047 1 97.88 157 ALA B N 1
ATOM 3156 C CA . ALA B 1 157 ? 0.064 48 10.156 1 97.88 157 ALA B CA 1
ATOM 3157 C C . ALA B 1 157 ? -0.621 49.219 10.742 1 97.88 157 ALA B C 1
ATOM 3159 O O . ALA B 1 157 ? -0.119 50.344 10.609 1 97.88 157 ALA B O 1
ATOM 3160 N N . GLU B 1 158 ? -1.747 49.094 11.367 1 98.12 158 GLU B N 1
ATOM 3161 C CA . GLU B 1 158 ? -2.459 50.188 12.016 1 98.12 158 GLU B CA 1
ATOM 3162 C C . GLU B 1 158 ? -1.641 50.781 13.164 1 98.12 158 GLU B C 1
ATOM 3164 O O . GLU B 1 158 ? -1.541 52 13.297 1 98.12 158 GLU B O 1
ATOM 3169 N N . LEU B 1 159 ? -1.088 49.875 13.891 1 97.88 159 LEU B N 1
ATOM 3170 C CA . LEU B 1 159 ? -0.239 50.344 14.984 1 97.88 159 LEU B CA 1
ATOM 3171 C C . LEU B 1 159 ? 0.939 51.156 14.461 1 97.88 159 LEU B C 1
ATOM 3173 O O . LEU B 1 159 ? 1.268 52.188 15.008 1 97.88 159 LEU B O 1
ATOM 3177 N N . GLU B 1 160 ? 1.541 50.656 13.391 1 97.56 160 GLU B N 1
ATOM 3178 C CA . GLU B 1 160 ? 2.684 51.375 12.828 1 97.56 160 GLU B CA 1
ATOM 3179 C C . GLU B 1 160 ? 2.27 52.719 12.266 1 97.56 160 GLU B C 1
ATOM 3181 O O . GLU B 1 160 ? 3.047 53.688 12.305 1 97.56 160 GLU B O 1
ATOM 3186 N N . LEU B 1 161 ? 1.05 52.875 11.789 1 98.06 161 LEU B N 1
ATOM 3187 C CA . LEU B 1 161 ? 0.538 54.156 11.336 1 98.06 161 LEU B CA 1
ATOM 3188 C C . LEU B 1 161 ? 0.415 55.125 12.5 1 98.06 161 LEU B C 1
ATOM 3190 O O . LEU B 1 161 ? 0.854 56.281 12.406 1 98.06 161 LEU B O 1
ATOM 3194 N N . VAL B 1 162 ? -0.138 54.656 13.562 1 97.69 162 VAL B N 1
ATOM 3195 C CA . VAL B 1 162 ? -0.249 55.5 14.758 1 97.69 162 VAL B CA 1
ATOM 3196 C C . VAL B 1 162 ? 1.144 55.906 15.234 1 97.69 162 VAL B C 1
ATOM 3198 O O . VAL B 1 162 ? 1.388 57.062 15.539 1 97.69 162 VAL B O 1
ATOM 3201 N N . ARG B 1 163 ? 2.07 54.969 15.227 1 97.56 163 ARG B N 1
ATOM 3202 C CA . ARG B 1 163 ? 3.443 55.219 15.648 1 97.56 163 ARG B CA 1
ATOM 3203 C C . ARG B 1 163 ? 4.113 56.219 14.734 1 97.56 163 ARG B C 1
ATOM 3205 O O . ARG B 1 163 ? 4.895 57.062 15.195 1 97.56 163 ARG B O 1
ATOM 3212 N N . SER B 1 164 ? 3.773 56.188 13.469 1 97.31 164 SER B N 1
ATOM 3213 C CA . SER B 1 164 ? 4.348 57.125 12.516 1 97.31 164 SER B CA 1
ATOM 3214 C C . SER B 1 164 ? 3.867 58.531 12.789 1 97.31 164 SER B C 1
ATOM 3216 O O . SER B 1 164 ? 4.633 59.5 12.648 1 97.31 164 SER B O 1
ATOM 3218 N N . GLU B 1 165 ? 2.631 58.75 13.211 1 97.25 165 GLU B N 1
ATOM 3219 C CA . GLU B 1 165 ? 2.094 60.062 13.562 1 97.25 165 GLU B CA 1
ATOM 3220 C C . GLU B 1 165 ? 2.793 60.656 14.789 1 97.25 165 GLU B C 1
ATOM 3222 O O . GLU B 1 165 ? 3.117 61.844 14.828 1 97.25 165 GLU B O 1
ATOM 3227 N N . ILE B 1 166 ? 3.025 59.719 15.695 1 96.81 166 ILE B N 1
ATOM 3228 C CA . ILE B 1 166 ? 3.727 60.125 16.906 1 96.81 166 ILE B CA 1
ATOM 3229 C C . ILE B 1 166 ? 5.164 60.5 16.578 1 96.81 166 ILE B C 1
ATOM 3231 O O . ILE B 1 166 ? 5.672 61.531 17.047 1 96.81 166 ILE B O 1
ATOM 3235 N N . ALA B 1 167 ? 5.762 59.719 15.727 1 96.94 167 ALA B N 1
ATOM 3236 C CA . ALA B 1 167 ? 7.152 59.938 15.344 1 96.94 167 ALA B CA 1
ATOM 3237 C C . ALA B 1 167 ? 7.305 61.281 14.594 1 96.94 167 ALA B C 1
ATOM 3239 O O . ALA B 1 167 ? 8.258 62 14.836 1 96.94 167 ALA B O 1
ATOM 3240 N N . VAL B 1 168 ? 6.395 61.625 13.719 1 96.69 168 VAL B N 1
ATOM 3241 C CA . VAL B 1 168 ? 6.422 62.875 12.969 1 96.69 168 VAL B CA 1
ATOM 3242 C C . VAL B 1 168 ? 6.305 64.062 13.93 1 96.69 168 VAL B C 1
ATOM 3244 O O . VAL B 1 168 ? 7.066 65 13.836 1 96.69 168 VAL B O 1
ATOM 3247 N N . LYS B 1 169 ? 5.41 63.969 14.898 1 95.62 169 LYS B N 1
ATOM 3248 C CA . LYS B 1 169 ? 5.23 65 15.891 1 95.62 169 LYS B CA 1
ATOM 3249 C C . LYS B 1 169 ? 6.504 65.25 16.703 1 95.62 169 LYS B C 1
ATOM 3251 O O . LYS B 1 169 ? 6.883 66.375 16.984 1 95.62 169 LYS B O 1
ATOM 3256 N N . PHE B 1 170 ? 7.078 64.188 17.047 1 95.94 170 PHE B N 1
ATOM 3257 C CA . PHE B 1 170 ? 8.312 64.25 17.828 1 95.94 170 PHE B CA 1
ATOM 3258 C C . PHE B 1 170 ? 9.43 64.875 17 1 95.94 170 PHE B C 1
ATOM 3260 O O . PHE B 1 170 ? 10.125 65.75 17.484 1 95.94 170 PHE B O 1
ATOM 3267 N N . GLN B 1 171 ? 9.57 64.438 15.773 1 96.69 171 GLN B N 1
ATOM 3268 C CA . GLN B 1 171 ? 10.625 65 14.914 1 96.69 171 GLN B CA 1
ATOM 3269 C C . GLN B 1 171 ? 10.398 66.5 14.648 1 96.69 171 GLN B C 1
ATOM 3271 O O . GLN B 1 171 ? 11.352 67.25 14.656 1 96.69 171 GLN B O 1
ATOM 3276 N N . GLU B 1 172 ? 9.188 66.812 14.523 1 95.44 172 GLU B N 1
ATOM 3277 C CA . GLU B 1 172 ? 8.867 68.25 14.305 1 95.44 172 GLU B CA 1
ATOM 3278 C C . GLU B 1 172 ? 9.164 69.062 15.555 1 95.44 172 GLU B C 1
ATOM 3280 O O . GLU B 1 172 ? 9.625 70.188 15.453 1 95.44 172 GLU B O 1
ATOM 3285 N N . SER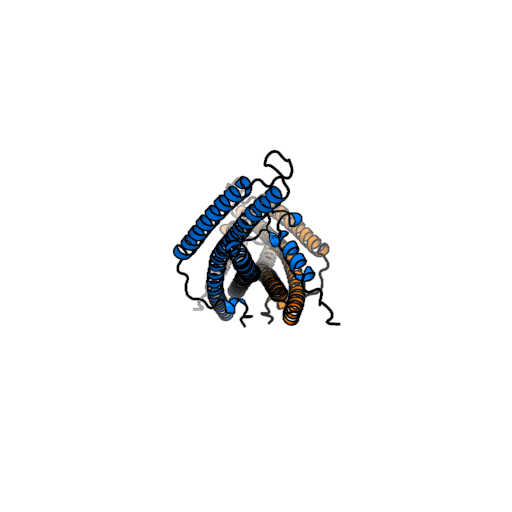 B 1 173 ? 8.93 68.5 16.719 1 93.88 173 SER B N 1
ATOM 3286 C CA . SER B 1 173 ? 9.219 69.188 17.984 1 93.88 173 SER B CA 1
ATOM 3287 C C . SER B 1 173 ? 10.719 69.375 18.156 1 93.88 173 SER B C 1
ATOM 3289 O O . SER B 1 173 ? 11.133 70.25 18.906 1 93.88 173 SER B O 1
ATOM 3291 N N . GLN B 1 174 ? 11.484 68.625 17.438 1 94.19 174 GLN B N 1
ATOM 3292 C CA . GLN B 1 174 ? 12.938 68.688 17.5 1 94.19 174 GLN B CA 1
ATOM 3293 C C . GLN B 1 174 ? 13.469 69.625 16.375 1 94.19 174 GLN B C 1
ATOM 3295 O O . GLN B 1 174 ? 14.68 69.75 16.203 1 94.19 174 GLN B O 1
ATOM 3300 N N . GLY B 1 175 ? 12.594 70.062 15.555 1 93.94 175 GLY B N 1
ATOM 3301 C CA . GLY B 1 175 ? 12.969 71 14.5 1 93.94 175 GLY B CA 1
ATOM 3302 C C . GLY B 1 175 ? 13.289 70.312 13.188 1 93.94 175 GLY B C 1
ATOM 3303 O O . GLY B 1 175 ? 13.773 70.938 12.25 1 93.94 175 GLY B O 1
ATOM 3304 N N . LYS B 1 176 ? 12.992 69.062 13.188 1 94.31 176 LYS B N 1
ATOM 3305 C CA . LYS B 1 176 ? 13.242 68.312 11.945 1 94.31 176 LYS B CA 1
ATOM 3306 C C . LYS B 1 176 ? 12.148 68.562 10.914 1 94.31 176 LYS B C 1
ATOM 3308 O O . LYS B 1 176 ? 11.008 68.875 11.281 1 94.31 176 LYS B O 1
ATOM 3313 N N . THR B 1 177 ? 12.508 68.5 9.609 1 93.25 177 THR B N 1
ATOM 3314 C CA . THR B 1 177 ? 11.594 68.75 8.516 1 93.25 177 THR B CA 1
ATOM 3315 C C . THR B 1 177 ? 11.547 67.562 7.543 1 93.25 177 THR B C 1
ATOM 3317 O O . THR B 1 177 ? 12.422 66.688 7.582 1 93.25 177 THR B O 1
ATOM 3320 N N . PRO B 1 178 ? 10.531 67.562 6.688 1 91.75 178 PRO B N 1
ATOM 3321 C CA . PRO B 1 178 ? 10.398 66.438 5.73 1 91.75 178 PRO B CA 1
ATOM 3322 C C . PRO B 1 178 ? 11.586 66.312 4.773 1 91.75 178 PRO B C 1
ATOM 3324 O O . PRO B 1 178 ? 11.773 65.312 4.121 1 91.75 178 PRO B O 1
ATOM 3327 N N . ALA B 1 179 ? 12.398 67.312 4.695 1 92.06 179 ALA B N 1
ATOM 3328 C CA . ALA B 1 179 ? 13.57 67.312 3.828 1 92.06 179 ALA B CA 1
ATOM 3329 C C . ALA B 1 179 ? 14.727 66.5 4.457 1 92.06 179 ALA B C 1
ATOM 3331 O O . ALA B 1 179 ? 15.672 66.125 3.764 1 92.06 179 ALA B O 1
ATOM 3332 N N . ASP B 1 180 ? 14.578 66.312 5.68 1 93.44 180 ASP B N 1
ATOM 3333 C CA . ASP B 1 180 ? 15.609 65.5 6.371 1 93.44 180 ASP B CA 1
ATOM 3334 C C . ASP B 1 180 ? 15.539 64.062 6 1 93.44 180 ASP B C 1
ATOM 3336 O O . ASP B 1 180 ? 14.453 63.469 5.926 1 93.44 180 ASP B O 1
ATOM 3340 N N . PRO B 1 181 ? 16.672 63.469 5.797 1 91.31 181 PRO B N 1
ATOM 3341 C CA . PRO B 1 181 ? 16.703 62.062 5.336 1 91.31 181 PRO B CA 1
ATOM 3342 C C . PRO B 1 181 ? 16.078 61.094 6.336 1 91.31 181 PRO B C 1
ATOM 3344 O O . PRO B 1 181 ? 15.516 60.094 5.938 1 91.31 181 PRO B O 1
ATOM 3347 N N . GLU B 1 182 ? 16.109 61.438 7.602 1 91.06 182 GLU B N 1
ATOM 3348 C CA . GLU B 1 182 ? 15.617 60.5 8.617 1 91.06 182 GLU B CA 1
ATOM 3349 C C . GLU B 1 182 ? 14.156 60.781 8.961 1 91.06 182 GLU B C 1
ATOM 3351 O O . GLU B 1 182 ? 13.57 60.125 9.812 1 91.06 182 GLU B O 1
ATOM 3356 N N . TYR B 1 183 ? 13.617 61.781 8.305 1 94.75 183 TYR B N 1
ATOM 3357 C CA . TYR B 1 183 ? 12.242 62.156 8.602 1 94.75 183 TYR B CA 1
ATOM 3358 C C . TYR B 1 183 ? 11.266 61.062 8.219 1 94.75 183 TYR B C 1
ATOM 3360 O O . TYR B 1 183 ? 11.344 60.5 7.117 1 94.75 183 TYR B O 1
ATOM 3368 N N . ILE B 1 184 ? 10.43 60.656 9.047 1 95.62 184 ILE B N 1
ATOM 3369 C CA . ILE B 1 184 ? 9.461 59.594 8.852 1 95.62 184 ILE B CA 1
ATOM 3370 C C . ILE B 1 184 ? 8.398 60.031 7.848 1 95.62 184 ILE B C 1
ATOM 3372 O O . ILE B 1 184 ? 7.754 61.062 8.031 1 95.62 184 ILE B O 1
ATOM 3376 N N . LYS B 1 185 ? 8.32 59.344 6.816 1 94.38 185 LYS B N 1
ATOM 3377 C CA . LYS B 1 185 ? 7.293 59.594 5.812 1 94.38 185 LYS B CA 1
ATOM 3378 C C . LYS B 1 185 ? 6 58.875 6.137 1 94.38 185 LYS B C 1
ATOM 3380 O O . LYS B 1 185 ? 5.867 57.688 5.84 1 94.38 185 LYS B O 1
ATOM 3385 N N . LYS B 1 186 ? 5.008 59.594 6.559 1 94.94 186 LYS B N 1
ATOM 3386 C CA . LYS B 1 186 ? 3.738 59.031 7.008 1 94.94 186 LYS B CA 1
ATOM 3387 C C . LYS B 1 186 ? 3.033 58.281 5.875 1 94.94 186 LYS B C 1
ATOM 3389 O O . LYS B 1 186 ? 2.318 57.312 6.109 1 94.94 186 LYS B O 1
ATOM 3394 N N . GLU B 1 187 ? 3.266 58.719 4.641 1 94.88 187 GLU B N 1
ATOM 3395 C CA . GLU B 1 187 ? 2.604 58.188 3.459 1 94.88 187 GLU B CA 1
ATOM 3396 C C . GLU B 1 187 ? 2.926 56.719 3.281 1 94.88 187 GLU B C 1
ATOM 3398 O O . GLU B 1 187 ? 2.096 55.938 2.785 1 94.88 187 GLU B O 1
ATOM 3403 N N . ILE B 1 188 ? 4.086 56.281 3.688 1 95.62 188 ILE B N 1
ATOM 3404 C CA . ILE B 1 188 ? 4.508 54.906 3.578 1 95.62 188 ILE B CA 1
ATOM 3405 C C . ILE B 1 188 ? 3.627 54 4.461 1 95.62 188 ILE B C 1
ATOM 3407 O O . ILE B 1 188 ? 3.176 52.938 4.031 1 95.62 188 ILE B O 1
ATOM 3411 N N . TYR B 1 189 ? 3.361 54.531 5.594 1 97.25 189 TYR B N 1
ATOM 3412 C CA . TYR B 1 189 ? 2.609 53.75 6.574 1 97.25 189 TYR B CA 1
ATOM 3413 C C . TYR B 1 189 ? 1.114 53.812 6.281 1 97.25 189 TYR B C 1
ATOM 3415 O O . TYR B 1 189 ? 0.385 52.844 6.559 1 97.25 189 TYR B O 1
ATOM 3423 N N . GLU B 1 190 ? 0.621 54.906 5.707 1 97.75 190 GLU B N 1
ATOM 3424 C CA . GLU B 1 190 ? -0.761 55 5.242 1 97.75 190 GLU B CA 1
ATOM 3425 C C . GLU B 1 190 ? -1.026 53.969 4.125 1 97.75 190 GLU B C 1
ATOM 3427 O O . GLU B 1 190 ? -2.031 53.281 4.152 1 97.75 190 GLU B O 1
ATOM 3432 N N . THR B 1 191 ? -0.088 53.875 3.232 1 97.5 191 THR B N 1
ATOM 3433 C CA . THR B 1 191 ? -0.218 52.969 2.117 1 97.5 191 THR B CA 1
ATOM 3434 C C . THR B 1 191 ? -0.153 51.5 2.609 1 97.5 191 THR B C 1
ATOM 3436 O O . THR B 1 191 ? -0.943 50.656 2.18 1 97.5 191 THR B O 1
ATOM 3439 N N . GLN B 1 192 ? 0.782 51.281 3.482 1 97.38 192 GLN B N 1
ATOM 3440 C CA . GLN B 1 192 ? 0.923 49.938 4.062 1 97.38 192 GLN B CA 1
ATOM 3441 C C . GLN B 1 192 ? -0.361 49.5 4.766 1 97.38 192 GLN B C 1
ATOM 3443 O O . GLN B 1 192 ? -0.815 48.375 4.598 1 97.38 192 GLN B O 1
ATOM 3448 N N . TYR B 1 193 ? -0.935 50.406 5.5 1 97.75 193 TYR B N 1
ATOM 3449 C CA . TYR B 1 193 ? -2.16 50.062 6.223 1 97.75 193 TYR B CA 1
ATOM 3450 C C . TYR B 1 193 ? -3.307 49.812 5.258 1 97.75 193 TYR B C 1
ATOM 3452 O O . TYR B 1 193 ? -4.066 48.844 5.438 1 97.75 193 TYR B O 1
ATOM 3460 N N . ALA B 1 194 ? -3.389 50.594 4.254 1 97.81 194 ALA B N 1
ATOM 3461 C CA . ALA B 1 194 ? -4.438 50.406 3.256 1 97.81 194 ALA B CA 1
ATOM 3462 C C . ALA B 1 194 ? -4.301 49.062 2.564 1 97.81 194 ALA B C 1
ATOM 3464 O O . ALA B 1 194 ? -5.297 48.375 2.34 1 97.81 194 ALA B O 1
ATOM 3465 N N . GLU B 1 195 ? -3.107 48.688 2.217 1 97.12 195 GLU B N 1
ATOM 3466 C CA . GLU B 1 195 ? -2.85 47.406 1.553 1 97.12 195 GLU B CA 1
ATOM 3467 C C . GLU B 1 195 ? -3.209 46.219 2.455 1 97.12 195 GLU B C 1
ATOM 3469 O O . GLU B 1 195 ? -3.859 45.281 2.018 1 97.12 195 GLU B O 1
ATOM 3474 N N . LYS B 1 196 ? -2.76 46.281 3.674 1 97.56 196 LYS B N 1
ATOM 3475 C CA . LYS B 1 196 ? -3.025 45.188 4.617 1 97.56 196 LYS B CA 1
ATOM 3476 C C . LYS B 1 196 ? -4.516 45.094 4.93 1 97.56 196 LYS B C 1
ATOM 3478 O O . LYS B 1 196 ? -5.039 44 5.117 1 97.56 196 LYS B O 1
ATOM 3483 N N . LYS B 1 197 ? -5.168 46.25 4.98 1 97.69 197 LYS B N 1
ATOM 3484 C CA . LYS B 1 197 ? -6.613 46.25 5.191 1 97.69 197 LYS B CA 1
ATOM 3485 C C . LYS B 1 197 ? -7.344 45.594 4.039 1 97.69 197 LYS B C 1
ATOM 3487 O O . LYS B 1 197 ? -8.25 44.781 4.262 1 97.69 197 LYS B O 1
ATOM 3492 N N . SER B 1 198 ? -6.863 45.875 2.91 1 97.25 198 SER B N 1
ATOM 3493 C CA . SER B 1 198 ? -7.449 45.25 1.728 1 97.25 198 SER B CA 1
ATOM 3494 C C . SER B 1 198 ? -7.203 43.75 1.718 1 97.25 198 SER B C 1
ATOM 3496 O O . SER B 1 198 ? -8.109 42.969 1.408 1 97.25 198 SER B O 1
ATOM 3498 N N . ASP B 1 199 ? -6.059 43.344 2.01 1 96.5 199 ASP B N 1
ATOM 3499 C CA . ASP B 1 199 ? -5.719 41.938 2.07 1 96.5 199 ASP B CA 1
ATOM 3500 C C . ASP B 1 199 ? -6.57 41.188 3.107 1 96.5 199 ASP B C 1
ATOM 3502 O O . ASP B 1 199 ? -7.062 40.094 2.855 1 96.5 199 ASP B O 1
ATOM 3506 N N . ALA B 1 200 ? -6.723 41.844 4.258 1 97.75 200 ALA B N 1
ATOM 3507 C CA . ALA B 1 200 ? -7.523 41.25 5.32 1 97.75 200 ALA B CA 1
ATOM 3508 C C . ALA B 1 200 ? -8.969 41.031 4.867 1 97.75 200 ALA B C 1
ATOM 3510 O O . ALA B 1 200 ? -9.578 40 5.16 1 97.75 200 ALA B O 1
ATOM 3511 N N . ARG B 1 201 ? -9.438 42.031 4.121 1 98 201 ARG B N 1
ATOM 3512 C CA . ARG B 1 201 ? -10.797 41.906 3.609 1 98 201 ARG B CA 1
ATOM 3513 C C . ARG B 1 201 ? -10.906 40.781 2.6 1 98 201 ARG B C 1
ATOM 3515 O O . ARG B 1 201 ? -11.883 40.031 2.615 1 98 201 ARG B O 1
ATOM 3522 N N . ARG B 1 202 ? -9.969 40.656 1.791 1 97.94 202 ARG B N 1
ATOM 3523 C CA . ARG B 1 202 ? -9.961 39.594 0.792 1 97.94 202 ARG B CA 1
ATOM 3524 C C . ARG B 1 202 ? -9.906 38.219 1.454 1 97.94 202 ARG B C 1
ATOM 3526 O O . ARG B 1 202 ? -10.648 37.312 1.077 1 97.94 202 ARG B O 1
ATOM 3533 N N . ARG B 1 203 ? -9.008 38.062 2.412 1 97.69 203 ARG B N 1
ATOM 3534 C CA . ARG B 1 203 ? -8.836 36.781 3.082 1 97.69 203 ARG B CA 1
ATOM 3535 C C . ARG B 1 203 ? -10.086 36.406 3.869 1 97.69 203 ARG B C 1
ATOM 3537 O O . ARG B 1 203 ? -10.43 35.219 3.984 1 97.69 203 ARG B O 1
ATOM 3544 N N . LEU B 1 204 ? -10.734 37.438 4.434 1 96.94 204 LEU B N 1
ATOM 3545 C CA . LEU B 1 204 ? -12 37.188 5.113 1 96.94 204 LEU B CA 1
ATOM 3546 C C . LEU B 1 204 ? -13.047 36.656 4.137 1 96.94 204 LEU B C 1
ATOM 3548 O O . LEU B 1 204 ? -13.742 35.688 4.434 1 96.94 204 LEU B O 1
ATOM 3552 N N . SER B 1 205 ? -13.117 37.25 3.006 1 96.81 205 SER B N 1
ATOM 3553 C CA . SER B 1 205 ? -14.055 36.812 1.979 1 96.81 205 SER B CA 1
ATOM 3554 C C . SER B 1 205 ? -13.742 35.406 1.52 1 96.81 205 SER B C 1
ATOM 3556 O O . SER B 1 205 ? -14.656 34.594 1.323 1 96.81 205 SER B O 1
ATOM 3558 N N . ASP B 1 206 ? -12.516 35.062 1.328 1 96 206 ASP B N 1
ATOM 3559 C CA . ASP B 1 206 ? -12.094 33.75 0.921 1 96 206 ASP B CA 1
ATOM 3560 C C . ASP B 1 206 ? -12.516 32.688 1.951 1 96 206 ASP B C 1
ATOM 3562 O O . ASP B 1 206 ? -13.031 31.625 1.592 1 96 206 ASP B O 1
ATOM 3566 N N . TRP B 1 207 ? -12.273 32.969 3.189 1 96.25 207 TRP B N 1
ATOM 3567 C CA . TRP B 1 207 ? -12.625 32.031 4.266 1 96.25 207 TRP B CA 1
ATOM 3568 C C . TRP B 1 207 ? -14.133 31.781 4.281 1 96.25 207 TRP B C 1
ATOM 3570 O O . TRP B 1 207 ? -14.562 30.625 4.406 1 96.25 207 TRP B O 1
ATOM 3580 N N . GLU B 1 208 ? -14.898 32.875 4.07 1 95.88 208 GLU B N 1
ATOM 3581 C CA . GLU B 1 208 ? -16.344 32.75 4.035 1 95.88 208 GLU B CA 1
ATOM 3582 C C . GLU B 1 208 ? -16.797 31.891 2.848 1 95.88 208 GLU B C 1
ATOM 3584 O O . GLU B 1 208 ? -17.672 31.047 2.979 1 95.88 208 GLU B O 1
ATOM 3589 N N . ARG B 1 209 ? -16.203 32.031 1.791 1 96.19 209 ARG B N 1
ATOM 3590 C CA . ARG B 1 209 ? -16.516 31.25 0.598 1 96.19 209 ARG B CA 1
ATOM 3591 C C . ARG B 1 209 ? -16.188 29.766 0.806 1 96.19 209 ARG B C 1
ATOM 3593 O O . ARG B 1 209 ? -17 28.906 0.482 1 96.19 209 ARG B O 1
ATOM 3600 N N . ILE B 1 210 ? -15.031 29.5 1.354 1 94.62 210 ILE B N 1
ATOM 3601 C CA . ILE B 1 210 ? -14.586 28.125 1.571 1 94.62 210 ILE B CA 1
ATOM 3602 C C . ILE B 1 210 ? -15.531 27.422 2.547 1 94.62 210 ILE B C 1
ATOM 3604 O O . ILE B 1 210 ? -15.883 26.266 2.348 1 94.62 210 ILE B O 1
ATOM 3608 N N . LYS B 1 211 ? -15.969 28.125 3.502 1 91 211 LYS B N 1
ATOM 3609 C CA . LYS B 1 211 ? -16.875 27.562 4.496 1 91 211 LYS B CA 1
ATOM 3610 C C . LYS B 1 211 ? -18.234 27.25 3.883 1 91 211 LYS B C 1
ATOM 3612 O O . LYS B 1 211 ? -18.828 26.203 4.168 1 91 211 LYS B O 1
ATOM 3617 N N . THR B 1 212 ? -18.641 28.078 2.99 1 92 212 THR B N 1
ATOM 3618 C CA . THR B 1 212 ? -19.953 27.938 2.387 1 92 212 THR B CA 1
ATOM 3619 C C . THR B 1 212 ? -19.938 26.859 1.301 1 92 212 THR B C 1
ATOM 3621 O O . THR B 1 212 ? -20.922 26.141 1.11 1 92 212 THR B O 1
ATOM 3624 N N . GLU B 1 213 ? -18.859 26.734 0.59 1 90.69 213 GLU B N 1
ATOM 3625 C CA . GLU B 1 213 ? -18.75 25.797 -0.532 1 90.69 213 GLU B CA 1
ATOM 3626 C C . GLU B 1 213 ? -18.344 24.406 -0.061 1 90.69 213 GLU B C 1
ATOM 3628 O O . GLU B 1 213 ? -18.328 23.469 -0.853 1 90.69 213 GLU B O 1
ATOM 3633 N N . ALA B 1 214 ? -18.109 24.281 1.179 1 87.12 214 ALA B N 1
ATOM 3634 C CA . ALA B 1 214 ? -17.688 22.984 1.692 1 87.12 214 ALA B CA 1
ATOM 3635 C C . ALA B 1 214 ? -18.781 21.938 1.484 1 87.12 214 ALA B C 1
ATOM 3637 O O . ALA B 1 214 ? -19.953 22.172 1.797 1 87.12 214 ALA B O 1
ATOM 3638 N N . PRO B 1 215 ? -18.312 20.859 0.846 1 84.12 215 PRO B N 1
ATOM 3639 C CA . PRO B 1 215 ? -19.312 19.797 0.634 1 84.12 215 PRO B CA 1
ATOM 3640 C C . PRO B 1 215 ? -19.859 19.234 1.942 1 84.12 215 PRO B C 1
ATOM 3642 O O . PRO B 1 215 ? -19.172 19.266 2.967 1 84.12 215 PRO B O 1
ATOM 3645 N N . SER B 1 216 ? -21.141 18.859 1.905 1 82.06 216 SER B N 1
ATOM 3646 C CA . SER B 1 216 ? -21.734 18.172 3.051 1 82.06 216 SER B CA 1
ATOM 3647 C C . SER B 1 216 ? -21.25 16.734 3.154 1 82.06 216 SER B C 1
ATOM 3649 O O . SER B 1 216 ? -21.5 15.922 2.264 1 82.06 216 SER B O 1
ATOM 3651 N N . LEU B 1 217 ? -20.344 16.484 4.059 1 78.31 217 LEU B N 1
ATOM 3652 C CA . LEU B 1 217 ? -19.859 15.117 4.305 1 78.31 217 LEU B CA 1
ATOM 3653 C C . LEU B 1 217 ? -20.625 14.477 5.465 1 78.31 217 LEU B C 1
ATOM 3655 O O . LEU B 1 217 ? -21.109 15.18 6.352 1 78.31 217 LEU B O 1
ATOM 3659 N N . PRO B 1 218 ? -20.781 13.094 5.262 1 79.81 218 PRO B N 1
ATOM 3660 C CA . PRO B 1 218 ? -21.422 12.438 6.41 1 79.81 218 PRO B CA 1
ATOM 3661 C C . PRO B 1 218 ? -20.703 12.742 7.727 1 79.81 218 PRO B C 1
ATOM 3663 O O . PRO B 1 218 ? -19.5 12.961 7.738 1 79.81 218 PRO B O 1
ATOM 3666 N N . LYS B 1 219 ? -21.609 12.812 8.68 1 81.88 219 LYS B N 1
ATOM 3667 C CA . LYS B 1 219 ? -21.047 13.086 10 1 81.88 219 LYS B CA 1
ATOM 3668 C C . LYS B 1 219 ? -20.281 11.875 10.531 1 81.88 219 LYS B C 1
ATOM 3670 O O . LYS B 1 219 ? -20.844 10.789 10.656 1 81.88 219 LYS B O 1
ATOM 3675 N N . VAL B 1 220 ? -18.906 12.039 10.578 1 84.25 220 VAL B N 1
ATOM 3676 C CA . VAL B 1 220 ? -18.078 10.969 11.117 1 84.25 220 VAL B CA 1
ATOM 3677 C C . VAL B 1 220 ? -17.266 11.484 12.289 1 84.25 220 VAL B C 1
ATOM 3679 O O . VAL B 1 220 ? -16.953 12.68 12.359 1 84.25 220 VAL B O 1
ATOM 3682 N N . ASN B 1 221 ? -17.125 10.5 13.289 1 84.06 221 ASN B N 1
ATOM 3683 C CA . ASN B 1 221 ? -16.25 10.852 14.398 1 84.06 221 ASN B CA 1
ATOM 3684 C C . ASN B 1 221 ? -14.781 10.836 13.992 1 84.06 221 ASN B C 1
ATOM 3686 O O . ASN B 1 221 ? -14.211 9.766 13.766 1 84.06 221 ASN B O 1
ATOM 3690 N N . LEU B 1 222 ? -14.125 11.93 13.945 1 87.69 222 LEU B N 1
ATOM 3691 C CA . LEU B 1 222 ? -12.758 12.078 13.461 1 87.69 222 LEU B CA 1
ATOM 3692 C C . LEU B 1 222 ? -11.766 11.461 14.438 1 87.69 222 LEU B C 1
ATOM 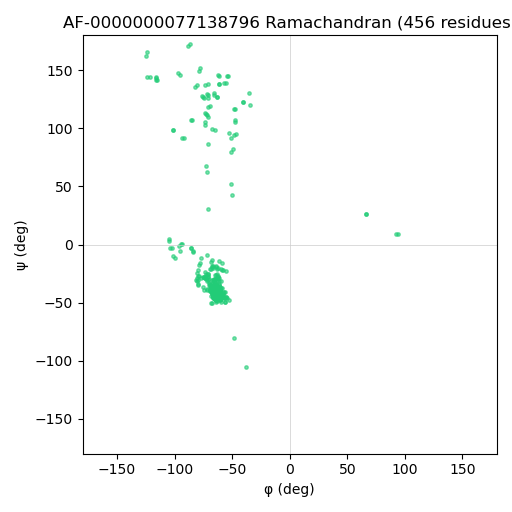3694 O O . LEU B 1 222 ? -10.672 11.047 14.039 1 87.69 222 LEU B O 1
ATOM 3698 N N . GLU B 1 223 ? -12.164 11.391 15.711 1 81.38 223 GLU B N 1
ATOM 3699 C CA . GLU B 1 223 ? -11.258 10.859 16.719 1 81.38 223 GLU B CA 1
ATOM 3700 C C . GLU B 1 223 ? -11.016 9.367 16.531 1 81.38 223 GLU B C 1
ATOM 3702 O O . GLU B 1 223 ? -9.992 8.836 16.953 1 81.38 223 GLU B O 1
ATOM 3707 N N . ASP B 1 224 ? -11.852 8.742 15.891 1 83.94 224 ASP B N 1
ATOM 3708 C CA . ASP B 1 224 ? -11.711 7.316 15.594 1 83.94 224 ASP B CA 1
ATOM 3709 C C . ASP B 1 224 ? -10.492 7.059 14.711 1 83.94 224 ASP B C 1
ATOM 3711 O O . ASP B 1 224 ? -10.016 5.926 14.625 1 83.94 224 ASP B O 1
ATOM 3715 N N . SER B 1 225 ? -10.078 8.094 14.086 1 84.38 225 SER B N 1
ATOM 3716 C CA . SER B 1 225 ? -8.898 7.961 13.234 1 84.38 225 SER B CA 1
ATOM 3717 C C . SER B 1 225 ? -7.691 7.488 14.039 1 84.38 225 SER B C 1
ATOM 3719 O O . SER B 1 225 ? -6.77 6.887 13.484 1 84.38 225 SER B O 1
ATOM 3721 N N . PHE B 1 226 ? -7.781 7.719 15.305 1 85.44 226 PHE B N 1
ATOM 3722 C CA . PHE B 1 226 ? -6.609 7.426 16.125 1 85.44 226 PHE B CA 1
ATOM 3723 C C . PHE B 1 226 ? -6.766 6.086 16.828 1 85.44 226 PHE B C 1
ATOM 3725 O O . PHE B 1 226 ? -5.816 5.582 17.438 1 85.44 226 PHE B O 1
ATOM 3732 N N . ASP B 1 227 ? -7.922 5.578 16.781 1 80.88 227 ASP B N 1
ATOM 3733 C CA . ASP B 1 227 ? -8.195 4.301 17.438 1 80.88 227 ASP B CA 1
ATOM 3734 C C . ASP B 1 227 ? -7.516 3.152 16.688 1 80.88 227 ASP B C 1
ATOM 3736 O O . ASP B 1 227 ? -7.438 3.158 15.461 1 80.88 227 ASP B O 1
ATOM 3740 N N . ASP B 1 228 ? -6.773 2.34 17.469 1 73.38 228 ASP B N 1
ATOM 3741 C CA . ASP B 1 228 ? -6.184 1.134 16.906 1 73.38 228 ASP B CA 1
ATOM 3742 C C . ASP B 1 228 ? -7.254 0.081 16.609 1 73.38 228 ASP B C 1
ATOM 3744 O O . ASP B 1 228 ? -7.598 -0.715 17.5 1 73.38 228 ASP B O 1
ATOM 3748 N N . SER B 1 229 ? -8.32 0.421 16.328 1 54.28 229 SER B N 1
ATOM 3749 C CA . SER B 1 229 ? -9.367 -0.583 16.219 1 54.28 229 SER B CA 1
ATOM 3750 C C . SER B 1 229 ? -8.82 -1.896 15.656 1 54.28 229 SER B C 1
ATOM 3752 O O . SER B 1 229 ? -7.918 -1.893 14.82 1 54.28 229 SER B O 1
ATOM 3754 N N . LYS B 1 230 ? -9.18 -3.098 16.422 1 43.97 230 LYS B N 1
ATOM 3755 C CA . LYS B 1 230 ? -8.953 -4.539 16.344 1 43.97 230 LYS B CA 1
ATOM 3756 C C . LYS B 1 230 ? -9.328 -5.082 14.977 1 43.97 230 LYS B C 1
ATOM 3758 O O . LYS B 1 230 ? -10.344 -4.676 14.398 1 43.97 230 LYS B O 1
#

Secondary structure (DSSP, 8-state):
-------HHHHHHHHHHTTSS--SS-------GGG--GGG--HHHHHHHHHHHHHHHHHHHHHHHHHHHHHHHHHHHHHHHHHHHHHHHHHHHHHHHHHHHHHTT-HHHHHHHHHHHHHHHHHHHHHHHHHHHHHHHHHHHHHHHHHHHHHHHHHHHHHHHHHHHHHHHHHHHTT--TTSTT---HHHHHHHHHHHHHHHHHHHHHHHHHHHH--------GGGGGS---/-------HHHHHHHHHHTTTT--SS-------GGG--GGG--HHHHHHHHHHHHHHHHHHHHHHHHHHHHHHHHHHHHHHHHHHHHHHHHHHHHHHHHHHHHHTT-HHHHHHHHHHHHHHHHHHHHHHHHHHHHHHHHHHHHHHHHHHHHHHHHHHHHHHHHHHHHHHHHHHHTT--TTSTT---HHHHHHHHHHHHHHHHHHHHHHHHHHHH--------GGGGG----

Foldseek 3Di:
DDPPPPVPVVVVVVVVVLPPPPPPDPDQDADDPVLQDPVLDDPVLVVLLVVLVVVLVVLSVVLVVLVVVLVVLVVLLVLLVVLLVVLVVVLVVLQVQLVVCVVVVNNVSNVVSVVVSVVSVVVSVLSVLLSVVSVLVSVLSVLVSQLSVLVSQLSVLVSRLSSLVSSQSSCVVVVHDPVDPSRRDSVSSVVSNVVSVVSSVVSVVVSVVSVVPRDDGPDDDNVCSPPPDD/DDPPPPVPVVVVVVVVVLPPPPPPPPDQDADDPVLQDPVLDDPVLVVLLVVLVVVLVVLSVVLVVLVVVLVVLVVLLVLLVVLLVVLVVVLVVLQVQLVVCVVVVNNVSNVVSVVVSVVSVVVSVLSVLLSVVSVLVSVLSVLVSQLSVLVSQLSVLVSRLSSLVSSQSSCVVVVHDPPDPSHRDSVSSVVSNVVSVVSSVVSVVVSVVSVVPRDDGPDDDNVCSPPPDD

Radius of gyration: 43.09 Å; Cα contacts (8 Å, |Δi|>4): 433; chains: 2; bounding box: 47×138×102 Å